Protein AF-0000000067869734 (afdb_homodimer)

Organism: Synechococcus elongatus (strain ATCC 33912 / PCC 7942 / FACHB-805) (NCBI:txid1140)

pLDDT: mean 95.02, std 7.58, range [37.53, 98.94]

Nearest PDB structures (foldseek):
  4u83-assembly2_D  TM=8.522E-01  e=2.874E-14  Brucella abortus A13334
  4u83-assembly2_C  TM=8.469E-01  e=5.311E-14  Brucella abortus A13334
  3d6b-assembly1_A  TM=8.440E-01  e=1.287E-10  Burkholderia pseudomallei 1710b
  3d6b-assembly1_B  TM=7.672E-01  e=5.247E-11  Burkholderia pseudomallei 1710b
  3gnc-assembly1_B  TM=7.735E-01  e=2.164E-10  Burkholderia pseudomallei 1710b

Sequence (670 aa):
MAPRFDLQDLQAWLTAEVQPQAERIDQDPVVLAQVLQAMGDRGWLGFSVPACEEGLALSPVEVWQAQAAIASASGALAFLQTQHQSAASFLSKHQPSDRRLSGLSYGRPTVGIGFSHLRRSPSPLQASWHKDHIVLSGELPWLTGWGFFEEFLIAAPLPEGQTLFALIPAQAPEWKVSPLALAAMGTTGTVAAQLIITLPRDRLVTILPATWIRDRDRQGTLSPSAFACGLARACLGLLTARDADCREVLTAQLGQLEQAIAQALGQADFREALSLRIQALTLMHRCTQAAVFSAAGAANSLQNPAQRLYREALAFSVLGLTTELRQEYLSAIAGMAPRFDLQDLQAWLTAEVQPQAERIDQDPVVLAQVLQAMGDRGWLGFSVPACEEGLALSPVEVWQAQAAIASASGALAFLQTQHQSAASFLSKHQPSDRRLSGLSYGRPTVGIGFSHLRRSPSPLQASWHKDHIVLSGELPWLTGWGFFEEFLIAAPLPEGQTLFALIPAQAPEWKVSPLALAAMGTTGTVAAQLIITLPRDRLVTILPATWIRDRDRQGTLSPSAFACGLARACLGLLTARDADCREVLTAQLGQLEQAIAQALGQADFREALSLRIQALTLMHRCTQAAVFSAAGAANSLQNPAQRLYREALAFSVLGLTTELRQEYLSAIAG

InterPro domains:
  IPR009100 Acyl-CoA dehydrogenase/oxidase, N-terminal and middle domain superfamily [SSF56645] (11-194)
  IPR013786 Acyl-CoA dehydrogenase/oxidase, N-terminal [PF02771] (10-88)
  IPR037069 Acyl-CoA dehydrogenase/oxidase, N-terminal domain superfamily [G3DSA:1.10.540.10] (5-104)

Structure (mmCIF, N/CA/C/O backbone):
data_AF-0000000067869734-model_v1
#
loop_
_entity.id
_entity.type
_entity.pdbx_description
1 polymer 'Acyl-CoA dehydrogenase family protein-like'
#
loop_
_atom_site.group_PDB
_atom_site.id
_atom_site.type_symbol
_atom_site.label_atom_id
_atom_site.label_alt_id
_atom_site.label_comp_id
_atom_site.label_asym_id
_atom_site.label_entity_id
_atom_site.label_seq_id
_atom_site.pdbx_PDB_ins_code
_atom_site.Cartn_x
_atom_site.Cartn_y
_atom_site.Cartn_z
_atom_site.occupancy
_atom_site.B_iso_or_equiv
_atom_site.auth_seq_id
_atom_site.auth_comp_id
_atom_site.auth_asym_id
_atom_site.auth_atom_id
_atom_site.pdbx_PDB_model_num
ATOM 1 N N . MET A 1 1 ? 22.594 36.938 14.586 1 37.53 1 MET A N 1
ATOM 2 C CA . MET A 1 1 ? 21.453 36.812 13.672 1 37.53 1 MET A CA 1
ATOM 3 C C . MET A 1 1 ? 21.094 35.344 13.469 1 37.53 1 MET A C 1
ATOM 5 O O . MET A 1 1 ? 21.969 34.5 13.18 1 37.53 1 MET A O 1
ATOM 9 N N . ALA A 1 2 ? 20.094 34.938 14.039 1 50.28 2 ALA A N 1
ATOM 10 C CA . ALA A 1 2 ? 19.75 33.531 13.898 1 50.28 2 ALA A CA 1
ATOM 11 C C . ALA A 1 2 ? 19.844 33.062 12.438 1 50.28 2 ALA A C 1
ATOM 13 O O . ALA A 1 2 ? 19.453 33.812 11.531 1 50.28 2 ALA A O 1
ATOM 14 N N . PRO A 1 3 ? 20.797 32.156 12.094 1 57.16 3 PRO A N 1
ATOM 15 C CA . PRO A 1 3 ? 21 31.734 10.711 1 57.16 3 PRO A CA 1
ATOM 16 C C . PRO A 1 3 ? 19.688 31.547 9.945 1 57.16 3 PRO A C 1
ATOM 18 O O . PRO A 1 3 ? 18.688 31.141 10.539 1 57.16 3 PRO A O 1
ATOM 21 N N . ARG A 1 4 ? 19.453 32.375 8.789 1 71.19 4 ARG A N 1
ATOM 22 C CA . ARG A 1 4 ? 18.344 32.344 7.859 1 71.19 4 ARG A CA 1
ATOM 23 C C . ARG A 1 4 ? 18.109 30.906 7.359 1 71.19 4 ARG A C 1
ATOM 25 O O . ARG A 1 4 ? 19.062 30.172 7.098 1 71.19 4 ARG A O 1
ATOM 32 N N . PHE A 1 5 ? 16.969 30.453 7.422 1 85.25 5 PHE A N 1
ATOM 33 C CA . PHE A 1 5 ? 16.594 29.156 6.871 1 85.25 5 PHE A CA 1
ATOM 34 C C . PHE A 1 5 ? 17.156 28.984 5.461 1 85.25 5 PHE A C 1
ATOM 36 O O . PHE A 1 5 ? 17.125 29.922 4.66 1 85.25 5 PHE A O 1
ATOM 43 N N . ASP A 1 6 ? 17.828 27.984 5.207 1 90 6 ASP A N 1
ATOM 44 C CA . ASP A 1 6 ? 18.359 27.594 3.904 1 90 6 ASP A CA 1
ATOM 45 C C . ASP A 1 6 ? 17.844 26.219 3.496 1 90 6 ASP A C 1
ATOM 47 O O . ASP A 1 6 ? 18.172 25.219 4.141 1 90 6 ASP A O 1
ATOM 51 N N . LEU A 1 7 ? 17.016 26.219 2.445 1 94.25 7 LEU A N 1
ATOM 52 C CA . LEU A 1 7 ? 16.438 24.969 1.955 1 94.25 7 LEU A CA 1
ATOM 53 C C . LEU A 1 7 ? 17.531 23.953 1.641 1 94.25 7 LEU A C 1
ATOM 55 O O . LEU A 1 7 ? 17.344 22.75 1.844 1 94.25 7 LEU A O 1
ATOM 59 N N . GLN A 1 8 ? 18.641 24.422 1.181 1 95.69 8 GLN A N 1
ATOM 60 C CA . GLN A 1 8 ? 19.75 23.531 0.852 1 95.69 8 GLN A CA 1
ATOM 61 C C . GLN A 1 8 ? 20.312 22.844 2.102 1 95.69 8 GLN A C 1
ATOM 63 O O . GLN A 1 8 ? 20.719 21.688 2.053 1 95.69 8 GLN A O 1
ATOM 68 N N . ASP A 1 9 ? 20.312 23.594 3.172 1 95.88 9 ASP A N 1
ATOM 69 C CA . ASP A 1 9 ? 20.766 23 4.434 1 95.88 9 ASP A CA 1
ATOM 70 C C . ASP A 1 9 ? 19.812 21.906 4.895 1 95.88 9 ASP A C 1
ATOM 72 O O . ASP A 1 9 ? 20.25 20.844 5.352 1 95.88 9 ASP A O 1
ATOM 76 N N . LEU A 1 10 ? 18.562 22.203 4.793 1 97.31 10 LEU A N 1
ATOM 77 C CA . LEU A 1 10 ? 17.578 21.188 5.141 1 97.31 10 LEU A CA 1
ATOM 78 C C . LEU A 1 10 ? 17.75 19.953 4.281 1 97.31 10 LEU A C 1
ATOM 80 O O . LEU A 1 10 ? 17.797 18.828 4.801 1 97.31 10 LEU A O 1
ATOM 84 N N . GLN A 1 11 ? 17.859 20.141 2.975 1 97.81 11 GLN A N 1
ATOM 85 C CA . GLN A 1 11 ? 18 19.016 2.047 1 97.81 11 GLN A CA 1
ATOM 86 C C . GLN A 1 11 ? 19.25 18.203 2.354 1 97.81 11 GLN A C 1
ATOM 88 O O . GLN A 1 11 ? 19.234 16.969 2.289 1 97.81 11 GLN A O 1
ATOM 93 N N . ALA A 1 12 ? 20.312 18.906 2.668 1 97.94 12 ALA A N 1
ATOM 94 C CA . ALA A 1 12 ? 21.562 18.234 3.004 1 97.94 12 ALA A CA 1
ATOM 95 C C . ALA A 1 12 ? 21.406 17.375 4.254 1 97.94 12 ALA A C 1
ATOM 97 O O . ALA A 1 12 ? 21.859 16.219 4.289 1 97.94 12 ALA A O 1
ATOM 98 N N . TRP A 1 13 ? 20.797 17.891 5.25 1 98.25 13 TRP A N 1
ATOM 99 C CA . TRP A 1 13 ? 20.578 17.156 6.488 1 98.25 13 TRP A CA 1
ATOM 100 C C . TRP A 1 13 ? 19.672 15.945 6.25 1 98.25 13 TRP A C 1
ATOM 102 O O . TRP A 1 13 ? 19.938 14.852 6.758 1 98.25 13 TRP A O 1
ATOM 112 N N . LEU A 1 14 ? 18.609 16.156 5.496 1 98.69 14 LEU A N 1
ATOM 113 C CA . LEU A 1 14 ? 17.688 15.07 5.176 1 98.69 14 LEU A CA 1
ATOM 114 C C . LEU A 1 14 ? 18.406 13.938 4.457 1 98.69 14 LEU A C 1
ATOM 116 O O . LEU A 1 14 ? 18.203 12.766 4.781 1 98.69 14 LEU A O 1
ATOM 120 N N . THR A 1 15 ? 19.219 14.273 3.486 1 98 15 THR A N 1
ATOM 121 C CA . THR A 1 15 ? 19.953 13.289 2.693 1 98 15 THR A CA 1
ATOM 122 C C . THR A 1 15 ? 20.969 12.547 3.557 1 98 15 THR A C 1
ATOM 124 O O . THR A 1 15 ? 21.109 11.328 3.436 1 98 15 THR A O 1
ATOM 127 N N . ALA A 1 16 ? 21.594 13.227 4.461 1 98.06 16 ALA A N 1
ATOM 128 C CA . ALA A 1 16 ? 22.703 12.664 5.234 1 98.06 16 ALA A CA 1
ATOM 129 C C . ALA A 1 16 ? 22.188 11.891 6.445 1 98.06 16 ALA A C 1
ATOM 131 O O . ALA A 1 16 ? 22.75 10.859 6.82 1 98.06 16 ALA A O 1
ATOM 132 N N . GLU A 1 17 ? 21.109 12.406 7.012 1 97.94 17 GLU A N 1
ATOM 133 C CA . GLU A 1 17 ? 20.781 11.922 8.352 1 97.94 17 GLU A CA 1
ATOM 134 C C . GLU A 1 17 ? 19.422 11.234 8.375 1 97.94 17 GLU A C 1
ATOM 136 O O . GLU A 1 17 ? 19.203 10.328 9.18 1 97.94 17 GLU A O 1
ATOM 141 N N . VAL A 1 18 ? 18.516 11.602 7.582 1 98.69 18 VAL A N 1
ATOM 142 C CA . VAL A 1 18 ? 17.156 11.109 7.695 1 98.69 18 VAL A CA 1
ATOM 143 C C . VAL A 1 18 ? 16.922 9.984 6.691 1 98.69 18 VAL A C 1
ATOM 145 O O . VAL A 1 18 ? 16.547 8.875 7.07 1 98.69 18 VAL A O 1
ATOM 148 N N . GLN A 1 19 ? 17.25 10.211 5.41 1 97.88 19 GLN A N 1
ATOM 149 C CA . GLN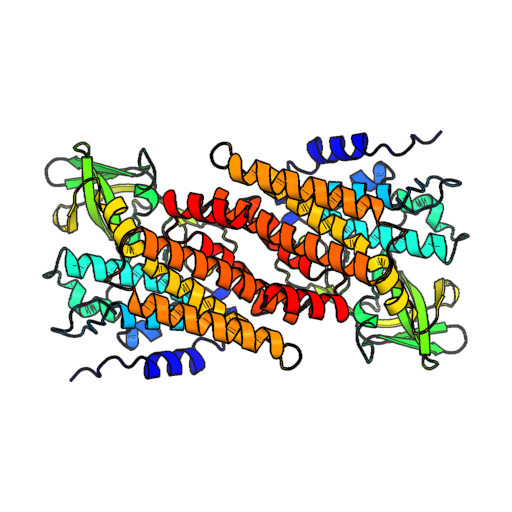 A 1 19 ? 16.969 9.281 4.32 1 97.88 19 GLN A CA 1
ATOM 150 C C . GLN A 1 19 ? 17.594 7.914 4.586 1 97.88 19 GLN A C 1
ATOM 152 O O . GLN A 1 19 ? 16.953 6.883 4.375 1 97.88 19 GLN A O 1
ATOM 157 N N . PRO A 1 20 ? 18.859 7.828 5.102 1 97.19 20 PRO A N 1
ATOM 158 C CA . PRO A 1 20 ? 19.484 6.516 5.301 1 97.19 20 PRO A CA 1
ATOM 159 C C . PRO A 1 20 ? 18.766 5.68 6.359 1 97.19 20 PRO A C 1
ATOM 161 O O . PRO A 1 20 ? 18.953 4.461 6.422 1 97.19 20 PRO A O 1
ATOM 164 N N . GLN A 1 21 ? 17.938 6.32 7.219 1 97.12 21 GLN A N 1
ATOM 165 C CA . GLN A 1 21 ? 17.25 5.566 8.266 1 97.12 21 GLN A CA 1
ATOM 166 C C . GLN A 1 21 ? 15.734 5.637 8.086 1 97.12 21 GLN A C 1
ATOM 168 O O . GLN A 1 21 ? 14.977 5.457 9.047 1 97.12 21 GLN A O 1
ATOM 173 N N . ALA A 1 22 ? 15.297 5.945 6.895 1 98.06 22 ALA A N 1
ATOM 174 C CA . ALA A 1 22 ? 13.875 6.121 6.609 1 98.06 22 ALA A CA 1
ATOM 175 C C . ALA A 1 22 ? 13.086 4.871 6.98 1 98.06 22 ALA A C 1
ATOM 177 O O . ALA A 1 22 ? 11.992 4.965 7.543 1 98.06 22 ALA A O 1
ATOM 178 N N . GLU A 1 23 ? 13.586 3.656 6.648 1 96.81 23 GLU A N 1
ATOM 179 C CA . GLU A 1 23 ? 12.906 2.41 6.98 1 96.81 23 GLU A CA 1
ATOM 180 C C . GLU A 1 23 ? 12.828 2.211 8.492 1 96.81 23 GLU A C 1
ATOM 182 O O . GLU A 1 23 ? 11.82 1.719 9.008 1 96.81 23 GLU A O 1
ATOM 187 N N . ARG A 1 24 ? 13.898 2.557 9.18 1 97.12 24 ARG A N 1
ATOM 188 C CA . ARG A 1 24 ? 13.867 2.473 10.633 1 97.12 24 ARG A CA 1
ATOM 189 C C . ARG A 1 24 ? 12.867 3.459 11.227 1 97.12 24 ARG A C 1
ATOM 191 O O . ARG A 1 24 ? 12.148 3.135 12.172 1 97.12 24 ARG A O 1
ATOM 198 N N . ILE A 1 25 ? 12.82 4.688 10.727 1 98.56 25 ILE A N 1
ATOM 199 C CA . ILE A 1 25 ? 11.859 5.703 11.148 1 98.56 25 ILE A CA 1
ATOM 200 C C . ILE A 1 25 ? 10.438 5.176 10.977 1 98.56 25 ILE A C 1
ATOM 202 O O . ILE A 1 25 ? 9.578 5.406 11.828 1 98.56 25 ILE A O 1
ATOM 206 N N . ASP A 1 26 ? 10.195 4.426 9.93 1 97.5 26 ASP A N 1
ATOM 207 C CA . ASP A 1 26 ? 8.891 3.871 9.57 1 97.5 26 ASP A CA 1
ATOM 208 C C . ASP A 1 26 ? 8.492 2.752 10.531 1 97.5 26 ASP A C 1
ATOM 210 O O . ASP A 1 26 ? 7.312 2.414 10.641 1 97.5 26 ASP A O 1
ATOM 214 N N . GLN A 1 27 ? 9.445 2.211 11.281 1 96.38 27 GLN A N 1
ATOM 215 C CA . GLN A 1 27 ? 9.148 1 12.039 1 96.38 27 GLN A CA 1
ATOM 216 C C . GLN A 1 27 ? 9.391 1.21 13.531 1 96.38 27 GLN A C 1
ATOM 218 O O . GLN A 1 27 ? 8.969 0.396 14.352 1 96.38 27 GLN A O 1
ATOM 223 N N . ASP A 1 28 ? 10.008 2.305 13.945 1 97.81 28 ASP A N 1
ATOM 224 C CA . ASP A 1 28 ? 10.414 2.52 15.328 1 97.81 28 ASP A CA 1
ATOM 225 C C . ASP A 1 28 ? 10.102 3.945 15.781 1 97.81 28 ASP A C 1
ATOM 227 O O . ASP A 1 28 ? 10.797 4.891 15.398 1 97.81 28 ASP A O 1
ATOM 231 N N . PRO A 1 29 ? 9.133 4.105 16.641 1 98.19 29 PRO A N 1
ATOM 232 C CA . PRO A 1 29 ? 8.758 5.453 17.062 1 98.19 29 PRO A CA 1
ATOM 233 C C . PRO A 1 29 ? 9.875 6.16 17.828 1 98.19 29 PRO A C 1
ATOM 235 O O . PRO A 1 29 ? 9.922 7.395 17.859 1 98.19 29 PRO A O 1
ATOM 238 N N . VAL A 1 30 ? 10.797 5.418 18.438 1 98.5 30 VAL A N 1
ATOM 239 C CA . VAL A 1 30 ? 11.922 6.012 19.172 1 98.5 30 VAL A CA 1
ATOM 240 C C . VAL A 1 30 ? 12.844 6.73 18.188 1 98.5 30 VAL A C 1
ATOM 242 O O . VAL A 1 30 ? 13.297 7.848 18.453 1 98.5 30 VAL A O 1
ATOM 245 N N . VAL A 1 31 ? 13.109 6.062 17.047 1 98.62 31 VAL A N 1
ATOM 246 C CA . VAL A 1 31 ? 13.953 6.664 16.016 1 98.62 31 VAL A CA 1
ATOM 247 C C . VAL A 1 31 ? 13.266 7.906 15.453 1 98.62 31 VAL A C 1
ATOM 249 O O . VAL A 1 31 ? 13.906 8.938 15.258 1 98.62 31 VAL A O 1
ATOM 252 N N . LEU A 1 32 ? 11.984 7.844 15.195 1 98.75 32 LEU A N 1
ATOM 253 C CA . LEU A 1 32 ? 11.219 8.992 14.719 1 98.75 32 LEU A CA 1
ATOM 254 C C . LEU A 1 32 ? 11.305 10.148 15.703 1 98.75 32 LEU A C 1
ATOM 256 O O . LEU A 1 32 ? 11.492 11.297 15.297 1 98.75 32 LEU A O 1
ATOM 260 N N . ALA A 1 33 ? 11.203 9.867 16.984 1 98.62 33 ALA A N 1
ATOM 261 C CA . ALA A 1 33 ? 11.281 10.898 18.031 1 98.62 33 ALA A CA 1
ATOM 262 C C . ALA A 1 33 ? 12.641 11.594 18.016 1 98.62 33 ALA A C 1
ATOM 264 O O . ALA A 1 33 ? 12.719 12.812 18.156 1 98.62 33 ALA A O 1
ATOM 265 N N . GLN A 1 34 ? 13.656 10.812 17.812 1 98.56 34 GLN A N 1
ATOM 266 C CA . GLN A 1 34 ? 15.008 11.352 17.781 1 98.56 34 GLN A CA 1
ATOM 267 C C . GLN A 1 34 ? 15.18 12.312 16.594 1 98.56 34 GLN A C 1
ATOM 269 O O . GLN A 1 34 ? 15.789 13.375 16.734 1 98.56 34 GLN A O 1
ATOM 274 N N . VAL A 1 35 ? 14.641 11.93 15.484 1 98.69 35 VAL A N 1
ATOM 275 C CA . VAL A 1 35 ? 14.773 12.758 14.289 1 98.69 35 VAL A CA 1
ATOM 276 C C . VAL A 1 35 ? 13.938 14.023 14.438 1 98.69 35 VAL A C 1
ATOM 278 O O . VAL A 1 35 ? 14.359 15.109 14.031 1 98.69 35 VAL A O 1
ATOM 281 N N . LEU A 1 36 ? 12.75 13.914 14.992 1 98.62 36 LEU A N 1
ATOM 282 C CA . LEU A 1 36 ? 11.922 15.086 15.266 1 98.62 36 LEU A CA 1
ATOM 283 C C . LEU A 1 36 ? 12.648 16.062 16.188 1 98.62 36 LEU A C 1
ATOM 285 O O . LEU A 1 36 ? 12.641 17.266 15.945 1 98.62 36 LEU A O 1
ATOM 289 N N . GLN A 1 37 ? 13.258 15.547 17.203 1 98.06 37 GLN A N 1
ATOM 290 C CA . GLN A 1 37 ? 14.023 16.375 18.141 1 98.06 37 GLN A CA 1
ATOM 291 C C . GLN A 1 37 ? 15.188 17.062 17.438 1 98.06 37 GLN A C 1
ATOM 293 O O . GLN A 1 37 ? 15.445 18.25 17.672 1 98.06 37 GLN A O 1
ATOM 298 N N . ALA A 1 38 ? 15.836 16.344 16.609 1 98.19 38 ALA A N 1
ATOM 299 C CA . ALA A 1 38 ? 16.953 16.922 15.859 1 98.19 38 ALA A CA 1
ATOM 300 C C . ALA A 1 38 ? 16.469 18.062 14.977 1 98.19 38 ALA A C 1
ATOM 302 O O . ALA A 1 38 ? 17.172 19.062 14.812 1 98.19 38 ALA A O 1
ATOM 303 N N . MET A 1 39 ? 15.328 17.922 14.359 1 97.06 39 MET A N 1
ATOM 304 C CA . MET A 1 39 ? 14.719 19 13.586 1 97.06 39 MET A CA 1
ATOM 305 C C . MET A 1 39 ? 14.438 20.219 14.477 1 97.06 39 MET A C 1
ATOM 307 O O . MET A 1 39 ? 14.719 21.344 14.086 1 97.06 39 MET A O 1
ATOM 311 N N . GLY A 1 40 ? 13.891 19.922 15.664 1 95.94 40 GLY A N 1
ATOM 312 C CA . GLY A 1 40 ? 13.641 20.984 16.625 1 95.94 40 GLY A CA 1
ATOM 313 C C . GLY A 1 40 ? 14.898 21.703 17.078 1 95.94 40 GLY A C 1
ATOM 314 O O . GLY A 1 40 ? 14.922 22.922 17.156 1 95.94 40 GLY A O 1
ATOM 315 N N . ASP A 1 41 ? 15.953 20.938 17.281 1 95.56 41 ASP A N 1
ATOM 316 C CA . ASP A 1 41 ? 17.219 21.5 17.719 1 95.56 41 ASP A CA 1
ATOM 317 C C . ASP A 1 41 ? 17.766 22.484 16.688 1 95.56 41 ASP A C 1
ATOM 319 O O . ASP A 1 41 ? 18.547 23.391 17.031 1 95.56 41 ASP A O 1
ATOM 323 N N . ARG A 1 42 ? 17.312 22.406 15.484 1 93.81 42 ARG A N 1
ATOM 324 C CA . ARG A 1 42 ? 17.797 23.25 14.391 1 93.81 42 ARG A CA 1
ATOM 325 C C . ARG A 1 42 ? 16.828 24.391 14.117 1 93.81 42 ARG A C 1
ATOM 327 O O . ARG A 1 42 ? 17.047 25.203 13.211 1 93.81 42 ARG A O 1
ATOM 334 N N . GLY A 1 43 ? 15.703 24.391 14.82 1 92.62 43 GLY A N 1
ATOM 335 C CA . GLY A 1 43 ? 14.703 25.438 14.656 1 92.62 43 GLY A CA 1
ATOM 336 C C . GLY A 1 43 ? 13.812 25.234 13.445 1 92.62 43 GLY A C 1
ATOM 337 O O . GLY A 1 43 ? 13.258 26.188 12.906 1 92.62 43 GLY A O 1
ATOM 338 N N . TRP A 1 44 ? 13.734 24 12.977 1 95.12 44 TRP A N 1
ATOM 339 C CA . TRP A 1 44 ? 13.039 23.719 11.719 1 95.12 44 TRP A CA 1
ATOM 340 C C . TRP A 1 44 ? 11.633 23.203 11.984 1 95.12 44 TRP A C 1
ATOM 342 O O . TRP A 1 44 ? 11.023 22.578 11.109 1 95.12 44 TRP A O 1
ATOM 352 N N . LEU A 1 45 ? 10.977 23.453 13.172 1 94.94 45 LEU A N 1
ATOM 353 C CA . LEU A 1 45 ? 9.641 22.953 13.484 1 94.94 45 LEU A CA 1
ATOM 354 C C . LEU A 1 45 ? 8.625 24.094 13.438 1 94.94 45 LEU A C 1
ATOM 356 O O . LEU A 1 45 ? 7.477 23.922 13.859 1 94.94 45 LEU A O 1
ATOM 360 N N . GLY A 1 46 ? 8.938 25.281 12.961 1 91.88 46 GLY A N 1
ATOM 361 C CA . GLY A 1 46 ? 8.039 26.422 12.852 1 91.88 46 GLY A CA 1
ATOM 362 C C . GLY A 1 46 ? 8.289 27.266 11.625 1 91.88 46 GLY A C 1
ATOM 363 O O . GLY A 1 46 ? 8.641 28.453 11.734 1 91.88 46 GLY A O 1
ATOM 364 N N . PHE A 1 47 ? 8.023 26.766 10.461 1 88.88 47 PHE A N 1
ATOM 365 C CA . PHE A 1 47 ? 8.352 27.406 9.195 1 88.88 47 PHE A CA 1
ATOM 366 C C . PHE A 1 47 ? 7.559 28.688 9.008 1 88.88 47 PHE A C 1
ATOM 368 O O . PHE A 1 47 ? 8.039 29.641 8.398 1 88.88 47 PHE A O 1
ATOM 375 N N . SER A 1 48 ? 6.359 28.719 9.578 1 82.75 48 SER A N 1
ATOM 376 C CA . SER A 1 48 ? 5.477 29.859 9.328 1 82.75 48 SER A CA 1
ATOM 377 C C . SER A 1 48 ? 5.48 30.828 10.5 1 82.75 48 SER A C 1
ATOM 379 O O . SER A 1 48 ? 4.762 31.828 10.484 1 82.75 48 SER A O 1
ATOM 381 N N . VAL A 1 49 ? 6.184 30.594 11.539 1 85.69 49 VAL A N 1
ATOM 382 C CA . VAL A 1 49 ? 6.242 31.453 12.719 1 85.69 49 VAL A CA 1
ATOM 383 C C . VAL A 1 49 ? 7.07 32.688 12.406 1 85.69 49 VAL A C 1
ATOM 385 O O . VAL A 1 49 ? 8.188 32.594 11.891 1 85.69 49 VAL A O 1
ATOM 388 N N . PRO A 1 50 ? 6.438 34 12.539 1 77.5 50 PRO A N 1
ATOM 389 C CA . PRO A 1 50 ? 7.121 35.281 12.203 1 77.5 50 PRO A CA 1
ATOM 390 C C . PRO A 1 50 ? 8.508 35.375 12.836 1 77.5 50 PRO A C 1
ATOM 392 O O . PRO A 1 50 ? 8.734 34.844 13.922 1 77.5 50 PRO A O 1
ATOM 395 N N . ALA A 1 51 ? 9.383 35.969 11.945 1 64.44 51 ALA A N 1
ATOM 396 C CA . ALA A 1 51 ? 10.797 36.188 12.258 1 64.44 51 ALA A CA 1
ATOM 397 C C . ALA A 1 51 ? 10.977 37.094 13.461 1 64.44 51 ALA A C 1
ATOM 399 O O . ALA A 1 51 ? 12.055 37.125 14.062 1 64.44 51 ALA A O 1
ATOM 400 N N . CYS A 1 52 ? 10.055 38.125 13.539 1 53.31 52 CYS A N 1
ATOM 401 C CA . CYS A 1 52 ? 10.484 39 14.625 1 53.31 52 CYS A CA 1
ATOM 402 C C . CYS A 1 52 ? 11.133 38.219 15.75 1 53.31 52 CYS A C 1
ATOM 404 O O . CYS A 1 52 ? 12.055 38.688 16.406 1 53.31 52 CYS A O 1
ATOM 406 N N . GLU A 1 53 ? 10.375 37.156 15.891 1 54.84 53 GLU A N 1
ATOM 407 C CA . GLU A 1 53 ? 10.953 36.281 16.906 1 54.84 53 GLU A CA 1
ATOM 408 C C . GLU A 1 53 ? 11.766 35.156 16.266 1 54.84 53 GLU A C 1
ATOM 410 O O . GLU A 1 53 ? 11.883 35.094 15.039 1 54.84 53 GLU A O 1
ATOM 415 N N . GLU A 1 54 ? 12.445 34.188 17 1 56.22 54 GLU A N 1
ATOM 416 C CA . GLU A 1 54 ? 13.32 33.062 16.688 1 56.22 54 GLU A CA 1
ATOM 417 C C . GLU A 1 54 ? 12.688 32.125 15.648 1 56.22 54 GLU A C 1
ATOM 419 O O . GLU A 1 54 ? 13.133 31 15.461 1 56.22 54 GLU A O 1
ATOM 424 N N . GLY A 1 55 ? 11.633 32.906 14.828 1 60.53 55 GLY A N 1
ATOM 425 C CA . GLY A 1 55 ? 11.008 32.062 13.812 1 60.53 55 GLY A CA 1
ATOM 426 C C . GLY A 1 55 ? 11.555 32.312 12.422 1 60.53 55 GLY A C 1
ATOM 427 O O . GLY A 1 55 ? 12.414 33.156 12.227 1 60.53 55 GLY A O 1
ATOM 428 N N . LEU A 1 56 ? 11.164 31.422 11.336 1 66.56 56 LEU A N 1
ATOM 429 C CA . LEU A 1 56 ? 11.758 31.406 10.008 1 66.56 56 LEU A CA 1
ATOM 430 C C . LEU A 1 56 ? 10.977 32.312 9.047 1 66.56 56 LEU A C 1
ATOM 432 O O . LEU A 1 56 ? 11.555 32.969 8.18 1 66.56 56 LEU A O 1
ATOM 436 N N . ALA A 1 57 ? 9.688 32.5 9.195 1 79.81 57 ALA A N 1
ATOM 437 C CA . ALA A 1 57 ? 8.703 33.219 8.383 1 79.81 57 ALA A CA 1
ATOM 438 C C . ALA A 1 57 ? 8.922 32.969 6.898 1 79.81 57 ALA A C 1
ATOM 440 O O . ALA A 1 57 ? 9.141 33.906 6.121 1 79.81 57 ALA A O 1
ATOM 441 N N . LEU A 1 58 ? 8.836 31.719 6.516 1 88.44 58 LEU A N 1
ATOM 442 C CA . LEU A 1 58 ? 9.031 31.297 5.133 1 88.44 58 LEU A CA 1
ATOM 443 C C . LEU A 1 58 ? 7.832 31.672 4.27 1 88.44 58 LEU A C 1
ATOM 445 O O . LEU A 1 58 ? 6.707 31.75 4.77 1 88.44 58 LEU A O 1
ATOM 449 N N . SER A 1 59 ? 8.133 31.938 2.998 1 89 59 SER A N 1
ATOM 450 C CA . SER A 1 59 ? 7.047 32.125 2.039 1 89 59 SER A CA 1
ATOM 451 C C . SER A 1 59 ? 6.27 30.844 1.815 1 89 59 SER A C 1
ATOM 453 O O . SER A 1 59 ? 6.762 29.75 2.129 1 89 59 SER A O 1
ATOM 455 N N . PRO A 1 60 ? 5.074 30.953 1.273 1 89.75 60 PRO A N 1
ATOM 456 C CA . PRO A 1 60 ? 4.293 29.75 0.995 1 89.75 60 PRO A CA 1
ATOM 457 C C . PRO A 1 60 ? 5.043 28.75 0.114 1 89.75 60 PRO A C 1
ATOM 459 O O . PRO A 1 60 ? 4.977 27.531 0.349 1 89.75 60 PRO A O 1
ATOM 462 N N . VAL A 1 61 ? 5.723 29.266 -0.868 1 94.25 61 VAL A N 1
ATOM 463 C CA . VAL A 1 61 ? 6.465 28.406 -1.772 1 94.25 61 VAL A CA 1
ATOM 464 C C . VAL A 1 61 ? 7.605 27.719 -1.018 1 94.25 61 VAL A C 1
ATOM 466 O O . VAL A 1 61 ? 7.852 26.531 -1.195 1 94.25 61 VAL A O 1
ATOM 469 N N . GLU A 1 62 ? 8.312 28.453 -0.167 1 94.12 62 GLU A N 1
ATOM 470 C CA . GLU A 1 62 ? 9.414 27.891 0.606 1 94.12 62 GLU A CA 1
ATOM 471 C C . GLU A 1 62 ? 8.914 26.828 1.585 1 94.12 62 GLU A C 1
ATOM 473 O O . GLU A 1 62 ? 9.555 25.797 1.776 1 94.12 62 GLU A O 1
ATOM 478 N N . VAL A 1 63 ? 7.812 27.094 2.229 1 94.56 63 VAL A N 1
ATOM 479 C CA . VAL A 1 63 ? 7.211 26.125 3.127 1 94.56 63 VAL A CA 1
ATOM 480 C C . VAL A 1 63 ? 6.871 24.844 2.355 1 94.56 63 VAL A C 1
ATOM 482 O O . VAL A 1 63 ? 7.176 23.734 2.811 1 94.56 63 VAL A O 1
ATOM 485 N N . TRP A 1 64 ? 6.27 25.047 1.193 1 96.69 64 TRP A N 1
ATOM 486 C CA . TRP A 1 64 ? 5.891 23.922 0.343 1 96.69 64 TRP A CA 1
ATOM 487 C C . TRP A 1 64 ? 7.113 23.094 -0.044 1 96.69 64 TRP A C 1
ATOM 489 O O . TRP A 1 64 ? 7.094 21.875 0.052 1 96.69 64 TRP A O 1
ATOM 499 N N . GLN A 1 65 ? 8.195 23.766 -0.424 1 97.69 65 GLN A N 1
ATOM 500 C CA . GLN A 1 65 ? 9.43 23.094 -0.836 1 97.69 65 GLN A CA 1
ATOM 501 C C . GLN A 1 65 ? 10.055 22.344 0.328 1 97.69 65 GLN A C 1
ATOM 503 O O . GLN A 1 65 ? 10.555 21.219 0.15 1 97.69 65 GLN A O 1
ATOM 508 N N . ALA A 1 66 ? 10.016 22.938 1.461 1 97.69 66 ALA A N 1
ATOM 509 C CA . ALA A 1 66 ? 10.539 22.266 2.648 1 97.69 66 ALA A CA 1
ATOM 510 C C . ALA A 1 66 ? 9.742 21 2.959 1 97.69 66 ALA A C 1
ATOM 512 O O . ALA A 1 66 ? 10.32 19.938 3.223 1 97.69 66 ALA A O 1
ATOM 513 N N . GLN A 1 67 ? 8.461 21.125 2.879 1 98 67 GLN A N 1
ATOM 514 C CA . GLN A 1 67 ? 7.594 20 3.152 1 98 67 GLN A CA 1
ATOM 515 C C . GLN A 1 67 ? 7.824 18.875 2.145 1 98 67 GLN A C 1
ATOM 517 O O . GLN A 1 67 ? 7.863 17.703 2.516 1 98 67 GLN A O 1
ATOM 522 N N . ALA A 1 68 ? 7.945 19.234 0.867 1 98.69 68 ALA A N 1
ATOM 523 C CA . ALA A 1 68 ? 8.211 18.234 -0.173 1 98.69 68 ALA A CA 1
ATOM 524 C C . ALA A 1 68 ? 9.547 17.531 0.072 1 98.69 68 ALA A C 1
ATOM 526 O O . ALA A 1 68 ? 9.648 16.312 -0.101 1 98.69 68 ALA A O 1
ATOM 527 N N . ALA A 1 69 ? 10.531 18.328 0.489 1 98.69 69 ALA A N 1
ATOM 528 C CA . ALA A 1 69 ? 11.836 17.75 0.775 1 98.69 69 ALA A CA 1
ATOM 529 C C . ALA A 1 69 ? 11.758 16.75 1.93 1 98.69 69 ALA A C 1
ATOM 531 O O . ALA A 1 69 ? 12.328 15.656 1.856 1 98.69 69 ALA A O 1
ATOM 532 N N . ILE A 1 70 ? 11.078 17.078 2.977 1 98.81 70 ILE A N 1
ATOM 533 C CA . ILE A 1 70 ? 10.938 16.203 4.137 1 98.81 70 ILE A CA 1
ATOM 534 C C . ILE A 1 70 ? 10.18 14.938 3.734 1 98.81 70 ILE A C 1
ATOM 536 O O . ILE A 1 70 ? 10.586 13.828 4.094 1 98.81 70 ILE A O 1
ATOM 540 N N . ALA A 1 71 ? 9.117 15.109 2.924 1 98.81 71 ALA A N 1
ATOM 541 C CA . ALA A 1 71 ? 8.312 13.977 2.482 1 98.81 71 ALA A CA 1
ATOM 542 C C . ALA A 1 71 ? 9.125 13.031 1.607 1 98.81 71 ALA A C 1
ATOM 544 O O . ALA A 1 71 ? 8.922 11.812 1.638 1 98.81 71 ALA A O 1
ATOM 545 N N . SER A 1 72 ? 10.039 13.586 0.839 1 98.75 72 SER A N 1
ATOM 546 C CA . SER A 1 72 ? 10.906 12.758 0.006 1 98.75 72 SER A CA 1
ATOM 547 C C . SER A 1 72 ? 11.812 11.883 0.856 1 98.75 72 SER A C 1
ATOM 549 O O . SER A 1 72 ? 12.156 10.766 0.456 1 98.75 72 SER A O 1
ATOM 551 N N . ALA A 1 73 ? 12.156 12.344 2.023 1 98.75 73 ALA A N 1
ATOM 552 C CA . ALA A 1 73 ? 13.086 11.625 2.889 1 98.75 73 ALA A CA 1
ATOM 553 C C . ALA A 1 73 ? 12.344 10.609 3.762 1 98.75 73 ALA A C 1
ATOM 555 O O . ALA A 1 73 ? 12.797 9.477 3.92 1 98.75 73 ALA A O 1
ATOM 556 N N . SER A 1 74 ? 11.273 11.016 4.344 1 98.75 74 SER A N 1
ATOM 557 C CA . SER A 1 74 ? 10.492 10.18 5.25 1 98.75 74 SER A CA 1
ATOM 558 C C . SER A 1 74 ? 9.055 10.672 5.363 1 98.75 74 SER A C 1
ATOM 560 O O . SER A 1 74 ? 8.812 11.781 5.84 1 98.75 74 SER A O 1
ATOM 562 N N . GLY A 1 75 ? 8.148 9.82 4.977 1 98.69 75 GLY A N 1
ATOM 563 C CA . GLY A 1 75 ? 6.746 10.172 5.094 1 98.69 75 GLY A CA 1
ATOM 564 C C . GLY A 1 75 ? 6.281 10.305 6.531 1 98.69 75 GLY A C 1
ATOM 565 O O . GLY A 1 75 ? 5.504 11.203 6.859 1 98.69 75 GLY A O 1
ATOM 566 N N . ALA A 1 76 ? 6.77 9.461 7.422 1 98.69 76 ALA A N 1
ATOM 567 C CA . ALA A 1 76 ? 6.395 9.508 8.828 1 98.69 76 ALA A CA 1
ATOM 568 C C . ALA A 1 76 ? 6.844 10.812 9.469 1 98.69 76 ALA A C 1
ATOM 570 O O . ALA A 1 76 ? 6.082 11.453 10.203 1 98.69 76 ALA A O 1
ATOM 571 N N . LEU A 1 77 ? 8.078 11.219 9.18 1 98.88 77 LEU A N 1
ATOM 572 C CA . LEU A 1 77 ? 8.57 12.492 9.703 1 98.88 77 LEU A CA 1
ATOM 573 C C . LEU A 1 77 ? 7.758 13.656 9.148 1 98.88 77 LEU A C 1
ATOM 575 O O . LEU A 1 77 ? 7.379 14.562 9.898 1 98.88 77 LEU A O 1
ATOM 579 N N . ALA A 1 78 ? 7.543 13.602 7.824 1 98.81 78 ALA A N 1
ATOM 580 C CA . ALA A 1 78 ? 6.777 14.664 7.184 1 98.81 78 ALA A CA 1
ATOM 581 C C . ALA A 1 78 ? 5.402 14.812 7.82 1 98.81 78 ALA A C 1
ATOM 583 O O . ALA A 1 78 ? 4.973 15.922 8.133 1 98.81 78 ALA A O 1
ATOM 584 N N . PHE A 1 79 ? 4.789 13.703 8.055 1 98.56 79 PHE A N 1
ATOM 585 C CA . PHE A 1 79 ? 3.439 13.711 8.609 1 98.56 79 PHE A CA 1
ATOM 586 C C . PHE A 1 79 ? 3.453 14.211 10.055 1 98.56 79 PHE A C 1
ATOM 588 O O . PHE A 1 79 ? 2.67 15.086 10.422 1 98.56 79 PHE A O 1
ATOM 595 N N . LEU A 1 80 ? 4.328 13.711 10.867 1 98.75 80 LEU A N 1
ATOM 596 C CA . LEU A 1 80 ? 4.371 14.031 12.289 1 98.75 80 LEU A CA 1
ATOM 597 C C . LEU A 1 80 ? 4.715 15.5 12.5 1 98.75 80 LEU A C 1
ATOM 599 O O . LEU A 1 80 ? 3.996 16.219 13.211 1 98.75 80 LEU A O 1
ATOM 603 N N . GLN A 1 81 ? 5.781 15.945 11.875 1 98.44 81 GLN A N 1
ATOM 604 C CA . GLN A 1 81 ? 6.199 17.312 12.109 1 98.44 81 GLN A CA 1
ATOM 605 C C . GLN A 1 81 ? 5.164 18.312 11.57 1 98.44 81 GLN A C 1
ATOM 607 O O . GLN A 1 81 ? 5.027 19.422 12.094 1 98.44 81 GLN A O 1
ATOM 612 N N . THR A 1 82 ? 4.414 17.922 10.547 1 97.56 82 THR A N 1
ATOM 613 C CA . THR A 1 82 ? 3.367 18.781 10.008 1 97.56 82 THR A CA 1
ATOM 614 C C . THR A 1 82 ? 2.293 19.047 11.055 1 97.56 82 THR A C 1
ATOM 616 O O . THR A 1 82 ? 1.723 20.141 11.102 1 97.56 82 THR A O 1
ATOM 619 N N . GLN A 1 83 ? 1.983 18.016 11.922 1 97.94 83 GLN A N 1
ATOM 620 C CA . GLN A 1 83 ? 1.026 18.266 13 1 97.94 83 GLN A CA 1
ATOM 621 C C . GLN A 1 83 ? 1.463 19.438 13.867 1 97.94 83 GLN A C 1
ATOM 623 O O . GLN A 1 83 ? 0.653 20.312 14.195 1 97.94 83 GLN A O 1
ATOM 628 N N . HIS A 1 84 ? 2.715 19.516 14.18 1 98.12 84 HIS A N 1
ATOM 629 C CA . HIS A 1 84 ? 3.273 20.578 15.016 1 98.12 84 HIS A CA 1
ATOM 630 C C . HIS A 1 84 ? 3.326 21.906 14.258 1 98.12 84 HIS A C 1
ATOM 632 O O . HIS A 1 84 ? 2.982 22.953 14.805 1 98.12 84 HIS A O 1
ATOM 638 N N . GLN A 1 85 ? 3.756 21.875 13.016 1 95.62 85 GLN A N 1
ATOM 639 C CA . GLN A 1 85 ? 3.834 23.078 12.195 1 95.62 85 GLN A CA 1
ATOM 640 C C . GLN A 1 85 ? 2.459 23.703 12.023 1 95.62 85 GLN A C 1
ATOM 642 O O . GLN A 1 85 ? 2.34 24.938 11.961 1 95.62 85 GLN A O 1
ATOM 647 N N . SER A 1 86 ? 1.467 22.859 11.875 1 95.69 86 SER A N 1
ATOM 648 C CA . SER A 1 86 ? 0.102 23.359 11.75 1 95.69 86 SER A CA 1
ATOM 649 C C . SER A 1 86 ? -0.336 24.078 13.016 1 95.69 86 SER A C 1
ATOM 651 O O . SER A 1 86 ? -0.967 25.141 12.945 1 95.69 86 SER A O 1
ATOM 653 N N . ALA A 1 87 ? 0.002 23.562 14.148 1 96.75 87 ALA A N 1
ATOM 654 C CA . ALA A 1 87 ? -0.304 24.219 15.414 1 96.75 87 ALA A CA 1
ATOM 655 C C . ALA A 1 87 ? 0.426 25.547 15.539 1 96.75 87 ALA A C 1
ATOM 657 O O . ALA A 1 87 ? -0.171 26.562 15.922 1 96.75 87 ALA A O 1
ATOM 658 N N . ALA A 1 88 ? 1.677 25.5 15.188 1 94.62 88 ALA A N 1
ATOM 659 C CA . ALA A 1 88 ? 2.488 26.719 15.25 1 94.62 88 ALA A CA 1
ATOM 660 C C . ALA A 1 88 ? 1.927 27.797 14.336 1 94.62 88 ALA A C 1
ATOM 662 O O . ALA A 1 88 ? 1.819 28.969 14.734 1 94.62 88 ALA A O 1
ATOM 663 N N . SER A 1 89 ? 1.603 27.391 13.141 1 93.31 89 SER A N 1
ATOM 664 C CA . SER A 1 89 ? 1.018 28.328 12.188 1 93.31 89 SER A CA 1
ATOM 665 C C . SER A 1 89 ? -0.3 28.891 12.711 1 93.31 89 SER A C 1
ATOM 667 O O . SER A 1 89 ? -0.55 30.094 12.602 1 93.31 89 SER A O 1
ATOM 669 N N . PHE A 1 90 ? -1.138 28.078 13.258 1 95.62 90 PHE A N 1
ATOM 670 C CA . PHE A 1 90 ? -2.436 28.484 13.789 1 95.62 90 PHE A CA 1
ATOM 671 C C . PHE A 1 90 ? -2.27 29.484 14.93 1 95.62 90 PHE A C 1
ATOM 673 O O . PHE A 1 90 ? -2.904 30.547 14.938 1 95.62 90 PHE A O 1
ATOM 680 N N . LEU A 1 91 ? -1.423 29.188 15.859 1 95.12 91 LEU A N 1
ATOM 681 C CA . LEU A 1 91 ? -1.195 30.047 17.016 1 95.12 91 LEU A CA 1
ATOM 682 C C . LEU A 1 91 ? -0.607 31.391 16.578 1 95.12 91 LEU A C 1
ATOM 684 O O . LEU A 1 91 ? -0.995 32.438 17.094 1 95.12 91 LEU A O 1
ATOM 688 N N . SER A 1 92 ? 0.297 31.312 15.703 1 92.5 92 SER A N 1
ATOM 689 C CA . SER A 1 92 ? 0.907 32.531 15.211 1 92.5 92 SER A CA 1
ATOM 690 C C . SER A 1 92 ? -0.137 33.469 14.594 1 92.5 92 SER A C 1
ATOM 692 O O . SER A 1 92 ? -0.039 34.688 14.719 1 92.5 92 SER A O 1
ATOM 694 N N . LYS A 1 93 ? -1.097 32.938 13.977 1 91.81 93 LYS A N 1
ATOM 695 C CA . LYS A 1 93 ? -2.123 33.688 13.281 1 91.81 93 LYS A CA 1
ATOM 696 C C . LYS A 1 93 ? -3.195 34.188 14.25 1 91.81 93 LYS A C 1
ATOM 698 O O . LYS A 1 93 ? -3.641 35.344 14.172 1 91.81 93 LYS A O 1
ATOM 703 N N . HIS A 1 94 ? -3.592 33.375 15.18 1 94.75 94 HIS A N 1
ATOM 704 C CA . HIS A 1 94 ? -4.801 33.656 15.945 1 94.75 94 HIS A CA 1
ATOM 705 C C . HIS A 1 94 ? -4.461 34.094 17.359 1 94.75 94 HIS A C 1
ATOM 707 O O . HIS A 1 94 ? -5.309 34.656 18.062 1 94.75 94 HIS A O 1
ATOM 713 N N . GLN A 1 95 ? -3.25 33.906 17.766 1 93.12 95 GLN A N 1
ATOM 714 C CA . GLN A 1 95 ? -2.752 34.375 19.047 1 93.12 95 GLN A CA 1
ATOM 715 C C . GLN A 1 95 ? -1.309 34.844 18.938 1 93.12 95 GLN A C 1
ATOM 717 O O . GLN A 1 95 ? -0.411 34.281 19.578 1 93.12 95 GLN A O 1
ATOM 722 N N . PRO A 1 96 ? -1.082 35.906 18.328 1 89.69 96 PRO A N 1
ATOM 723 C CA . PRO A 1 96 ? 0.28 36.344 18.047 1 89.69 96 PRO A CA 1
ATOM 724 C C . PRO A 1 96 ? 1.053 36.719 19.297 1 89.69 96 PRO A C 1
ATOM 726 O O . PRO A 1 96 ? 2.285 36.781 19.281 1 89.69 96 PRO A O 1
ATOM 729 N N . SER A 1 97 ? 0.336 36.938 20.422 1 88.75 97 SER A N 1
ATOM 730 C CA . SER A 1 97 ? 1.008 37.312 21.656 1 88.75 97 SER A CA 1
ATOM 731 C C . SER A 1 97 ? 1.271 36.094 22.531 1 88.75 97 SER A C 1
ATOM 733 O O . SER A 1 97 ? 1.754 36.25 23.656 1 88.75 97 SER A O 1
ATOM 735 N N . ASP A 1 98 ? 0.955 34.969 21.984 1 89.56 98 ASP A N 1
ATOM 736 C CA . ASP A 1 98 ? 1.146 33.75 22.75 1 89.56 98 ASP A CA 1
ATOM 737 C C . ASP A 1 98 ? 2.619 33.531 23.094 1 89.56 98 ASP A C 1
ATOM 739 O O . ASP A 1 98 ? 3.475 33.531 22.203 1 89.56 98 ASP A O 1
ATOM 743 N N . ARG A 1 99 ? 2.934 33.25 24.344 1 87.25 99 ARG A N 1
ATOM 744 C CA . ARG A 1 99 ? 4.301 33.125 24.828 1 87.25 99 ARG A CA 1
ATOM 745 C C . ARG A 1 99 ? 4.965 31.875 24.25 1 87.25 99 ARG A C 1
ATOM 747 O O . ARG A 1 99 ? 6.191 31.797 24.188 1 87.25 99 ARG A O 1
ATOM 754 N N . ARG A 1 100 ? 4.25 30.875 23.828 1 89.19 100 ARG A N 1
ATOM 755 C CA . ARG A 1 100 ? 4.785 29.641 23.266 1 89.19 100 ARG A CA 1
ATOM 756 C C . ARG A 1 100 ? 5.484 29.891 21.938 1 89.19 100 ARG A C 1
ATOM 758 O O . ARG A 1 100 ? 6.301 29.078 21.5 1 89.19 100 ARG A O 1
ATOM 765 N N . LEU A 1 101 ? 5.094 30.938 21.266 1 90.25 101 LEU A N 1
ATOM 766 C CA . LEU A 1 101 ? 5.512 31.156 19.875 1 90.25 101 LEU A CA 1
ATOM 767 C C . LEU A 1 101 ? 7.031 31.219 19.781 1 90.25 101 LEU A C 1
ATOM 769 O O . LEU A 1 101 ? 7.609 30.75 18.781 1 90.25 101 LEU A O 1
ATOM 773 N N . SER A 1 102 ? 7.68 31.719 20.812 1 87.56 102 SER A N 1
ATOM 774 C CA . SER A 1 102 ? 9.125 31.891 20.781 1 87.56 102 SER A CA 1
ATOM 775 C C . SER A 1 102 ? 9.836 30.531 20.797 1 87.56 102 SER A C 1
ATOM 777 O O . SER A 1 102 ? 10.969 30.422 20.312 1 87.56 102 SER A O 1
ATOM 779 N N . GLY A 1 103 ? 9.164 29.484 21.266 1 93.06 103 GLY A N 1
ATOM 780 C CA . GLY A 1 103 ? 9.805 28.188 21.422 1 93.06 103 GLY A CA 1
ATOM 781 C C . GLY A 1 103 ? 9.297 27.156 20.422 1 93.06 103 GLY A C 1
ATOM 782 O O . GLY A 1 103 ? 9.914 26.109 20.25 1 93.06 103 GLY A O 1
ATOM 783 N N . LEU A 1 104 ? 8.281 27.5 19.672 1 93.25 104 LEU A N 1
ATOM 784 C CA . LEU A 1 104 ? 7.598 26.5 18.859 1 93.25 104 LEU A CA 1
ATOM 785 C C . LEU A 1 104 ? 8.508 26 17.734 1 93.25 104 LEU A C 1
ATOM 787 O O . LEU A 1 104 ? 8.477 24.812 17.391 1 93.25 104 LEU A O 1
ATOM 791 N N . SER A 1 105 ? 9.359 26.875 17.219 1 92.88 105 SER A N 1
ATOM 792 C CA . SER A 1 105 ? 10.25 26.469 16.141 1 92.88 105 SER A CA 1
ATOM 793 C C . SER A 1 105 ? 11.25 25.422 16.625 1 92.88 105 SER A C 1
ATOM 795 O O . SER A 1 105 ? 11.789 24.672 15.812 1 92.88 105 SER A O 1
ATOM 797 N N . TYR A 1 106 ? 11.398 25.375 17.938 1 94.12 106 TYR A N 1
ATOM 798 C CA . TYR A 1 106 ? 12.352 24.453 18.547 1 94.12 106 TYR A CA 1
ATOM 799 C C . TYR A 1 106 ? 11.633 23.297 19.219 1 94.12 106 TYR A C 1
ATOM 801 O O . TYR A 1 106 ? 12.266 22.438 19.844 1 94.12 106 TYR A O 1
ATOM 809 N N . GLY A 1 107 ? 10.352 23.25 19.109 1 94.56 107 GLY A N 1
ATOM 810 C CA . GLY A 1 107 ? 9.562 22.188 19.719 1 94.56 107 GLY A CA 1
ATOM 811 C C . GLY A 1 107 ? 9.438 22.344 21.219 1 94.56 107 GLY A C 1
ATOM 812 O O . GLY A 1 107 ? 9.438 21.344 21.953 1 94.56 107 GLY A O 1
ATOM 813 N N . ARG A 1 108 ? 9.445 23.656 21.609 1 94.06 108 ARG A N 1
ATOM 814 C CA . ARG A 1 108 ? 9.305 23.969 23.031 1 94.06 108 ARG A CA 1
ATOM 815 C C . ARG A 1 108 ? 8.188 24.984 23.266 1 94.06 108 ARG A C 1
ATOM 817 O O . ARG A 1 108 ? 8.438 26.188 23.344 1 94.06 108 ARG A O 1
ATOM 824 N N . PRO A 1 109 ? 7.039 24.469 23.484 1 95.62 109 PRO A N 1
ATOM 825 C CA . PRO A 1 109 ? 6.641 23.078 23.609 1 95.62 109 PRO A CA 1
ATOM 826 C C . PRO A 1 109 ? 6.352 22.406 22.266 1 95.62 109 PRO A C 1
ATOM 828 O O . PRO A 1 109 ? 6.348 23.094 21.234 1 95.62 109 PRO A O 1
ATOM 831 N N . THR A 1 110 ? 6.219 21.141 22.297 1 97.94 110 THR A N 1
ATOM 832 C CA . THR A 1 110 ? 5.672 20.422 21.141 1 97.94 110 THR A CA 1
ATOM 833 C C . THR A 1 110 ? 4.145 20.422 21.188 1 97.94 110 THR A C 1
ATOM 835 O O . THR A 1 110 ? 3.555 20.125 22.234 1 97.94 110 THR A O 1
ATOM 838 N N . VAL A 1 111 ? 3.531 20.828 20.078 1 98.19 111 VAL A N 1
ATOM 839 C CA . VAL A 1 111 ? 2.08 20.984 20.062 1 98.19 111 VAL A CA 1
ATOM 840 C C . VAL A 1 111 ? 1.514 20.281 18.812 1 98.19 111 VAL A C 1
ATOM 842 O O . VAL A 1 111 ? 1.979 20.516 17.703 1 98.19 111 VAL A O 1
ATOM 845 N N . GLY A 1 112 ? 0.603 19.344 19.031 1 98.31 112 GLY A N 1
ATOM 846 C CA . GLY A 1 112 ? -0.125 18.719 17.938 1 98.31 112 GLY A CA 1
ATOM 847 C C . GLY A 1 112 ? -1.479 19.359 17.688 1 98.31 112 GLY A C 1
ATOM 848 O O . GLY A 1 112 ? -1.883 20.281 18.406 1 98.31 112 GLY A O 1
ATOM 849 N N . ILE A 1 113 ? -2.143 18.891 16.641 1 98.19 113 ILE A N 1
ATOM 850 C CA . ILE A 1 113 ? -3.475 19.406 16.344 1 98.19 113 ILE A CA 1
ATOM 851 C C . ILE A 1 113 ? -4.473 18.25 16.297 1 98.19 113 ILE A C 1
ATOM 853 O O . ILE A 1 113 ? -4.094 17.109 16.078 1 98.19 113 ILE A O 1
ATOM 857 N N . GLY A 1 114 ? -5.734 18.531 16.531 1 97.44 114 GLY A N 1
ATOM 858 C CA . GLY A 1 114 ? -6.863 17.625 16.422 1 97.44 114 GLY A CA 1
ATOM 859 C C . GLY A 1 114 ? -8.156 18.328 16.031 1 97.44 114 GLY A C 1
ATOM 860 O O . GLY A 1 114 ? -8.953 18.688 16.906 1 97.44 114 GLY A O 1
ATOM 861 N N . PHE A 1 115 ? -8.328 18.516 14.742 1 94.69 115 PHE A N 1
ATOM 862 C CA . PHE A 1 115 ? -9.578 19.156 14.359 1 94.69 115 PHE A CA 1
ATOM 863 C C . PHE A 1 115 ? -10.078 18.625 13.023 1 94.69 115 PHE A C 1
ATOM 865 O O . PHE A 1 115 ? -10.953 19.219 12.398 1 94.69 115 PHE A O 1
ATOM 872 N N . SER A 1 116 ? -9.547 17.469 12.555 1 92.44 116 SER A N 1
ATOM 873 C CA . SER A 1 116 ? -10.008 16.859 11.312 1 92.44 116 SER A CA 1
ATOM 874 C C . SER A 1 116 ? -11.469 16.422 11.414 1 92.44 116 SER A C 1
ATOM 876 O O . SER A 1 116 ? -12.195 16.406 10.414 1 92.44 116 SER A O 1
ATOM 878 N N . HIS A 1 117 ? -11.961 16.109 12.602 1 93.5 117 HIS A N 1
ATOM 879 C CA . HIS A 1 117 ? -13.32 15.641 12.828 1 93.5 117 HIS A CA 1
ATOM 880 C C . HIS A 1 117 ? -14.344 16.734 12.508 1 93.5 117 HIS A C 1
ATOM 882 O O . HIS A 1 117 ? -15.531 16.453 12.375 1 93.5 117 HIS A O 1
ATOM 888 N N . LEU A 1 118 ? -13.867 17.969 12.398 1 94.06 118 LEU A N 1
ATOM 889 C CA . LEU A 1 118 ? -14.758 19.078 12.07 1 94.06 118 LEU A CA 1
ATOM 890 C C . LEU A 1 118 ? -15.375 18.891 10.688 1 94.06 118 LEU A C 1
ATOM 892 O O . LEU A 1 118 ? -16.375 19.516 10.359 1 94.06 118 LEU A O 1
ATOM 896 N N . ARG A 1 119 ? -14.781 18.031 9.828 1 90.06 119 ARG A N 1
ATOM 897 C CA . ARG A 1 119 ? -15.273 17.766 8.484 1 90.06 119 ARG A CA 1
ATOM 898 C C . ARG A 1 119 ? -16.469 16.828 8.508 1 90.06 119 ARG A C 1
ATOM 900 O O . ARG A 1 119 ? -17.156 16.656 7.496 1 90.06 119 ARG A O 1
ATOM 907 N N . ARG A 1 120 ? -16.688 16.312 9.672 1 86.06 120 ARG A N 1
ATOM 908 C CA . ARG A 1 120 ? -17.828 15.422 9.852 1 86.06 120 ARG A CA 1
ATOM 909 C C . ARG A 1 120 ? -19.031 16.172 10.414 1 86.06 120 ARG A C 1
ATOM 911 O O . ARG A 1 120 ? -18.875 17.047 11.273 1 86.06 120 ARG A O 1
ATOM 918 N N . SER A 1 121 ? -20.234 15.82 9.906 1 86.06 121 SER A N 1
ATOM 919 C CA . SER A 1 121 ? -21.469 16.406 10.414 1 86.06 121 SER A CA 1
ATOM 920 C C . SER A 1 121 ? -22.469 15.336 10.852 1 86.06 121 SER A C 1
ATOM 922 O O . SER A 1 121 ? -22.875 14.5 10.039 1 86.06 121 SER A O 1
ATOM 924 N N . PRO A 1 122 ? -22.891 15.32 12.172 1 90.88 122 PRO A N 1
ATOM 925 C CA . PRO A 1 122 ? -22.406 16.203 13.227 1 90.88 122 PRO A CA 1
ATOM 926 C C . PRO A 1 122 ? -20.984 15.852 13.688 1 90.88 122 PRO A C 1
ATOM 928 O O . PRO A 1 122 ? -20.562 14.703 13.555 1 90.88 122 PRO A O 1
ATOM 931 N N . SER A 1 123 ? -20.297 16.828 14.188 1 94.5 123 SER A N 1
ATOM 932 C CA . SER A 1 123 ? -18.969 16.594 14.75 1 94.5 123 SER A CA 1
ATOM 933 C C . SER A 1 123 ? -19.031 15.68 15.969 1 94.5 123 SER A C 1
ATOM 935 O O . SER A 1 123 ? -19.875 15.875 16.844 1 94.5 123 SER A O 1
ATOM 937 N N . PRO A 1 124 ? -18.125 14.766 16.062 1 97 124 PRO A N 1
ATOM 938 C CA . PRO A 1 124 ? -18.172 13.828 17.188 1 97 124 PRO A CA 1
ATOM 939 C C . PRO A 1 124 ? -17.672 14.445 18.5 1 97 124 PRO A C 1
ATOM 941 O O . PRO A 1 124 ? -17.844 13.859 19.562 1 97 124 PRO A O 1
ATOM 944 N N . LEU A 1 125 ? -17.016 15.562 18.516 1 97.69 125 LEU A N 1
ATOM 945 C CA . LEU A 1 125 ? -16.594 16.328 19.688 1 97.69 125 LEU A CA 1
ATOM 946 C C . LEU A 1 125 ? -17.359 17.641 19.781 1 97.69 125 LEU A C 1
ATOM 948 O O . LEU A 1 125 ? -17.5 18.359 18.797 1 97.69 125 LEU A O 1
ATOM 952 N N . GLN A 1 126 ? -17.828 17.969 20.969 1 97.88 126 GLN A N 1
ATOM 953 C CA . GLN A 1 126 ? -18.609 19.188 21.188 1 97.88 126 GLN A CA 1
ATOM 954 C C . GLN A 1 126 ? -18.016 20.031 22.312 1 97.88 126 GLN A C 1
ATOM 956 O O . GLN A 1 126 ? -17.391 19.5 23.234 1 97.88 126 GLN A O 1
ATOM 961 N N . ALA A 1 127 ? -18.234 21.297 22.156 1 98.19 127 ALA A N 1
ATOM 962 C CA . ALA A 1 127 ? -17.812 22.234 23.188 1 98.19 127 ALA A CA 1
ATOM 963 C C . ALA A 1 127 ? -19.031 22.938 23.797 1 98.19 127 ALA A C 1
ATOM 965 O O . ALA A 1 127 ? -20.047 23.109 23.141 1 98.19 127 ALA A O 1
ATOM 966 N N . SER A 1 128 ? -18.938 23.312 25.031 1 97.62 128 SER A N 1
ATOM 967 C CA . SER A 1 128 ? -19.906 24.156 25.719 1 97.62 128 SER A CA 1
ATOM 968 C C . SER A 1 128 ? -19.25 24.969 26.828 1 97.62 128 SER A C 1
ATOM 970 O O . SER A 1 128 ? -18.109 24.703 27.203 1 97.62 128 SER A O 1
ATOM 972 N N . TRP A 1 129 ? -20.031 26.031 27.203 1 96.44 129 TRP A N 1
ATOM 973 C CA . TRP A 1 129 ? -19.594 26.812 28.344 1 96.44 129 TRP A CA 1
ATOM 974 C C . TRP A 1 129 ? -20.297 26.359 29.625 1 96.44 129 TRP A C 1
ATOM 976 O O . TRP A 1 129 ? -21.5 26.094 29.625 1 96.44 129 TRP A O 1
ATOM 986 N N . HIS A 1 130 ? -19.516 26.141 30.625 1 95.5 130 HIS A N 1
ATOM 987 C CA . HIS A 1 130 ? -20.047 26.078 31.984 1 95.5 130 HIS A CA 1
ATOM 988 C C . HIS A 1 130 ? -19.5 27.203 32.875 1 95.5 130 HIS A C 1
ATOM 990 O O . HIS A 1 130 ? -18.406 27.078 33.438 1 95.5 130 HIS A O 1
ATOM 996 N N . LYS A 1 131 ? -20.297 28.25 32.969 1 93.38 131 LYS A N 1
ATOM 997 C CA . LYS A 1 131 ? -19.812 29.484 33.594 1 93.38 131 LYS A CA 1
ATOM 998 C C . LYS A 1 131 ? -18.609 30.047 32.844 1 93.38 131 LYS A C 1
ATOM 1000 O O . LYS A 1 131 ? -18.688 30.312 31.641 1 93.38 131 LYS A O 1
ATOM 1005 N N . ASP A 1 132 ? -17.406 30.031 33.469 1 93.12 132 ASP A N 1
ATOM 1006 C CA . ASP A 1 132 ? -16.219 30.594 32.812 1 93.12 132 ASP A CA 1
ATOM 1007 C C . ASP A 1 132 ? -15.273 29.484 32.375 1 93.12 132 ASP A C 1
ATOM 1009 O O . ASP A 1 132 ? -14.109 29.734 32.062 1 93.12 132 ASP A O 1
ATOM 1013 N N . HIS A 1 133 ? -15.852 28.25 32.312 1 97.44 133 HIS A N 1
ATOM 1014 C CA . HIS A 1 133 ? -15.023 27.125 31.938 1 97.44 133 HIS A CA 1
ATOM 1015 C C . HIS A 1 133 ? -15.477 26.547 30.594 1 97.44 133 HIS A C 1
ATOM 1017 O O . HIS A 1 133 ? -16.656 26.641 30.234 1 97.44 133 HIS A O 1
ATOM 1023 N N . ILE A 1 134 ? -14.469 26.031 29.891 1 97.88 134 ILE A N 1
ATOM 1024 C CA . ILE A 1 134 ? -14.719 25.312 28.641 1 97.88 134 ILE A CA 1
ATOM 1025 C C . ILE A 1 134 ? -14.977 23.844 28.922 1 97.88 134 ILE A C 1
ATOM 1027 O O . ILE A 1 134 ? -14.195 23.188 29.609 1 97.88 134 ILE A O 1
ATOM 1031 N N . VAL A 1 135 ? -16.062 23.359 28.375 1 98.5 135 VAL A N 1
ATOM 1032 C CA . VAL A 1 135 ? -16.328 21.922 28.484 1 98.5 135 VAL A CA 1
ATOM 1033 C C . VAL A 1 135 ? -16.281 21.281 27.094 1 98.5 135 VAL A C 1
ATOM 1035 O O . VAL A 1 135 ? -16.953 21.719 26.172 1 98.5 135 VAL A O 1
ATOM 1038 N N . LEU A 1 136 ? -15.367 20.297 26.953 1 98.44 136 LEU A N 1
ATOM 1039 C CA . LEU A 1 136 ? -15.305 19.484 25.75 1 98.44 136 LEU A CA 1
ATOM 1040 C C . LEU A 1 136 ? -15.742 18.062 26.016 1 98.44 136 LEU A C 1
ATOM 1042 O O . LEU A 1 136 ? -15.352 17.469 27.031 1 98.44 136 LEU A O 1
ATOM 1046 N N . SER A 1 137 ? -16.625 17.547 25.141 1 98.38 137 SER A N 1
ATOM 1047 C CA . SER A 1 137 ? -17.109 16.188 25.344 1 98.38 137 SER A CA 1
ATOM 1048 C C . SER A 1 137 ? -17.328 15.477 24 1 98.38 137 SER A C 1
ATOM 1050 O O . SER A 1 137 ? -17.984 16.016 23.109 1 98.38 137 SER A O 1
ATOM 1052 N N . GLY A 1 138 ? -16.766 14.297 23.891 1 98.31 138 GLY A N 1
ATOM 1053 C CA . GLY A 1 138 ? -16.969 13.5 22.688 1 98.31 138 GLY A CA 1
ATOM 1054 C C . GLY A 1 138 ? -15.742 12.727 22.25 1 98.31 138 GLY A C 1
ATOM 1055 O O . GLY A 1 138 ? -15.023 12.18 23.094 1 98.31 138 GLY A O 1
ATOM 1056 N N . GLU A 1 139 ? -15.594 12.633 20.984 1 97.94 139 GLU A N 1
ATOM 1057 C CA . GLU A 1 139 ? -14.555 11.758 20.453 1 97.94 139 GLU A CA 1
ATOM 1058 C C . GLU A 1 139 ? -13.695 12.492 19.422 1 97.94 139 GLU A C 1
ATOM 1060 O O . GLU A 1 139 ? -14.18 13.398 18.734 1 97.94 139 GLU A O 1
ATOM 1065 N N . LEU A 1 140 ? -12.469 12.156 19.406 1 97.31 140 LEU A N 1
ATOM 1066 C CA . LEU A 1 140 ? -11.523 12.445 18.344 1 97.31 140 LEU A CA 1
ATOM 1067 C C . LEU A 1 140 ? -11.102 11.172 17.625 1 97.31 140 LEU A C 1
ATOM 1069 O O . LEU A 1 140 ? -10.234 10.438 18.094 1 97.31 140 LEU A O 1
ATOM 1073 N N . PRO A 1 141 ? -11.648 11 16.469 1 95 141 PRO A N 1
ATOM 1074 C CA . PRO A 1 141 ? -11.359 9.734 15.781 1 95 141 PRO A CA 1
ATOM 1075 C C . PRO A 1 141 ? -9.898 9.602 15.367 1 95 141 PRO A C 1
ATOM 1077 O O . PRO A 1 141 ? -9.391 8.492 15.227 1 95 141 PRO A O 1
ATOM 1080 N N . TRP A 1 142 ? -9.273 10.766 15.109 1 95.25 142 TRP A N 1
ATOM 1081 C CA . TRP A 1 142 ? -7.883 10.797 14.672 1 95.25 142 TRP A CA 1
ATOM 1082 C C . TRP A 1 142 ? -7.109 11.883 15.414 1 95.25 142 TRP A C 1
ATOM 1084 O O . TRP A 1 142 ? -7.422 13.07 15.289 1 95.25 142 TRP A O 1
ATOM 1094 N N . LEU A 1 143 ? -6.215 11.477 16.172 1 97.81 143 LEU A N 1
ATOM 1095 C CA . LEU A 1 143 ? -5.281 12.352 16.875 1 97.81 143 LEU A CA 1
ATOM 1096 C C . LEU A 1 143 ? -3.854 11.828 16.75 1 97.81 143 LEU A C 1
ATOM 1098 O O . LEU A 1 143 ? -3.514 10.797 17.328 1 97.81 143 LEU A O 1
ATOM 1102 N N . THR A 1 144 ? -3.016 12.523 16 1 98.12 144 THR A N 1
ATOM 1103 C CA . THR A 1 144 ? -1.651 12.086 15.727 1 98.12 144 THR A CA 1
ATOM 1104 C C . THR A 1 144 ? -0.666 12.766 16.672 1 98.12 144 THR A C 1
ATOM 1106 O O . THR A 1 144 ? -0.839 13.938 17.016 1 98.12 144 THR A O 1
ATOM 1109 N N . GLY A 1 145 ? 0.35 12.023 17 1 98.62 145 GLY A N 1
ATOM 1110 C CA . GLY A 1 145 ? 1.436 12.602 17.781 1 98.62 145 GLY A CA 1
ATOM 1111 C C . GLY A 1 145 ? 1.373 12.227 19.25 1 98.62 145 GLY A C 1
ATOM 1112 O O . GLY A 1 145 ? 2.049 12.844 20.078 1 98.62 145 GLY A O 1
ATOM 1113 N N . TRP A 1 146 ? 0.45 11.281 19.578 1 98.56 146 TRP A N 1
ATOM 1114 C CA . TRP A 1 146 ? 0.401 10.805 20.953 1 98.56 146 TRP A CA 1
ATOM 1115 C C . TRP A 1 146 ? 1.758 10.258 21.391 1 98.56 146 TRP A C 1
ATOM 1117 O O . TRP A 1 146 ? 2.369 9.461 20.672 1 98.56 146 TRP A O 1
ATOM 1127 N N . GLY A 1 147 ? 2.244 10.719 22.484 1 97.81 147 GLY A N 1
ATOM 1128 C CA . GLY A 1 147 ? 3.561 10.312 22.953 1 97.81 147 GLY A CA 1
ATOM 1129 C C . GLY A 1 147 ? 4.672 11.219 22.453 1 97.81 147 GLY A C 1
ATOM 1130 O O . GLY A 1 147 ? 5.809 11.133 22.922 1 97.81 147 GLY A O 1
ATOM 1131 N N . PHE A 1 148 ? 4.387 12.07 21.5 1 98.69 148 PHE A N 1
ATOM 1132 C CA . PHE A 1 148 ? 5.379 12.977 20.938 1 98.69 148 PHE A CA 1
ATOM 1133 C C . PHE A 1 148 ? 5.145 14.406 21.406 1 98.69 148 PHE A C 1
ATOM 1135 O O . PHE A 1 148 ? 6.098 15.141 21.688 1 98.69 148 PHE A O 1
ATOM 1142 N N . PHE A 1 149 ? 3.898 14.805 21.484 1 98.69 149 PHE A N 1
ATOM 1143 C CA . PHE A 1 149 ? 3.574 16.203 21.719 1 98.69 149 PHE A CA 1
ATOM 1144 C C . PHE A 1 149 ? 3.152 16.422 23.172 1 98.69 149 PHE A C 1
ATOM 1146 O O . PHE A 1 149 ? 2.531 15.555 23.781 1 98.69 149 PHE A O 1
ATOM 1153 N N . GLU A 1 150 ? 3.404 17.594 23.656 1 98.44 150 GLU A N 1
ATOM 1154 C CA . GLU A 1 150 ? 3.105 17.953 25.047 1 98.44 150 GLU A CA 1
ATOM 1155 C C . GLU A 1 150 ? 1.685 18.5 25.172 1 98.44 150 GLU A C 1
ATOM 1157 O O . GLU A 1 150 ? 1.1 18.453 26.266 1 98.44 150 GLU A O 1
ATOM 1162 N N . GLU A 1 151 ? 1.217 19.094 24.109 1 98.12 151 GLU A N 1
ATOM 1163 C CA . GLU A 1 151 ? -0.132 19.656 24.078 1 98.12 151 GLU A CA 1
ATOM 1164 C C . GLU A 1 151 ? -0.795 19.406 22.719 1 98.12 151 GLU A C 1
ATOM 1166 O O . GLU A 1 151 ? -0.113 19.156 21.719 1 98.12 151 GLU A O 1
ATOM 1171 N N . PHE A 1 152 ? -2.086 19.484 22.75 1 98.75 152 PHE A N 1
ATOM 1172 C CA . PHE A 1 152 ? -2.857 19.391 21.516 1 98.75 152 PHE A CA 1
ATOM 1173 C C . PHE A 1 152 ? -3.811 20.562 21.375 1 98.75 152 PHE A C 1
ATOM 1175 O O . PHE A 1 152 ? -4.547 20.891 22.312 1 98.75 152 PHE A O 1
ATOM 1182 N N . LEU A 1 153 ? -3.703 21.25 20.281 1 98.69 153 LEU A N 1
ATOM 1183 C CA . LEU A 1 153 ? -4.699 22.25 19.906 1 98.69 153 LEU A CA 1
ATOM 1184 C C . LEU A 1 153 ? -5.949 21.578 19.344 1 98.69 153 LEU A C 1
ATOM 1186 O O . LEU A 1 153 ? -5.934 21.047 18.234 1 98.69 153 LEU A O 1
ATOM 1190 N N . ILE A 1 154 ? -7.055 21.609 20.078 1 98.62 154 ILE A N 1
ATOM 1191 C CA . ILE A 1 154 ? -8.273 20.875 19.766 1 98.62 154 ILE A CA 1
ATOM 1192 C C . ILE A 1 154 ? -9.391 21.844 19.406 1 98.62 154 ILE A C 1
ATOM 1194 O O . ILE A 1 154 ? -9.469 22.938 19.969 1 98.62 154 ILE A O 1
ATOM 1198 N N . ALA A 1 155 ? -10.195 21.453 18.484 1 98.38 155 ALA A N 1
ATOM 1199 C CA . ALA A 1 155 ? -11.328 22.281 18.078 1 98.38 155 ALA A CA 1
ATOM 1200 C C . ALA A 1 155 ? -12.648 21.531 18.25 1 98.38 155 ALA A C 1
ATOM 1202 O O . ALA A 1 155 ? -12.695 20.312 18.078 1 98.38 155 ALA A O 1
ATOM 1203 N N . ALA A 1 156 ? -13.68 22.219 18.547 1 98.19 156 ALA A N 1
ATOM 1204 C CA . ALA A 1 156 ? -15.016 21.641 18.672 1 98.19 156 ALA A CA 1
ATOM 1205 C C . ALA A 1 156 ? -16.094 22.719 18.469 1 98.19 156 ALA A C 1
ATOM 1207 O O . ALA A 1 156 ? -15.906 23.859 18.875 1 98.19 156 ALA A O 1
ATOM 1208 N N . PRO A 1 157 ? -17.172 22.359 17.859 1 97.88 157 PRO A N 1
ATOM 1209 C CA . PRO A 1 157 ? -18.266 23.328 17.703 1 97.88 157 PRO A CA 1
ATOM 1210 C C . PRO A 1 157 ? -18.953 23.656 19.031 1 97.88 157 PRO A C 1
ATOM 1212 O O . PRO A 1 157 ? -19.125 22.781 19.875 1 97.88 157 PRO A O 1
ATOM 1215 N N . LEU A 1 158 ? -19.328 24.938 19.141 1 97.5 158 LEU A N 1
ATOM 1216 C CA . LEU A 1 158 ? -20.219 25.422 20.188 1 97.5 158 LEU A CA 1
ATOM 1217 C C . LEU A 1 158 ? -21.672 25.266 19.781 1 97.5 158 LEU A C 1
ATOM 1219 O O . LEU A 1 158 ? -21.969 25.125 18.594 1 97.5 158 LEU A O 1
ATOM 1223 N N . PRO A 1 159 ? -22.594 25.281 20.719 1 93.19 159 PRO A N 1
ATOM 1224 C CA . PRO A 1 159 ? -24.016 25.188 20.375 1 93.19 159 PRO A CA 1
ATOM 1225 C C . PRO A 1 159 ? -24.453 26.281 19.406 1 93.19 159 PRO A C 1
ATOM 1227 O O . PRO A 1 159 ? -25.359 26.047 18.594 1 93.19 159 PRO A O 1
ATOM 1230 N N . GLU A 1 160 ? -23.891 27.422 19.406 1 90.38 160 GLU A N 1
ATOM 1231 C CA . GLU A 1 160 ? -24.266 28.562 18.578 1 90.38 160 GLU A CA 1
ATOM 1232 C C . GLU A 1 160 ? -23.688 28.422 17.172 1 90.38 160 GLU A C 1
ATOM 1234 O O . GLU A 1 160 ? -23.953 29.25 16.297 1 90.38 160 GLU A O 1
ATOM 1239 N N . GLY A 1 161 ? -22.875 27.469 16.969 1 90.12 161 GLY A N 1
ATOM 1240 C CA . GLY A 1 161 ? -22.406 27.172 15.633 1 90.12 161 GLY A CA 1
ATOM 1241 C C . GLY A 1 161 ? -20.938 27.516 15.43 1 90.12 161 GLY A C 1
ATOM 1242 O O . GLY A 1 161 ? -20.297 26.984 14.531 1 90.12 161 GLY A O 1
ATOM 1243 N N . GLN A 1 162 ? -20.391 28.391 16.266 1 97 162 GLN A N 1
ATOM 1244 C CA . GLN A 1 162 ? -18.984 28.734 16.156 1 97 162 GLN A CA 1
ATOM 1245 C C . GLN A 1 162 ? -18.094 27.594 16.609 1 97 162 GLN A C 1
ATOM 1247 O O . GLN A 1 162 ? -18.562 26.656 17.266 1 97 162 GLN A O 1
ATOM 1252 N N . THR A 1 163 ? -16.859 27.641 16.141 1 98.06 163 THR A N 1
ATOM 1253 C CA . THR A 1 163 ? -15.891 26.609 16.5 1 98.06 163 THR A CA 1
ATOM 1254 C C . THR A 1 163 ? -14.906 27.125 17.547 1 98.06 163 THR A C 1
ATOM 1256 O O . THR A 1 163 ? -14.258 28.141 17.344 1 98.06 163 THR A O 1
ATOM 1259 N N . LEU A 1 164 ? -14.852 26.453 18.641 1 98.44 164 LEU A N 1
ATOM 1260 C CA . LEU A 1 164 ? -13.938 26.797 19.719 1 98.44 164 LEU A CA 1
ATOM 1261 C C . LEU A 1 164 ? -12.625 26.031 19.594 1 98.44 164 LEU A C 1
ATOM 1263 O O . LEU A 1 164 ? -12.625 24.844 19.281 1 98.44 164 LEU A O 1
ATOM 1267 N N . PHE A 1 165 ? -11.492 26.719 19.766 1 98.62 165 PHE A N 1
ATOM 1268 C CA . PHE A 1 165 ? -10.156 26.125 19.781 1 98.62 165 PHE A CA 1
ATOM 1269 C C . PHE A 1 165 ? -9.5 26.281 21.141 1 98.62 165 PHE A C 1
ATOM 1271 O O . PHE A 1 165 ? -9.43 27.391 21.688 1 98.62 165 PHE A O 1
ATOM 1278 N N . ALA A 1 166 ? -9.039 25.25 21.672 1 98.5 166 ALA A N 1
ATOM 1279 C CA . ALA A 1 166 ? -8.398 25.266 22.984 1 98.5 166 ALA A CA 1
ATOM 1280 C C . ALA A 1 166 ? -7.215 24.312 23.047 1 98.5 166 ALA A C 1
ATOM 1282 O O . ALA A 1 166 ? -7.141 23.359 22.25 1 98.5 166 ALA A O 1
ATOM 1283 N N . LEU A 1 167 ? -6.285 24.578 23.906 1 98.38 167 LEU A N 1
ATOM 1284 C CA . LEU A 1 167 ? -5.137 23.703 24.141 1 98.38 167 LEU A CA 1
ATOM 1285 C C . LEU A 1 167 ? -5.402 22.75 25.297 1 98.38 167 LEU A C 1
ATOM 1287 O O . LEU A 1 167 ? -5.867 23.188 26.359 1 98.38 167 LEU A O 1
ATOM 1291 N N . ILE A 1 168 ? -5.16 21.5 25.078 1 98.69 168 ILE A N 1
ATOM 1292 C CA . ILE A 1 168 ? -5.305 20.484 26.109 1 98.69 168 ILE A CA 1
ATOM 1293 C C . ILE A 1 168 ? -3.959 19.812 26.359 1 98.69 168 ILE A C 1
ATOM 1295 O O . ILE A 1 168 ? -3.336 19.297 25.422 1 98.69 168 ILE A O 1
ATOM 1299 N N . PRO A 1 169 ? -3.475 19.781 27.594 1 98.38 169 PRO A N 1
ATOM 1300 C CA . PRO A 1 169 ? -2.234 19.047 27.875 1 98.38 169 PRO A CA 1
ATOM 1301 C C . PRO A 1 169 ? -2.348 17.562 27.562 1 98.38 169 PRO A C 1
ATOM 1303 O O . PRO A 1 169 ? -3.379 16.953 27.844 1 98.38 169 PRO A O 1
ATOM 1306 N N . ALA A 1 170 ? -1.304 17.031 27.016 1 98.25 170 ALA A N 1
ATOM 1307 C CA . ALA A 1 170 ? -1.294 15.602 26.688 1 98.25 170 ALA A CA 1
ATOM 1308 C C . ALA A 1 170 ? -1.402 14.75 27.953 1 98.25 170 ALA A C 1
ATOM 1310 O O . ALA A 1 170 ? -1.904 13.625 27.906 1 98.25 170 ALA A O 1
ATOM 1311 N N . GLN A 1 171 ? -1.045 15.305 29.062 1 97.69 171 GLN A N 1
ATOM 1312 C CA . GLN A 1 171 ? -1.009 14.539 30.297 1 97.69 171 GLN A CA 1
ATOM 1313 C C . GLN A 1 171 ? -2.332 14.656 31.047 1 97.69 171 GLN A C 1
ATOM 1315 O O . GLN A 1 171 ? -2.49 14.078 32.125 1 97.69 171 GLN A O 1
ATOM 1320 N N . ALA A 1 172 ? -3.248 15.398 30.516 1 98.06 172 ALA A N 1
ATOM 1321 C CA . ALA A 1 172 ? -4.551 15.484 31.172 1 98.06 172 ALA A CA 1
ATOM 1322 C C . ALA A 1 172 ? -5.141 14.094 31.391 1 98.06 172 ALA A C 1
ATOM 1324 O O . ALA A 1 172 ? -5.211 13.281 30.469 1 98.06 172 ALA A O 1
ATOM 1325 N N . PRO A 1 173 ? -5.602 13.805 32.562 1 97.75 173 PRO A N 1
ATOM 1326 C CA . PRO A 1 173 ? -6.09 12.461 32.875 1 97.75 173 PRO A CA 1
ATOM 1327 C C . PRO A 1 173 ? -7.414 12.133 32.219 1 97.75 173 PRO A C 1
ATOM 1329 O O . PRO A 1 173 ? -7.828 10.969 32.188 1 97.75 173 PRO A O 1
ATOM 1332 N N . GLU A 1 174 ? -8.07 13.109 31.656 1 98.38 174 GLU A N 1
ATOM 1333 C CA . GLU A 1 174 ? -9.383 12.93 31.031 1 98.38 174 GLU A CA 1
ATOM 1334 C C . GLU A 1 174 ? -9.266 12.227 29.688 1 98.38 174 GLU A C 1
ATOM 1336 O O . GLU A 1 174 ? -10.266 11.742 29.156 1 98.38 174 GLU A O 1
ATOM 1341 N N . TRP A 1 175 ? -8.039 12.148 29.172 1 98.44 175 TRP A N 1
ATOM 1342 C CA . TRP A 1 175 ? -7.855 11.469 27.891 1 98.44 175 TRP A CA 1
ATOM 1343 C C . TRP A 1 175 ? -8.102 9.969 28.031 1 98.44 175 TRP A C 1
ATOM 1345 O O . TRP A 1 175 ? -7.559 9.328 28.938 1 98.44 175 TRP A O 1
ATOM 1355 N N . LYS A 1 176 ? -8.938 9.414 27.25 1 98.31 176 LYS A N 1
ATOM 1356 C CA . LYS A 1 176 ? -9.039 7.98 27 1 98.31 176 LYS A CA 1
ATOM 1357 C C . LYS A 1 176 ? -8.648 7.645 25.562 1 98.31 176 LYS A C 1
ATOM 1359 O O . LYS A 1 176 ? -9.391 7.945 24.625 1 98.31 176 LYS A O 1
ATOM 1364 N N . VAL A 1 177 ? -7.48 7.02 25.391 1 98.38 177 VAL A N 1
ATOM 1365 C CA . VAL A 1 177 ? -6.945 6.902 24.047 1 98.38 177 VAL A CA 1
ATOM 1366 C C . VAL A 1 177 ? -6.801 5.426 23.672 1 98.38 177 VAL A C 1
ATOM 1368 O O . VAL A 1 177 ? -6.617 4.574 24.547 1 98.38 177 VAL A O 1
ATOM 1371 N N . SER A 1 178 ? -6.918 5.113 22.469 1 97.75 178 SER A N 1
ATOM 1372 C CA . SER A 1 178 ? -6.68 3.811 21.844 1 97.75 178 SER A CA 1
ATOM 1373 C C . SER A 1 178 ? -5.828 3.941 20.594 1 97.75 178 SER A C 1
ATOM 1375 O O . SER A 1 178 ? -6.238 4.582 19.625 1 97.75 178 SER A O 1
ATOM 1377 N N . PRO A 1 179 ? -4.656 3.342 20.641 1 97.25 179 PRO A N 1
ATOM 1378 C CA . PRO A 1 179 ? -3.816 3.406 19.438 1 97.25 179 PRO A CA 1
ATOM 1379 C C . PRO A 1 179 ? -4.5 2.811 18.203 1 97.25 179 PRO A C 1
ATOM 1381 O O . PRO A 1 179 ? -5.207 1.808 18.312 1 97.25 179 PRO A O 1
ATOM 1384 N N . LEU A 1 180 ? -4.336 3.43 17.109 1 96.75 180 LEU A N 1
ATOM 1385 C CA . LEU A 1 180 ? -4.844 2.91 15.836 1 96.75 180 LEU A CA 1
ATOM 1386 C C . LEU A 1 180 ? -3.791 2.066 15.133 1 96.75 180 LEU A C 1
ATOM 1388 O O . LEU A 1 180 ? -2.627 2.463 15.047 1 96.75 180 LEU A O 1
ATOM 1392 N N . ALA A 1 181 ? -4.164 0.892 14.695 1 95.12 181 ALA A N 1
ATOM 1393 C CA . ALA A 1 181 ? -3.301 0.067 13.859 1 95.12 181 ALA A CA 1
ATOM 1394 C C . ALA A 1 181 ? -3.359 0.516 12.398 1 95.12 181 ALA A C 1
ATOM 1396 O O . ALA A 1 181 ? -4.363 0.302 11.719 1 95.12 181 ALA A O 1
ATOM 1397 N N . LEU A 1 182 ? -2.268 1.114 11.93 1 96.5 182 LEU A N 1
ATOM 1398 C CA . LEU A 1 182 ? -2.268 1.743 10.609 1 96.5 182 LEU A CA 1
ATOM 1399 C C . LEU A 1 182 ? -1.255 1.072 9.688 1 96.5 182 LEU A C 1
ATOM 1401 O O . LEU A 1 182 ? -0.217 0.588 10.148 1 96.5 182 LEU A O 1
ATOM 1405 N N . ALA A 1 183 ? -1.57 1.086 8.422 1 93.56 183 ALA A N 1
ATOM 1406 C CA . ALA A 1 183 ? -0.676 0.502 7.426 1 93.56 183 ALA A CA 1
ATOM 1407 C C . ALA A 1 183 ? 0.537 1.397 7.188 1 93.56 183 ALA A C 1
ATOM 1409 O O . ALA A 1 183 ? 1.639 0.905 6.93 1 93.56 183 ALA A O 1
ATOM 1410 N N . ALA A 1 184 ? 0.34 2.646 7.18 1 96 184 ALA A N 1
ATOM 1411 C CA . ALA A 1 184 ? 1.404 3.617 6.938 1 96 184 ALA A CA 1
ATOM 1412 C C . ALA A 1 184 ? 1.524 4.598 8.102 1 96 184 ALA A C 1
ATOM 1414 O O . ALA A 1 184 ? 0.521 4.965 8.719 1 96 184 ALA A O 1
ATOM 1415 N N . MET A 1 185 ? 2.775 4.91 8.383 1 96.81 185 MET A N 1
ATOM 1416 C CA . MET A 1 185 ? 3.107 5.934 9.375 1 96.81 185 MET A CA 1
ATOM 1417 C C . MET A 1 185 ? 2.576 5.547 10.75 1 96.81 185 MET A C 1
ATOM 1419 O O . MET A 1 185 ? 2.123 6.41 11.508 1 96.81 185 MET A O 1
ATOM 1423 N N . GLY A 1 186 ? 2.623 4.301 11.039 1 96 186 GLY A N 1
ATOM 1424 C CA . GLY A 1 186 ? 2.146 3.797 12.32 1 96 186 GLY A CA 1
ATOM 1425 C C . GLY A 1 186 ? 2.951 4.309 13.5 1 96 186 GLY A C 1
ATOM 1426 O O . GLY A 1 186 ? 2.441 4.383 14.617 1 96 186 GLY A O 1
ATOM 1427 N N . THR A 1 187 ? 4.082 4.758 13.234 1 98 187 THR A N 1
ATOM 1428 C CA . THR A 1 187 ? 5.004 5.176 14.289 1 98 187 THR A CA 1
ATOM 1429 C C . THR A 1 187 ? 4.668 6.586 14.766 1 98 187 THR A C 1
ATOM 1431 O O . THR A 1 187 ? 5.223 7.055 15.766 1 98 187 THR A O 1
ATOM 1434 N N . THR A 1 188 ? 3.73 7.266 14.141 1 98.5 188 THR A N 1
ATOM 1435 C CA . THR A 1 188 ? 3.506 8.68 14.422 1 98.5 188 THR A CA 1
ATOM 1436 C C . THR A 1 188 ? 2.566 8.852 15.617 1 98.5 188 THR A C 1
ATOM 1438 O O . THR A 1 188 ? 2.162 9.969 15.938 1 98.5 188 THR A O 1
ATOM 1441 N N . GLY A 1 189 ? 2.16 7.754 16.203 1 98.19 189 GLY A N 1
ATOM 1442 C CA . GLY A 1 189 ? 1.365 7.824 17.422 1 98.19 189 GLY A CA 1
ATOM 1443 C C . GLY A 1 189 ? -0.05 8.312 17.188 1 98.19 189 GLY A C 1
ATOM 1444 O O . GLY A 1 189 ? -0.574 9.117 17.953 1 98.19 189 GLY A O 1
ATOM 1445 N N . THR A 1 190 ? -0.663 7.871 16.047 1 98.19 190 THR A N 1
ATOM 1446 C CA . THR A 1 190 ? -2.059 8.211 15.797 1 98.19 190 THR A CA 1
ATOM 1447 C C . THR A 1 190 ? -2.986 7.371 16.672 1 98.19 190 THR A C 1
ATOM 1449 O O . THR A 1 190 ? -2.857 6.148 16.719 1 98.19 190 THR A O 1
ATOM 1452 N N . VAL A 1 191 ? -3.932 8.008 17.375 1 98.06 191 VAL A N 1
ATOM 1453 C CA . VAL A 1 191 ? -4.848 7.332 18.281 1 98.06 191 VAL A CA 1
ATOM 1454 C C . VAL A 1 191 ? -6.273 7.824 18.047 1 98.06 191 VAL A C 1
ATOM 1456 O O . VAL A 1 191 ? -6.48 8.883 17.453 1 98.06 191 VAL A O 1
ATOM 1459 N N . ALA A 1 192 ? -7.219 7.02 18.344 1 97.75 192 ALA A N 1
ATOM 1460 C CA . ALA A 1 192 ? -8.57 7.48 18.656 1 97.75 192 ALA A CA 1
ATOM 1461 C C . ALA A 1 192 ? -8.695 7.891 20.109 1 97.75 192 ALA A C 1
ATOM 1463 O O . ALA A 1 192 ? -8.117 7.254 21 1 97.75 192 ALA A O 1
ATOM 1464 N N . ALA A 1 193 ? -9.438 8.992 20.344 1 98.25 193 ALA A N 1
ATOM 1465 C CA . ALA A 1 193 ? -9.531 9.477 21.703 1 98.25 193 ALA A CA 1
ATOM 1466 C C . ALA A 1 193 ? -10.969 9.812 22.078 1 98.25 193 ALA A C 1
ATOM 1468 O O . ALA A 1 193 ? -11.773 10.156 21.219 1 98.25 193 ALA A O 1
ATOM 1469 N N . GLN A 1 194 ? -11.273 9.586 23.281 1 98.38 194 GLN A N 1
ATOM 1470 C CA . GLN A 1 194 ? -12.469 10.094 23.938 1 98.38 194 GLN A CA 1
ATOM 1471 C C . GLN A 1 194 ? -12.109 11.07 25.062 1 98.38 194 GLN A C 1
ATOM 1473 O O . GLN A 1 194 ? -11.07 10.922 25.703 1 98.38 194 GLN A O 1
ATOM 1478 N N . LEU A 1 195 ? -12.992 12.016 25.188 1 97.69 195 LEU A N 1
ATOM 1479 C CA . LEU A 1 195 ? -12.609 13.031 26.156 1 97.69 195 LEU A CA 1
ATOM 1480 C C . LEU A 1 195 ? -13.852 13.711 26.734 1 97.69 195 LEU A C 1
ATOM 1482 O O . LEU A 1 195 ? -14.789 14.031 26.016 1 97.69 195 LEU A O 1
ATOM 1486 N N . ILE A 1 196 ? -13.969 13.836 28.031 1 98.25 196 ILE A N 1
ATOM 1487 C CA . ILE A 1 196 ? -14.797 14.773 28.781 1 98.25 196 ILE A CA 1
ATOM 1488 C C . ILE A 1 196 ? -13.914 15.602 29.719 1 98.25 196 ILE A C 1
ATOM 1490 O O . ILE A 1 196 ? -13.383 15.078 30.703 1 98.25 196 ILE A O 1
ATOM 1494 N N . ILE A 1 197 ? -13.773 16.875 29.375 1 98.62 197 ILE A N 1
ATOM 1495 C CA . ILE A 1 197 ? -12.797 17.656 30.125 1 98.62 197 ILE A CA 1
ATOM 1496 C C . ILE A 1 197 ? -13.336 19.062 30.359 1 98.62 197 ILE A C 1
ATOM 1498 O O . ILE A 1 197 ? -14.039 19.609 29.516 1 98.62 197 ILE A O 1
ATOM 1502 N N . THR A 1 198 ? -13.102 19.594 31.453 1 98.5 198 THR A N 1
ATOM 1503 C CA . THR A 1 198 ? -13.352 20.984 31.812 1 98.5 198 THR A CA 1
ATOM 1504 C C . THR A 1 198 ? -12.047 21.766 31.891 1 98.5 198 THR A C 1
ATOM 1506 O O . THR A 1 198 ? -11.141 21.391 32.625 1 98.5 198 THR A O 1
ATOM 1509 N N . LEU A 1 199 ? -11.961 22.781 31.094 1 98.19 199 LEU A N 1
ATOM 1510 C CA . LEU A 1 199 ? -10.742 23.578 31.016 1 98.19 199 LEU A CA 1
ATOM 1511 C C . LEU A 1 199 ? -11 25 31.5 1 98.19 199 LEU A C 1
ATOM 1513 O O . LEU A 1 199 ? -12.086 25.562 31.281 1 98.19 199 LEU A O 1
ATOM 1517 N N . PRO A 1 200 ? -10.039 25.531 32.188 1 97.38 200 PRO A N 1
ATOM 1518 C CA . PRO A 1 200 ? -10.164 26.969 32.469 1 97.38 200 PRO A CA 1
ATOM 1519 C C . PRO A 1 200 ? -10.156 27.812 31.203 1 97.38 200 PRO A C 1
ATOM 1521 O O . PRO A 1 200 ? -9.664 27.375 30.156 1 97.38 200 PRO A O 1
ATOM 1524 N N . ARG A 1 201 ? -10.617 29.031 31.219 1 95.81 201 ARG A N 1
ATOM 1525 C CA . ARG A 1 201 ? -10.781 29.922 30.078 1 95.81 201 ARG A CA 1
ATOM 1526 C C . ARG A 1 201 ? -9.43 30.281 29.469 1 95.81 201 ARG A C 1
ATOM 1528 O O . ARG A 1 201 ? -9.344 30.547 28.266 1 95.81 201 ARG A O 1
ATOM 1535 N N . ASP A 1 202 ? -8.406 30.25 30.219 1 94.88 202 ASP A N 1
ATOM 1536 C CA . ASP A 1 202 ? -7.102 30.656 29.719 1 94.88 202 ASP A CA 1
ATOM 1537 C C . ASP A 1 202 ? -6.527 29.625 28.75 1 94.88 202 ASP A C 1
ATOM 1539 O O . ASP A 1 202 ? -5.5 29.875 28.109 1 94.88 202 ASP A O 1
ATOM 1543 N N . ARG A 1 203 ? -7.191 28.484 28.641 1 96.88 203 ARG A N 1
ATOM 1544 C CA . ARG A 1 203 ? -6.785 27.5 27.656 1 96.88 203 ARG A CA 1
ATOM 1545 C C . ARG A 1 203 ? -7.43 27.766 26.312 1 96.88 203 ARG A C 1
ATOM 1547 O O . ARG A 1 203 ? -7.082 27.141 25.312 1 96.88 203 ARG A O 1
ATOM 1554 N N . LEU A 1 204 ? -8.344 28.719 26.281 1 97.56 204 LEU A N 1
ATOM 1555 C CA . LEU A 1 204 ? -8.969 29.141 25.047 1 97.56 204 LEU A CA 1
ATOM 1556 C C . LEU A 1 204 ? -7.957 29.828 24.125 1 97.56 204 LEU A C 1
ATOM 1558 O O . LEU A 1 204 ? -7.219 30.703 24.578 1 97.56 204 LEU A O 1
ATOM 1562 N N . VAL A 1 205 ? -7.887 29.391 22.922 1 97.75 205 VAL A N 1
ATOM 1563 C CA . VAL A 1 205 ? -7.051 30.078 21.938 1 97.75 205 VAL A CA 1
ATOM 1564 C C . VAL A 1 205 ? -7.883 31.109 21.172 1 97.75 205 VAL A C 1
ATOM 1566 O O . VAL A 1 205 ? -7.547 32.281 21.156 1 97.75 205 VAL A O 1
ATOM 1569 N N . THR A 1 206 ? -8.961 30.641 20.547 1 98.06 206 THR A N 1
ATOM 1570 C CA . THR A 1 206 ? -9.828 31.531 19.781 1 98.06 206 THR A CA 1
ATOM 1571 C C . THR A 1 206 ? -11.156 30.844 19.469 1 98.06 206 THR A C 1
ATOM 1573 O O . THR A 1 206 ? -11.352 29.672 19.781 1 98.06 206 THR A O 1
ATOM 1576 N N . ILE A 1 207 ? -12.109 31.578 19.031 1 98 207 ILE A N 1
ATOM 1577 C CA . ILE A 1 207 ? -13.383 31.109 18.484 1 98 207 ILE A CA 1
ATOM 1578 C C . ILE A 1 207 ? -13.562 31.625 17.062 1 98 207 ILE A C 1
ATOM 1580 O O . ILE A 1 207 ? -13.391 32.812 16.797 1 98 207 ILE A O 1
ATOM 1584 N N . LEU A 1 208 ? -13.797 30.734 16.188 1 98.19 208 LEU A N 1
ATOM 1585 C CA . LEU A 1 208 ? -13.891 31.078 14.773 1 98.19 208 LEU A CA 1
ATOM 1586 C C . LEU A 1 208 ? -15.25 30.703 14.195 1 98.19 208 LEU A C 1
ATOM 1588 O O . LEU A 1 208 ? -16 29.953 14.828 1 98.19 208 LEU A O 1
ATOM 1592 N N . PRO A 1 209 ? -15.57 31.203 12.992 1 97.19 209 PRO A N 1
ATOM 1593 C CA . PRO A 1 209 ? -16.844 30.875 12.375 1 97.19 209 PRO A CA 1
ATOM 1594 C C . PRO A 1 209 ? -17 29.375 12.102 1 97.19 209 PRO A C 1
ATOM 1596 O O . PRO A 1 209 ? -16.016 28.656 11.953 1 97.19 209 PRO A O 1
ATOM 1599 N N . ALA A 1 210 ? -18.234 28.953 12 1 94.56 210 ALA A N 1
ATOM 1600 C CA . ALA A 1 210 ? -18.562 27.562 11.727 1 94.56 210 ALA A CA 1
ATOM 1601 C C . ALA A 1 210 ? -17.953 27.094 10.414 1 94.56 210 ALA A C 1
ATOM 1603 O O . ALA A 1 210 ? -17.641 25.906 10.242 1 94.56 210 ALA A O 1
ATOM 1604 N N . THR A 1 211 ? -17.656 28.016 9.531 1 94.94 211 THR A N 1
ATOM 1605 C CA . THR A 1 211 ? -17.188 27.703 8.18 1 94.94 211 THR A CA 1
ATOM 1606 C C . THR A 1 211 ? -15.672 27.609 8.141 1 94.94 211 THR A C 1
ATOM 1608 O O . THR A 1 211 ? -15.086 27.359 7.086 1 94.94 211 THR A O 1
ATOM 1611 N N . TRP A 1 212 ? -15.07 27.797 9.227 1 96 212 TRP A N 1
ATOM 1612 C CA . TRP A 1 212 ? -13.625 27.984 9.266 1 96 212 TRP A CA 1
ATOM 1613 C C . TRP A 1 212 ? -12.906 26.828 8.57 1 96 212 TRP A C 1
ATOM 1615 O O . TRP A 1 212 ? -12.031 27.047 7.727 1 96 212 TRP A O 1
ATOM 1625 N N . ILE A 1 213 ? -13.234 25.594 8.93 1 94.38 213 ILE A N 1
ATOM 1626 C CA . ILE A 1 213 ? -12.492 24.453 8.398 1 94.38 213 ILE A CA 1
ATOM 1627 C C . ILE A 1 213 ? -12.711 24.359 6.895 1 94.38 213 ILE A C 1
ATOM 1629 O O . ILE A 1 213 ? -11.781 24.047 6.145 1 94.38 213 ILE A O 1
ATOM 1633 N N . ARG A 1 214 ? -13.891 24.578 6.434 1 93.25 214 ARG A N 1
ATOM 1634 C CA . ARG A 1 214 ? -14.18 24.562 5.004 1 93.25 214 ARG A CA 1
ATOM 1635 C C . ARG A 1 214 ? -13.383 25.641 4.27 1 93.25 214 ARG A C 1
ATOM 1637 O O . ARG A 1 214 ? -12.812 25.375 3.205 1 93.25 214 ARG A O 1
ATOM 1644 N N . ASP A 1 215 ? -13.375 26.812 4.898 1 94.94 215 ASP A N 1
ATOM 1645 C CA . ASP A 1 215 ? -12.641 27.922 4.301 1 94.94 215 ASP A CA 1
ATOM 1646 C C . ASP A 1 215 ? -11.141 27.641 4.27 1 94.94 215 ASP A C 1
ATOM 1648 O O . ASP A 1 215 ? -10.484 27.891 3.26 1 94.94 215 ASP A O 1
ATOM 1652 N N . ARG A 1 216 ? -10.68 27.156 5.316 1 93.44 216 ARG A N 1
ATOM 1653 C CA . ARG A 1 216 ? -9.273 26.797 5.41 1 93.44 216 ARG A CA 1
ATOM 1654 C C . ARG A 1 216 ? -8.906 25.734 4.367 1 93.44 216 ARG A C 1
ATOM 1656 O O . ARG A 1 216 ? -7.875 25.859 3.701 1 93.44 216 ARG A O 1
ATOM 1663 N N . ASP A 1 217 ? -9.727 24.719 4.242 1 93.62 217 ASP A N 1
ATOM 1664 C CA . ASP A 1 217 ? -9.477 23.625 3.293 1 93.62 217 ASP A CA 1
ATOM 1665 C C . ASP A 1 217 ? -9.469 24.156 1.857 1 93.62 217 ASP A C 1
ATOM 1667 O O . ASP A 1 217 ? -8.625 23.75 1.049 1 93.62 217 ASP A O 1
ATOM 1671 N N . ARG A 1 218 ? -10.352 25 1.579 1 92.25 218 ARG A N 1
ATOM 1672 C CA . ARG A 1 218 ? -10.453 25.547 0.231 1 92.25 218 ARG A CA 1
ATOM 1673 C C . ARG A 1 218 ? -9.234 26.406 -0.105 1 92.25 218 ARG A C 1
ATOM 1675 O O . ARG A 1 218 ? -8.703 26.312 -1.213 1 92.25 218 ARG A O 1
ATOM 1682 N N . GLN A 1 219 ? -8.836 27.141 0.872 1 91.62 219 GLN A N 1
ATOM 1683 C CA . GLN A 1 219 ? -7.68 28.016 0.672 1 91.62 219 GLN A CA 1
ATOM 1684 C C . GLN A 1 219 ? -6.383 27.219 0.618 1 91.62 219 GLN A C 1
ATOM 1686 O O . GLN A 1 219 ? -5.438 27.594 -0.071 1 91.62 219 GLN A O 1
ATOM 1691 N N . GLY A 1 220 ? -6.34 26.125 1.3 1 93.5 220 GLY A N 1
ATOM 1692 C CA . GLY A 1 220 ? -5.121 25.344 1.445 1 93.5 220 GLY A CA 1
ATOM 1693 C C . GLY A 1 220 ? -5.102 24.094 0.576 1 93.5 220 GLY A C 1
ATOM 1694 O O . GLY A 1 220 ? -4.324 23.172 0.824 1 93.5 220 GLY A O 1
ATOM 1695 N N . THR A 1 221 ? -5.914 24.078 -0.488 1 95.31 221 THR A N 1
ATOM 1696 C CA . THR A 1 221 ? -6.133 22.891 -1.297 1 95.31 221 THR A CA 1
ATOM 1697 C C . THR A 1 221 ? -4.816 22.375 -1.87 1 95.31 221 THR A C 1
ATOM 1699 O O . THR A 1 221 ? -4.605 21.156 -1.971 1 95.31 221 THR A O 1
ATOM 1702 N N . LEU A 1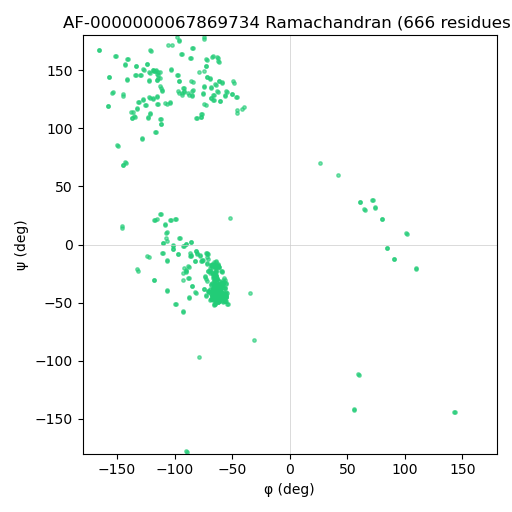 222 ? -3.922 23.266 -2.17 1 96.62 222 LEU A N 1
ATOM 1703 C CA . LEU A 1 222 ? -2.73 22.922 -2.932 1 96.62 222 LEU A CA 1
ATOM 1704 C C . LEU A 1 222 ? -1.588 22.516 -2 1 96.62 222 LEU A C 1
ATOM 1706 O O . LEU A 1 222 ? -0.659 21.828 -2.412 1 96.62 222 LEU A O 1
ATOM 1710 N N . SER A 1 223 ? -1.637 22.922 -0.759 1 94.88 223 SER A N 1
ATOM 1711 C CA . SER A 1 223 ? -0.517 22.797 0.169 1 94.88 223 SER A CA 1
ATOM 1712 C C . SER A 1 223 ? -0.104 21.344 0.344 1 94.88 223 SER A C 1
ATOM 1714 O O . SER A 1 223 ? 1.081 21.016 0.26 1 94.88 223 SER A O 1
ATOM 1716 N N . PRO A 1 224 ? -1.046 20.406 0.47 1 96.62 224 PRO A N 1
ATOM 1717 C CA . PRO A 1 224 ? -0.646 19.031 0.723 1 96.62 224 PRO A CA 1
ATOM 1718 C C . PRO A 1 224 ? -0.012 18.359 -0.498 1 96.62 224 PRO A C 1
ATOM 1720 O O . PRO A 1 224 ? 0.516 17.25 -0.398 1 96.62 224 PRO A O 1
ATOM 1723 N N . SER A 1 225 ? -0.039 19.047 -1.679 1 98.38 225 SER A N 1
ATOM 1724 C CA . SER A 1 225 ? 0.625 18.484 -2.854 1 98.38 225 SER A CA 1
ATOM 1725 C C . SER A 1 225 ? 2.125 18.344 -2.621 1 98.38 225 SER A C 1
ATOM 1727 O O . SER A 1 225 ? 2.799 17.594 -3.332 1 98.38 225 SER A O 1
ATOM 1729 N N . ALA A 1 226 ? 2.67 19 -1.646 1 98.62 226 ALA A N 1
ATOM 1730 C CA . ALA A 1 226 ? 4.078 18.859 -1.278 1 98.62 226 ALA A CA 1
ATOM 1731 C C . ALA A 1 226 ? 4.402 17.422 -0.905 1 98.62 226 ALA A C 1
ATOM 1733 O O . ALA A 1 226 ? 5.441 16.891 -1.306 1 98.62 226 ALA A O 1
ATOM 1734 N N . PHE A 1 227 ? 3.535 16.797 -0.166 1 98.75 227 PHE A N 1
ATOM 1735 C CA . PHE A 1 227 ? 3.738 15.414 0.251 1 98.75 227 PHE A CA 1
ATOM 1736 C C . PHE A 1 227 ? 3.771 14.484 -0.956 1 98.75 227 PHE A C 1
ATOM 1738 O O . PHE A 1 227 ? 4.656 13.625 -1.063 1 98.75 227 PHE A O 1
ATOM 1745 N N . ALA A 1 228 ? 2.807 14.695 -1.888 1 98.88 228 ALA A N 1
ATOM 1746 C CA . ALA A 1 228 ? 2.727 13.867 -3.094 1 98.88 228 ALA A CA 1
ATOM 1747 C C . ALA A 1 228 ? 3.975 14.039 -3.955 1 98.88 228 ALA A C 1
ATOM 1749 O O . ALA A 1 228 ? 4.555 13.055 -4.418 1 98.88 228 ALA A O 1
ATOM 1750 N N . CYS A 1 229 ? 4.383 15.281 -4.129 1 98.88 229 CYS A N 1
ATOM 1751 C CA . CYS A 1 229 ? 5.547 15.562 -4.969 1 98.88 229 CYS A CA 1
ATOM 1752 C C . CYS A 1 229 ? 6.82 15.031 -4.324 1 98.88 229 CYS A C 1
ATOM 1754 O O . CYS A 1 229 ? 7.684 14.484 -5.008 1 98.88 229 CYS A O 1
ATOM 1756 N N . GLY A 1 230 ? 6.953 15.242 -3.035 1 98.88 230 GLY A N 1
ATOM 1757 C CA . GLY A 1 230 ? 8.102 14.695 -2.332 1 98.88 230 GLY A CA 1
ATOM 1758 C C . GLY A 1 230 ? 8.203 13.188 -2.441 1 98.88 230 GLY A C 1
ATOM 1759 O O . GLY A 1 230 ? 9.281 12.648 -2.701 1 98.88 230 GLY A O 1
ATOM 1760 N N . LEU A 1 231 ? 7.094 12.531 -2.232 1 98.88 231 LEU A N 1
ATOM 1761 C CA . LEU A 1 231 ? 7.062 11.078 -2.338 1 98.88 231 LEU A CA 1
ATOM 1762 C C . LEU A 1 231 ? 7.387 10.633 -3.758 1 98.88 231 LEU A C 1
ATOM 1764 O O . LEU A 1 231 ? 8.133 9.664 -3.953 1 98.88 231 LEU A O 1
ATOM 1768 N N . ALA A 1 232 ? 6.797 11.328 -4.762 1 98.94 232 ALA A N 1
ATOM 1769 C CA . ALA A 1 232 ? 7.105 11.016 -6.152 1 98.94 232 ALA A CA 1
ATOM 1770 C C . ALA A 1 232 ? 8.609 11.102 -6.414 1 98.94 232 ALA A C 1
ATOM 1772 O O . ALA A 1 232 ? 9.18 10.219 -7.055 1 98.94 232 ALA A O 1
ATOM 1773 N N . ARG A 1 233 ? 9.219 12.133 -5.891 1 98.75 233 ARG A N 1
ATOM 1774 C CA . ARG A 1 233 ? 10.656 12.312 -6.059 1 98.75 233 ARG A CA 1
ATOM 1775 C C . ARG A 1 233 ? 11.422 11.141 -5.453 1 98.75 233 ARG A C 1
ATOM 1777 O O . ARG A 1 233 ? 12.391 10.656 -6.043 1 98.75 233 ARG A O 1
ATOM 1784 N N . ALA A 1 234 ? 11.047 10.742 -4.277 1 98.81 234 ALA A N 1
ATOM 1785 C CA . ALA A 1 234 ? 11.688 9.602 -3.629 1 98.81 234 ALA A CA 1
ATOM 1786 C C . ALA A 1 234 ? 11.562 8.344 -4.484 1 98.81 234 ALA A C 1
ATOM 1788 O O . ALA A 1 234 ? 12.531 7.586 -4.633 1 98.81 234 ALA A O 1
ATOM 1789 N N . CYS A 1 235 ? 10.398 8.102 -5.016 1 98.81 235 CYS A N 1
ATOM 1790 C CA . CYS A 1 235 ? 10.164 6.934 -5.859 1 98.81 235 CYS A CA 1
ATOM 1791 C C . CYS A 1 235 ? 11.078 6.945 -7.074 1 98.81 235 CYS A C 1
ATOM 1793 O O . CYS A 1 235 ? 11.664 5.922 -7.43 1 98.81 235 CYS A O 1
ATOM 1795 N N . LEU A 1 236 ? 11.188 8.117 -7.719 1 98.69 236 LEU A N 1
ATOM 1796 C CA . LEU A 1 236 ? 12.008 8.234 -8.922 1 98.69 236 LEU A CA 1
ATOM 1797 C C . LEU A 1 236 ? 13.477 7.965 -8.609 1 98.69 236 LEU A C 1
ATOM 1799 O O . LEU A 1 236 ? 14.211 7.449 -9.453 1 98.69 236 LEU A O 1
ATOM 1803 N N . GLY A 1 237 ? 13.875 8.266 -7.395 1 97.94 237 GLY A N 1
ATOM 1804 C CA . GLY A 1 237 ? 15.234 7.988 -6.957 1 97.94 237 GLY A CA 1
ATOM 1805 C C . GLY A 1 237 ? 15.531 6.508 -6.848 1 97.94 237 GLY A C 1
ATOM 1806 O O . GLY A 1 237 ? 16.703 6.109 -6.797 1 97.94 237 GLY A O 1
ATOM 1807 N N . LEU A 1 238 ? 14.555 5.668 -6.801 1 98 238 LEU A N 1
ATOM 1808 C CA . LEU A 1 238 ? 14.742 4.227 -6.633 1 98 238 LEU A CA 1
ATOM 1809 C C . LEU A 1 238 ? 14.914 3.543 -7.984 1 98 238 LEU A C 1
ATOM 1811 O O . LEU A 1 238 ? 15.312 2.377 -8.047 1 98 238 LEU A O 1
ATOM 1815 N N . LEU A 1 239 ? 14.484 4.262 -9.078 1 97.75 239 LEU A N 1
ATOM 1816 C CA . LEU A 1 239 ? 14.578 3.646 -10.398 1 97.75 239 LEU A CA 1
ATOM 1817 C C . LEU A 1 239 ? 16.031 3.488 -10.828 1 97.75 239 LEU A C 1
ATOM 1819 O O . LEU A 1 239 ? 16.844 4.395 -10.625 1 97.75 239 LEU A O 1
ATOM 1823 N N . THR A 1 240 ? 16.359 2.359 -11.352 1 93.44 240 THR A N 1
ATOM 1824 C CA . THR A 1 240 ? 17.734 2.008 -11.703 1 93.44 240 THR A CA 1
ATOM 1825 C C . THR A 1 240 ? 18.047 2.418 -13.133 1 93.44 240 THR A C 1
ATOM 1827 O O . THR A 1 240 ? 17.203 2.998 -13.82 1 93.44 240 THR A O 1
ATOM 1830 N N . ALA A 1 241 ? 19.281 2.059 -13.5 1 93.25 241 ALA A N 1
ATOM 1831 C CA . ALA A 1 241 ? 19.734 2.383 -14.852 1 93.25 241 ALA A CA 1
ATOM 1832 C C . ALA A 1 241 ? 18.906 1.654 -15.898 1 93.25 241 ALA A C 1
ATOM 1834 O O . ALA A 1 241 ? 18.688 2.174 -17 1 93.25 241 ALA A O 1
ATOM 1835 N N . ARG A 1 242 ? 18.406 0.504 -15.562 1 93 242 ARG A N 1
ATOM 1836 C CA . ARG A 1 242 ? 17.594 -0.284 -16.5 1 93 242 ARG A CA 1
ATOM 1837 C C . ARG A 1 242 ? 16.266 0.404 -16.797 1 93 242 ARG A C 1
ATOM 1839 O O . ARG A 1 242 ? 15.594 0.071 -17.766 1 93 242 ARG A O 1
ATOM 1846 N N . ASP A 1 243 ? 15.914 1.326 -15.898 1 95.88 243 ASP A N 1
ATOM 1847 C CA . ASP A 1 243 ? 14.625 2.006 -16.016 1 95.88 243 ASP A CA 1
ATOM 1848 C C . ASP A 1 243 ? 14.812 3.48 -16.359 1 95.88 243 ASP A C 1
ATOM 1850 O O . ASP A 1 243 ? 13.984 4.316 -16 1 95.88 243 ASP A O 1
ATOM 1854 N N . ALA A 1 244 ? 15.883 3.826 -16.984 1 96.38 244 ALA A N 1
ATOM 1855 C CA . ALA A 1 244 ? 16.297 5.211 -17.188 1 96.38 244 ALA A CA 1
ATOM 1856 C C . ALA A 1 244 ? 15.266 5.984 -18 1 96.38 244 ALA A C 1
ATOM 1858 O O . ALA A 1 244 ? 15 7.156 -17.719 1 96.38 244 ALA A O 1
ATOM 1859 N N . ASP A 1 245 ? 14.688 5.375 -19.031 1 97.12 245 ASP A N 1
ATOM 1860 C CA . ASP A 1 245 ? 13.719 6.066 -19.875 1 97.12 245 ASP A CA 1
ATOM 1861 C C . ASP A 1 245 ? 12.492 6.484 -19.062 1 97.12 245 ASP A C 1
ATOM 1863 O O . ASP A 1 245 ? 12.047 7.633 -19.156 1 97.12 245 ASP A O 1
ATOM 1867 N N . CYS A 1 246 ? 11.969 5.566 -18.328 1 97.94 246 CYS A N 1
ATOM 1868 C CA . CYS A 1 246 ? 10.82 5.855 -17.469 1 97.94 246 CYS A CA 1
ATOM 1869 C C . CYS A 1 246 ? 11.164 6.945 -16.453 1 97.94 246 CYS A C 1
ATOM 1871 O O . CYS A 1 246 ? 10.383 7.883 -16.266 1 97.94 246 CYS A O 1
ATOM 1873 N N . ARG A 1 247 ? 12.312 6.82 -15.836 1 98.19 247 ARG A N 1
ATOM 1874 C CA . ARG A 1 247 ? 12.766 7.793 -14.844 1 98.19 247 ARG A CA 1
ATOM 1875 C C . ARG A 1 247 ? 12.836 9.195 -15.438 1 98.19 247 ARG A C 1
ATOM 1877 O O . ARG A 1 247 ? 12.391 10.164 -14.82 1 98.19 247 ARG A O 1
ATOM 1884 N N . GLU A 1 248 ? 13.367 9.305 -16.578 1 98.25 248 GLU A N 1
ATOM 1885 C CA . GLU A 1 248 ? 13.555 10.594 -17.234 1 98.25 248 GLU A CA 1
ATOM 1886 C C . GLU A 1 248 ? 12.211 11.258 -17.531 1 98.25 248 GLU A C 1
ATOM 1888 O O . GLU A 1 248 ? 12.023 12.438 -17.25 1 98.25 248 GLU A O 1
ATOM 1893 N N . VAL A 1 249 ? 11.281 10.5 -18.094 1 98.62 249 VAL A N 1
ATOM 1894 C CA . VAL A 1 249 ? 9.977 11.039 -18.469 1 98.62 249 VAL A CA 1
ATOM 1895 C C . VAL A 1 249 ? 9.227 11.492 -17.219 1 98.62 249 VAL A C 1
ATOM 1897 O O . VAL A 1 249 ? 8.703 12.609 -17.172 1 98.62 249 VAL A O 1
ATOM 1900 N N . LEU A 1 250 ? 9.18 10.656 -16.203 1 98.75 250 LEU A N 1
ATOM 1901 C CA . LEU A 1 250 ? 8.438 10.969 -14.984 1 98.75 250 LEU A CA 1
ATOM 1902 C C . LEU A 1 250 ? 9.102 12.117 -14.227 1 98.75 250 LEU A C 1
ATOM 1904 O O . LEU A 1 250 ? 8.422 12.93 -13.602 1 98.75 250 LEU A O 1
ATOM 1908 N N . THR A 1 251 ? 10.445 12.164 -14.281 1 98.62 251 THR A N 1
ATOM 1909 C CA . THR A 1 251 ? 11.164 13.266 -13.648 1 98.62 251 THR A CA 1
ATOM 1910 C C . THR A 1 251 ? 10.828 14.594 -14.32 1 98.62 251 THR A C 1
ATOM 1912 O O . THR A 1 251 ? 10.625 15.602 -13.641 1 98.62 251 THR A O 1
ATOM 1915 N N . ALA A 1 252 ? 10.781 14.578 -15.609 1 98.75 252 ALA A N 1
ATOM 1916 C CA . ALA A 1 252 ? 10.414 15.789 -16.344 1 98.75 252 ALA A CA 1
ATOM 1917 C C . ALA A 1 252 ? 8.984 16.219 -16 1 98.75 252 ALA A C 1
ATOM 1919 O O . ALA A 1 252 ? 8.719 17.406 -15.812 1 98.75 252 ALA A O 1
ATOM 1920 N N . GLN A 1 253 ? 8.047 15.281 -15.922 1 98.81 253 GLN A N 1
ATOM 1921 C CA . GLN A 1 253 ? 6.664 15.578 -15.57 1 98.81 253 GLN A CA 1
ATOM 1922 C C . GLN A 1 253 ? 6.566 16.141 -14.164 1 98.81 253 GLN A C 1
ATOM 1924 O O . GLN A 1 253 ? 5.812 17.094 -13.922 1 98.81 253 GLN A O 1
ATOM 1929 N N . LEU A 1 254 ? 7.324 15.57 -13.242 1 98.88 254 LEU A N 1
ATOM 1930 C CA . LEU A 1 254 ? 7.336 16.062 -11.875 1 98.88 254 LEU A CA 1
ATOM 1931 C C . LEU A 1 254 ? 7.871 17.5 -11.82 1 98.88 254 LEU A C 1
ATOM 1933 O O . LEU A 1 254 ? 7.305 18.344 -11.141 1 98.88 254 LEU A O 1
ATOM 1937 N N . GLY A 1 255 ? 8.953 17.719 -12.539 1 98.75 255 GLY A N 1
ATOM 1938 C CA . GLY A 1 255 ? 9.508 19.062 -12.594 1 98.75 255 GLY A CA 1
ATOM 1939 C C . GLY A 1 255 ? 8.523 20.094 -13.109 1 98.75 255 GLY A C 1
ATOM 1940 O O . GLY A 1 255 ? 8.398 21.172 -12.539 1 98.75 255 GLY A O 1
ATOM 1941 N N . GLN A 1 256 ? 7.812 19.766 -14.172 1 98.81 256 GLN A N 1
ATOM 1942 C CA . GLN A 1 256 ? 6.809 20.656 -14.742 1 98.81 256 GLN A CA 1
ATOM 1943 C C . GLN A 1 256 ? 5.68 20.906 -13.75 1 98.81 256 GLN A C 1
ATOM 1945 O O . GLN A 1 256 ? 5.219 22.047 -13.602 1 98.81 256 GLN A O 1
ATOM 1950 N N . LEU A 1 257 ? 5.246 19.922 -13.094 1 98.81 257 LEU A N 1
ATOM 1951 C CA . LEU A 1 257 ? 4.168 20.031 -12.117 1 98.81 257 LEU A CA 1
ATOM 1952 C C . LEU A 1 257 ? 4.59 20.906 -10.945 1 98.81 257 LEU A C 1
ATOM 1954 O O . LEU A 1 257 ? 3.828 21.766 -10.5 1 98.81 257 LEU A O 1
ATOM 1958 N N . GLU A 1 258 ? 5.793 20.656 -10.43 1 98.62 258 GLU A N 1
ATOM 1959 C CA . GLU A 1 258 ? 6.293 21.453 -9.305 1 98.62 258 GLU A CA 1
ATOM 1960 C C . GLU A 1 258 ? 6.406 22.922 -9.664 1 98.62 258 GLU A C 1
ATOM 1962 O O . GLU A 1 258 ? 6.117 23.797 -8.844 1 98.62 258 GLU A O 1
ATOM 1967 N N . GLN A 1 259 ? 6.836 23.188 -10.883 1 98.25 259 GLN A N 1
ATOM 1968 C CA . GLN A 1 259 ? 6.895 24.562 -11.344 1 98.25 259 GLN A CA 1
ATOM 1969 C C . GLN A 1 259 ? 5.5 25.188 -11.398 1 98.25 259 GLN A C 1
ATOM 1971 O O . GLN A 1 259 ? 5.309 26.328 -10.969 1 98.25 259 GLN A O 1
ATOM 1976 N N . ALA A 1 260 ? 4.547 24.469 -11.93 1 98.44 260 ALA A N 1
ATOM 1977 C CA . ALA A 1 260 ? 3.17 24.953 -12 1 98.44 260 ALA A CA 1
ATOM 1978 C C . ALA A 1 260 ? 2.611 25.219 -10.609 1 98.44 260 ALA A C 1
ATOM 1980 O O . ALA A 1 260 ? 1.94 26.219 -10.383 1 98.44 260 ALA A O 1
ATOM 1981 N N . ILE A 1 261 ? 2.893 24.359 -9.656 1 98.38 261 ILE A N 1
ATOM 1982 C CA . ILE A 1 261 ? 2.408 24.484 -8.289 1 98.38 261 ILE A CA 1
ATOM 1983 C C . ILE A 1 261 ? 3.059 25.703 -7.629 1 98.38 261 ILE A C 1
ATOM 1985 O O . ILE A 1 261 ? 2.383 26.5 -6.961 1 98.38 261 ILE A O 1
ATOM 1989 N N . ALA A 1 262 ? 4.367 25.859 -7.824 1 96.81 262 ALA A N 1
ATOM 1990 C CA . ALA A 1 262 ? 5.074 27 -7.258 1 96.81 262 ALA A CA 1
ATOM 1991 C C . ALA A 1 262 ? 4.461 28.312 -7.738 1 96.81 262 ALA A C 1
ATOM 1993 O O . ALA A 1 262 ? 4.336 29.266 -6.965 1 96.81 262 ALA A O 1
ATOM 1994 N N . GLN A 1 263 ? 4.047 28.344 -8.969 1 96.25 263 GLN A N 1
ATOM 1995 C CA . GLN A 1 263 ? 3.453 29.531 -9.555 1 96.25 263 GLN A CA 1
ATOM 1996 C C . GLN A 1 263 ? 2.037 29.766 -9.023 1 96.25 263 GLN A C 1
ATOM 1998 O O . GLN A 1 263 ? 1.584 30.891 -8.906 1 96.25 263 GLN A O 1
ATOM 2003 N N . ALA A 1 264 ? 1.408 28.703 -8.656 1 96.69 264 ALA A N 1
ATOM 2004 C CA . ALA A 1 264 ? -0.001 28.766 -8.281 1 96.69 264 ALA A CA 1
ATOM 2005 C C . ALA A 1 264 ? -0.157 29.031 -6.785 1 96.69 264 ALA A C 1
ATOM 2007 O O . ALA A 1 264 ? -1.167 29.578 -6.348 1 96.69 264 ALA A O 1
ATOM 2008 N N . LEU A 1 265 ? 0.811 28.719 -6.035 1 94.56 265 LEU A N 1
ATOM 2009 C CA . LEU A 1 265 ? 0.715 28.828 -4.586 1 94.56 265 LEU A CA 1
ATOM 2010 C C . LEU A 1 265 ? 0.451 30.266 -4.164 1 94.56 265 LEU A C 1
ATOM 2012 O O . LEU A 1 265 ? 1.188 31.172 -4.551 1 94.56 265 LEU A O 1
ATOM 2016 N N . GLY A 1 266 ? -0.57 30.516 -3.459 1 84.88 266 GLY A N 1
ATOM 2017 C CA . GLY A 1 266 ? -0.953 31.812 -2.945 1 84.88 266 GLY A CA 1
ATOM 2018 C C . GLY A 1 266 ? -1.737 32.656 -3.945 1 84.88 266 GLY A C 1
ATOM 2019 O O . GLY A 1 266 ? -2.258 33.719 -3.605 1 84.88 266 GLY A O 1
ATOM 2020 N N . GLN A 1 267 ? -1.928 32.125 -5.207 1 88.19 267 GLN A N 1
ATOM 2021 C CA . GLN A 1 267 ? -2.533 32.938 -6.242 1 88.19 267 GLN A CA 1
ATOM 2022 C C . GLN A 1 267 ? -3.654 32.188 -6.961 1 88.19 267 GLN A C 1
ATOM 2024 O O . GLN A 1 267 ? -4.527 32.812 -7.57 1 88.19 267 GLN A O 1
ATOM 2029 N N . ALA A 1 268 ? -3.598 30.953 -6.898 1 90.94 268 ALA A N 1
ATOM 2030 C CA . ALA A 1 268 ? -4.531 30.156 -7.688 1 90.94 268 ALA A CA 1
ATOM 2031 C C . ALA A 1 268 ? -5.941 30.234 -7.113 1 90.94 268 ALA A C 1
ATOM 2033 O O . ALA A 1 268 ? -6.121 30.359 -5.898 1 90.94 268 ALA A O 1
ATOM 2034 N N . ASP A 1 269 ? -6.914 30.234 -8.016 1 93.94 269 ASP A N 1
ATOM 2035 C CA . ASP A 1 269 ? -8.266 30 -7.512 1 93.94 269 ASP A CA 1
ATOM 2036 C C . ASP A 1 269 ? -8.477 28.531 -7.152 1 93.94 269 ASP A C 1
ATOM 2038 O O . ASP A 1 269 ? -7.582 27.703 -7.336 1 93.94 269 ASP A O 1
ATOM 2042 N N . PHE A 1 270 ? -9.695 28.266 -6.66 1 95.38 270 PHE A N 1
ATOM 2043 C CA . PHE A 1 270 ? -9.984 26.969 -6.086 1 95.38 270 PHE A CA 1
ATOM 2044 C C . PHE A 1 270 ? -9.93 25.875 -7.156 1 95.38 270 PHE A C 1
ATOM 2046 O O . PHE A 1 270 ? -9.352 24.812 -6.934 1 95.38 270 PHE A O 1
ATOM 2053 N N . ARG A 1 271 ? -10.406 26.109 -8.328 1 95.81 271 ARG A N 1
ATOM 2054 C CA . ARG A 1 271 ? -10.461 25.125 -9.398 1 95.81 271 ARG A CA 1
ATOM 2055 C C . ARG A 1 271 ? -9.062 24.766 -9.898 1 95.81 271 ARG A C 1
ATOM 2057 O O . ARG A 1 271 ? -8.75 23.609 -10.125 1 95.81 271 ARG A O 1
ATOM 2064 N N . GLU A 1 272 ? -8.273 25.75 -10.125 1 97.31 272 GLU A N 1
ATOM 2065 C CA . GLU A 1 272 ? -6.891 25.531 -10.547 1 97.31 272 GLU A CA 1
ATOM 2066 C C . GLU A 1 272 ? -6.105 24.766 -9.492 1 97.31 272 GLU A C 1
ATOM 2068 O O . GLU A 1 272 ? -5.371 23.828 -9.828 1 97.31 272 GLU A O 1
ATOM 2073 N N . ALA A 1 273 ? -6.277 25.188 -8.203 1 97.44 273 ALA A N 1
ATOM 2074 C CA . ALA A 1 273 ? -5.594 24.516 -7.102 1 97.44 273 ALA A CA 1
ATOM 2075 C C . ALA A 1 273 ? -6 23.047 -7.027 1 97.44 273 ALA A C 1
ATOM 2077 O O . ALA A 1 273 ? -5.152 22.156 -6.852 1 97.44 273 ALA A O 1
ATOM 2078 N N . LEU A 1 274 ? -7.305 22.844 -7.195 1 97.31 274 LEU A N 1
ATOM 2079 C CA . LEU A 1 274 ? -7.836 21.484 -7.145 1 97.31 274 LEU A CA 1
ATOM 2080 C C . LEU A 1 274 ? -7.281 20.641 -8.281 1 97.31 274 LEU A C 1
ATOM 2082 O O . LEU A 1 274 ? -6.902 19.484 -8.078 1 97.31 274 LEU A O 1
ATOM 2086 N N . SER A 1 275 ? -7.18 21.188 -9.484 1 97.81 275 SER A N 1
ATOM 2087 C CA . SER A 1 275 ? -6.648 20.5 -10.648 1 97.81 275 SER A CA 1
ATOM 2088 C C . SER A 1 275 ? -5.191 20.094 -10.438 1 97.81 275 SER A C 1
ATOM 2090 O O . SER A 1 275 ? -4.801 18.969 -10.727 1 97.81 275 SER A O 1
ATOM 2092 N N . LEU A 1 276 ? -4.391 20.984 -9.938 1 98.5 276 LEU A N 1
ATOM 2093 C CA . LEU A 1 276 ? -2.977 20.719 -9.68 1 98.5 276 LEU A CA 1
ATOM 2094 C C . LEU A 1 276 ? -2.812 19.672 -8.586 1 98.5 276 LEU A C 1
ATOM 2096 O O . LEU A 1 276 ? -1.913 18.828 -8.648 1 98.5 276 LEU A O 1
ATOM 2100 N N . ARG A 1 277 ? -3.693 19.734 -7.598 1 98.44 277 ARG A N 1
ATOM 2101 C CA . ARG A 1 277 ? -3.686 18.75 -6.523 1 98.44 277 ARG A CA 1
ATOM 2102 C C . ARG A 1 277 ? -3.961 17.359 -7.07 1 98.44 277 ARG A C 1
ATOM 2104 O O . ARG A 1 277 ? -3.279 16.391 -6.703 1 98.44 277 ARG A O 1
ATOM 2111 N N . ILE A 1 278 ? -4.887 17.25 -7.973 1 98.44 278 ILE A N 1
ATOM 2112 C CA . ILE A 1 278 ? -5.238 15.977 -8.586 1 98.44 278 ILE A CA 1
ATOM 2113 C C . ILE A 1 278 ? -4.074 15.469 -9.43 1 98.44 278 ILE A C 1
ATOM 2115 O O . ILE A 1 278 ? -3.742 14.281 -9.391 1 98.44 278 ILE A O 1
ATOM 2119 N N . GLN A 1 279 ? -3.441 16.375 -10.164 1 98.69 279 GLN A N 1
ATOM 2120 C CA . GLN A 1 279 ? -2.279 16 -10.969 1 98.69 279 GLN A CA 1
ATOM 2121 C C . GLN A 1 279 ? -1.146 15.477 -10.086 1 98.69 279 GLN A C 1
ATOM 2123 O O . GLN A 1 279 ? -0.459 14.523 -10.445 1 98.69 279 GLN A O 1
ATOM 2128 N N . ALA A 1 280 ? -0.94 16.094 -8.945 1 98.88 280 ALA A N 1
ATOM 2129 C CA . ALA A 1 280 ? 0.111 15.672 -8.016 1 98.88 280 ALA A CA 1
ATOM 2130 C C . ALA A 1 280 ? -0.151 14.266 -7.488 1 98.88 280 ALA A C 1
ATOM 2132 O O . ALA A 1 280 ? 0.755 13.43 -7.449 1 98.88 280 ALA A O 1
ATOM 2133 N N . LEU A 1 281 ? -1.403 14.023 -7.113 1 98.75 281 LEU A N 1
ATOM 2134 C CA . LEU A 1 281 ? -1.771 12.711 -6.602 1 98.75 281 LEU A CA 1
ATOM 2135 C C . LEU A 1 281 ? -1.637 11.648 -7.684 1 98.75 281 LEU A C 1
ATOM 2137 O O . LEU A 1 281 ? -1.121 10.555 -7.43 1 98.75 281 LEU A O 1
ATOM 2141 N N . THR A 1 282 ? -2.051 11.977 -8.891 1 98.31 282 THR A N 1
ATOM 2142 C CA . THR A 1 282 ? -1.97 11.055 -10.016 1 98.31 282 THR A CA 1
ATOM 2143 C C . THR A 1 282 ? -0.518 10.695 -10.32 1 98.31 282 THR A C 1
ATOM 2145 O O . THR A 1 282 ? -0.185 9.523 -10.484 1 98.31 282 THR A O 1
ATOM 2148 N N . LEU A 1 283 ? 0.321 11.719 -10.383 1 98.75 283 LEU A N 1
ATOM 2149 C CA . LEU A 1 283 ? 1.733 11.484 -10.664 1 98.75 283 LEU A CA 1
ATOM 2150 C C . LEU A 1 283 ? 2.393 10.695 -9.539 1 98.75 283 LEU A C 1
ATOM 2152 O O . LEU A 1 283 ? 3.23 9.828 -9.789 1 98.75 283 LEU A O 1
ATOM 2156 N N . MET A 1 284 ? 2.035 11 -8.32 1 98.81 284 MET A N 1
ATOM 2157 C CA . MET A 1 284 ? 2.551 10.258 -7.172 1 98.81 284 MET A CA 1
ATOM 2158 C C . MET A 1 284 ? 2.275 8.766 -7.32 1 98.81 284 MET A C 1
ATOM 2160 O O . MET A 1 284 ? 3.18 7.945 -7.16 1 98.81 284 MET A O 1
ATOM 2164 N N . HIS A 1 285 ? 1.075 8.406 -7.711 1 98.56 285 HIS A N 1
ATOM 2165 C CA . HIS A 1 285 ? 0.708 7 -7.832 1 98.56 285 HIS A CA 1
ATOM 2166 C C . HIS A 1 285 ? 1.444 6.336 -8.992 1 98.56 285 HIS A C 1
ATOM 2168 O O . HIS A 1 285 ? 1.883 5.191 -8.875 1 98.56 285 HIS A O 1
ATOM 2174 N N . ARG A 1 286 ? 1.608 7.043 -10.094 1 98.5 286 ARG A N 1
ATOM 2175 C CA . ARG A 1 286 ? 2.389 6.5 -11.203 1 98.5 286 ARG A CA 1
ATOM 2176 C C . ARG A 1 286 ? 3.83 6.234 -10.773 1 98.5 286 ARG A C 1
ATOM 2178 O O . ARG A 1 286 ? 4.383 5.172 -11.07 1 98.5 286 ARG A O 1
ATOM 2185 N N . CYS A 1 287 ? 4.43 7.18 -10.078 1 98.81 287 CYS A N 1
ATOM 2186 C CA . CYS A 1 287 ? 5.812 7.035 -9.641 1 98.81 287 CYS A CA 1
ATOM 2187 C C . CYS A 1 287 ? 5.945 5.898 -8.633 1 98.81 287 CYS A C 1
ATOM 2189 O O . CYS A 1 287 ? 6.934 5.16 -8.656 1 98.81 287 CYS A O 1
ATOM 2191 N N . THR A 1 288 ? 4.996 5.797 -7.75 1 98.62 288 THR A N 1
ATOM 2192 C CA . THR A 1 288 ? 5.027 4.723 -6.766 1 98.62 288 THR A CA 1
ATOM 2193 C C . THR A 1 288 ? 4.945 3.361 -7.445 1 98.62 288 THR A C 1
ATOM 2195 O O . THR A 1 288 ? 5.668 2.432 -7.082 1 98.62 288 THR A O 1
ATOM 2198 N N . GLN A 1 289 ? 4.07 3.217 -8.414 1 98.38 289 GLN A N 1
ATOM 2199 C CA . GLN A 1 289 ? 3.967 1.978 -9.18 1 98.38 289 GLN A CA 1
ATOM 2200 C C . GLN A 1 289 ? 5.266 1.682 -9.922 1 98.38 289 GLN A C 1
ATOM 2202 O O . GLN A 1 289 ? 5.727 0.539 -9.945 1 98.38 289 GLN A O 1
ATOM 2207 N N . ALA A 1 290 ? 5.863 2.727 -10.5 1 98.69 290 ALA A N 1
ATOM 2208 C CA . ALA A 1 290 ? 7.141 2.543 -11.188 1 98.69 290 ALA A CA 1
ATOM 2209 C C . ALA A 1 290 ? 8.195 1.992 -10.234 1 98.69 290 ALA A C 1
ATOM 2211 O O . ALA A 1 290 ? 8.945 1.077 -10.586 1 98.69 290 ALA A O 1
ATOM 2212 N N . ALA A 1 291 ? 8.258 2.535 -9.039 1 98.69 291 ALA A N 1
ATOM 2213 C CA . ALA A 1 291 ? 9.219 2.072 -8.047 1 98.69 291 ALA A CA 1
ATOM 2214 C C . ALA A 1 291 ? 8.969 0.613 -7.676 1 98.69 291 ALA A C 1
ATOM 2216 O O . ALA A 1 291 ? 9.906 -0.172 -7.547 1 98.69 291 ALA A O 1
ATOM 2217 N N . VAL A 1 292 ? 7.719 0.223 -7.508 1 98.31 292 VAL A N 1
ATOM 2218 C CA . VAL A 1 292 ? 7.34 -1.143 -7.164 1 98.31 292 VAL A CA 1
ATOM 2219 C C . VAL A 1 292 ? 7.781 -2.098 -8.273 1 98.31 292 VAL A C 1
ATOM 2221 O O . VAL A 1 292 ? 8.438 -3.105 -8.008 1 98.31 292 VAL A O 1
ATOM 2224 N N . PHE A 1 293 ? 7.449 -1.737 -9.508 1 97.75 293 PHE A N 1
ATOM 2225 C CA . PHE A 1 293 ? 7.809 -2.596 -10.633 1 97.75 293 PHE A CA 1
ATOM 2226 C C . PHE A 1 293 ? 9.32 -2.68 -10.789 1 97.75 293 PHE A C 1
ATOM 2228 O O . PHE A 1 293 ? 9.859 -3.744 -11.094 1 97.75 293 PHE A O 1
ATOM 2235 N N . SER A 1 294 ? 9.977 -1.58 -10.539 1 96.94 294 SER A N 1
ATOM 2236 C CA . SER A 1 294 ? 11.43 -1.578 -10.641 1 96.94 294 SER A CA 1
ATOM 2237 C C . SER A 1 294 ? 12.055 -2.494 -9.586 1 96.94 294 SER A C 1
ATOM 2239 O O . SER A 1 294 ? 13.047 -3.174 -9.859 1 96.94 294 SER A O 1
ATOM 2241 N N . ALA A 1 295 ? 11.492 -2.549 -8.422 1 96.44 295 ALA A N 1
ATOM 2242 C CA . ALA A 1 295 ? 12.023 -3.344 -7.316 1 96.44 295 ALA A CA 1
ATOM 2243 C C . ALA A 1 295 ? 11.594 -4.805 -7.438 1 96.44 295 ALA A C 1
ATOM 2245 O O . ALA A 1 295 ? 12.141 -5.676 -6.754 1 96.44 295 ALA A O 1
ATOM 2246 N N . ALA A 1 296 ? 10.617 -5.078 -8.289 1 94.38 296 ALA A N 1
ATOM 2247 C CA . ALA A 1 296 ? 10.125 -6.438 -8.5 1 94.38 296 ALA A CA 1
ATOM 2248 C C . ALA A 1 296 ? 9.672 -7.066 -7.184 1 94.38 296 ALA A C 1
ATOM 2250 O O . ALA A 1 296 ? 9.039 -6.406 -6.359 1 94.38 296 ALA A O 1
ATOM 2251 N N . GLY A 1 297 ? 9.906 -8.305 -6.973 1 94.12 297 GLY A N 1
ATOM 2252 C CA . GLY A 1 297 ? 9.422 -9.016 -5.797 1 94.12 297 GLY A CA 1
ATOM 2253 C C . GLY A 1 297 ? 9.898 -8.406 -4.492 1 94.12 297 GLY A C 1
ATOM 2254 O O . GLY A 1 297 ? 9.195 -8.461 -3.48 1 94.12 297 GLY A O 1
ATOM 2255 N N . ALA A 1 298 ? 11.102 -7.801 -4.52 1 94.62 298 ALA A N 1
ATOM 2256 C CA . ALA A 1 298 ? 11.672 -7.199 -3.316 1 94.62 298 ALA A CA 1
ATOM 2257 C C . ALA A 1 298 ? 10.797 -6.059 -2.805 1 94.62 298 ALA A C 1
ATOM 2259 O O . ALA A 1 298 ? 10.875 -5.684 -1.633 1 94.62 298 ALA A O 1
ATOM 2260 N N . ALA A 1 299 ? 9.93 -5.547 -3.658 1 97.12 299 ALA A N 1
ATOM 2261 C CA . ALA A 1 299 ? 9.047 -4.445 -3.285 1 97.12 299 ALA A CA 1
ATOM 2262 C C . ALA A 1 299 ? 8.07 -4.867 -2.193 1 97.12 299 ALA A C 1
ATOM 2264 O O . ALA A 1 299 ? 7.449 -4.02 -1.544 1 97.12 299 ALA A O 1
ATOM 2265 N N . ASN A 1 300 ? 7.895 -6.164 -2.029 1 97 300 ASN A N 1
ATOM 2266 C CA . ASN A 1 300 ? 6.945 -6.633 -1.026 1 97 300 ASN A CA 1
ATOM 2267 C C . ASN A 1 300 ? 7.594 -6.75 0.35 1 97 300 ASN A C 1
ATOM 2269 O O . ASN A 1 300 ? 6.906 -6.953 1.352 1 97 300 ASN A O 1
ATOM 2273 N N . SER A 1 301 ? 8.891 -6.629 0.402 1 96.06 301 SER A N 1
ATOM 2274 C CA . SER A 1 301 ? 9.625 -6.723 1.662 1 96.06 301 SER A CA 1
ATOM 2275 C C . SER A 1 301 ? 9.445 -5.461 2.502 1 96.06 301 SER A C 1
ATOM 2277 O O . SER A 1 301 ? 9.539 -4.348 1.984 1 96.06 301 SER A O 1
ATOM 2279 N N . LEU A 1 302 ? 9.211 -5.594 3.803 1 93.19 302 LEU A N 1
ATOM 2280 C CA . LEU A 1 302 ? 9.016 -4.473 4.711 1 93.19 302 LEU A CA 1
ATOM 2281 C C . LEU A 1 302 ? 10.273 -3.623 4.809 1 93.19 302 LEU A C 1
ATOM 2283 O O . LEU A 1 302 ? 10.227 -2.48 5.27 1 93.19 302 LEU A O 1
ATOM 2287 N N . GLN A 1 303 ? 11.391 -4.168 4.32 1 93.19 303 GLN A N 1
ATOM 2288 C CA . GLN A 1 303 ? 12.656 -3.451 4.418 1 93.19 303 GLN A CA 1
ATOM 2289 C C . GLN A 1 303 ? 12.969 -2.711 3.119 1 93.19 303 GLN A C 1
ATOM 2291 O O . GLN A 1 303 ? 13.945 -1.96 3.047 1 93.19 303 GLN A O 1
ATOM 2296 N N . ASN A 1 304 ? 12.211 -2.949 2.137 1 96.88 304 ASN A N 1
ATOM 2297 C CA . ASN A 1 304 ? 12.453 -2.299 0.854 1 96.88 304 ASN A CA 1
ATOM 2298 C C . ASN A 1 304 ? 11.812 -0.918 0.794 1 96.88 304 ASN A C 1
ATOM 2300 O O . ASN A 1 304 ? 10.617 -0.773 1.071 1 96.88 304 ASN A O 1
ATOM 2304 N N . PRO A 1 305 ? 12.547 0.116 0.356 1 98.06 305 PRO A N 1
ATOM 2305 C CA . PRO A 1 305 ? 11.977 1.466 0.322 1 98.06 305 PRO A CA 1
ATOM 2306 C C . PRO A 1 305 ? 10.758 1.569 -0.597 1 98.06 305 PRO A C 1
ATOM 2308 O O . PRO A 1 305 ? 9.852 2.365 -0.339 1 98.06 305 PRO A O 1
ATOM 2311 N N . ALA A 1 306 ? 10.703 0.769 -1.686 1 98.38 306 ALA A N 1
ATOM 2312 C CA . ALA A 1 306 ? 9.547 0.822 -2.58 1 98.38 306 ALA A CA 1
ATOM 2313 C C . ALA A 1 306 ? 8.266 0.459 -1.842 1 98.38 306 ALA A C 1
ATOM 2315 O O . ALA A 1 306 ? 7.207 1.041 -2.1 1 98.38 306 ALA A O 1
ATOM 2316 N N . GLN A 1 307 ? 8.445 -0.481 -0.969 1 97.94 307 GLN A N 1
ATOM 2317 C CA . GLN A 1 307 ? 7.297 -0.905 -0.172 1 97.94 307 GLN A CA 1
ATOM 2318 C C . GLN A 1 307 ? 6.812 0.219 0.74 1 97.94 307 GLN A C 1
ATOM 2320 O O . GLN A 1 307 ? 5.613 0.49 0.82 1 97.94 307 GLN A O 1
ATOM 2325 N N . ARG A 1 308 ? 7.688 0.791 1.481 1 97.94 308 ARG A N 1
ATOM 2326 C CA . ARG A 1 308 ? 7.359 1.883 2.393 1 97.94 308 ARG A CA 1
ATOM 2327 C C . ARG A 1 308 ? 6.688 3.033 1.651 1 97.94 308 ARG A C 1
ATOM 2329 O O . ARG A 1 308 ? 5.645 3.531 2.082 1 97.94 308 ARG A O 1
ATOM 2336 N N . LEU A 1 309 ? 7.305 3.434 0.524 1 98.75 309 LEU A N 1
ATOM 2337 C CA . LEU A 1 309 ? 6.781 4.551 -0.252 1 98.75 309 LEU A CA 1
ATOM 2338 C C . LEU A 1 309 ? 5.391 4.238 -0.793 1 98.75 309 LEU A C 1
ATOM 2340 O O . LEU A 1 309 ? 4.535 5.121 -0.869 1 98.75 309 LEU A O 1
ATOM 2344 N N . TYR A 1 310 ? 5.188 2.99 -1.152 1 98.62 310 TYR A N 1
ATOM 2345 C CA . TYR A 1 310 ? 3.871 2.555 -1.597 1 98.62 310 TYR A CA 1
ATOM 2346 C C . TYR A 1 310 ? 2.836 2.729 -0.491 1 98.62 310 TYR A C 1
ATOM 2348 O O . TYR A 1 310 ? 1.753 3.27 -0.725 1 98.62 310 TYR A O 1
ATOM 2356 N N . ARG A 1 311 ? 3.127 2.338 0.706 1 97.81 311 ARG A N 1
ATOM 2357 C CA . ARG A 1 311 ? 2.221 2.508 1.837 1 97.81 311 ARG A CA 1
ATOM 2358 C C . ARG A 1 311 ? 2.021 3.984 2.162 1 97.81 311 ARG A C 1
ATOM 2360 O O . ARG A 1 311 ? 0.908 4.414 2.473 1 97.81 311 ARG A O 1
ATOM 2367 N N . GLU A 1 312 ? 3.07 4.723 2.08 1 98.56 312 GLU A N 1
ATOM 2368 C CA . GLU A 1 312 ? 2.971 6.152 2.365 1 98.56 312 GLU A CA 1
ATOM 2369 C C . GLU A 1 312 ? 2.074 6.855 1.351 1 98.56 312 GLU A C 1
ATOM 2371 O O . GLU A 1 312 ? 1.377 7.812 1.69 1 98.56 312 GLU A O 1
ATOM 2376 N N . ALA A 1 313 ? 2.088 6.383 0.096 1 98.75 313 ALA A N 1
ATOM 2377 C CA . ALA A 1 313 ? 1.223 6.961 -0.93 1 98.75 313 ALA A CA 1
ATOM 2378 C C . ALA A 1 313 ? -0.249 6.797 -0.562 1 98.75 313 ALA A C 1
ATOM 2380 O O . ALA A 1 313 ? -1.068 7.676 -0.841 1 98.75 313 ALA A O 1
ATOM 2381 N N . LEU A 1 314 ? -0.573 5.68 0.085 1 98.44 314 LEU A N 1
ATOM 2382 C CA . LEU A 1 314 ? -1.933 5.488 0.577 1 98.44 314 LEU A CA 1
ATOM 2383 C C . LEU A 1 314 ? -2.307 6.57 1.582 1 98.44 314 LEU A C 1
ATOM 2385 O O . LEU A 1 314 ? -3.35 7.215 1.449 1 98.44 314 LEU A O 1
ATOM 2389 N N . ALA A 1 315 ? -1.434 6.824 2.51 1 97.94 315 ALA A N 1
ATOM 2390 C CA . ALA A 1 315 ? -1.691 7.812 3.555 1 97.94 315 ALA A CA 1
ATOM 2391 C C . ALA A 1 315 ? -1.792 9.219 2.969 1 97.94 315 ALA A C 1
ATOM 2393 O O . ALA A 1 315 ? -2.707 9.977 3.305 1 97.94 315 ALA A O 1
ATOM 2394 N N . PHE A 1 316 ? -0.881 9.57 2.059 1 98.38 316 PHE A N 1
ATOM 2395 C CA . PHE A 1 316 ? -0.848 10.914 1.483 1 98.38 316 PHE A CA 1
ATOM 2396 C C . PHE A 1 316 ? -2.033 11.125 0.549 1 98.38 316 PHE A C 1
ATOM 2398 O O . PHE A 1 316 ? -2.432 12.266 0.299 1 98.38 316 PHE A O 1
ATOM 2405 N N . SER A 1 317 ? -2.621 10.047 0.013 1 97.88 317 SER A N 1
ATOM 2406 C CA . SER A 1 317 ? -3.799 10.148 -0.842 1 97.88 317 SER A CA 1
ATOM 2407 C C . SER A 1 317 ? -4.988 10.719 -0.076 1 97.88 317 SER A C 1
ATOM 2409 O O . SER A 1 317 ? -5.777 11.484 -0.628 1 97.88 317 SER A O 1
ATOM 2411 N N . VAL A 1 318 ? -5.031 10.367 1.201 1 95.69 318 VAL A N 1
ATOM 2412 C CA . VAL A 1 318 ? -6.258 10.695 1.919 1 95.69 318 VAL A CA 1
ATOM 2413 C C . VAL A 1 318 ? -5.984 11.812 2.924 1 95.69 318 VAL A C 1
ATOM 2415 O O . VAL A 1 318 ? -6.875 12.219 3.674 1 95.69 318 VAL A O 1
ATOM 2418 N N . LEU A 1 319 ? -4.738 12.312 2.961 1 94.06 319 LEU A N 1
ATOM 2419 C CA . LEU A 1 319 ? -4.395 13.453 3.809 1 94.06 319 LEU A CA 1
ATOM 2420 C C . LEU A 1 319 ? -5.102 14.719 3.334 1 94.06 319 LEU A C 1
ATOM 2422 O O . LEU A 1 319 ? -4.949 15.125 2.18 1 94.06 319 LEU A O 1
ATOM 2426 N N . GLY A 1 320 ? -5.855 15.367 4.227 1 91.56 320 GLY A N 1
ATOM 2427 C CA . GLY A 1 320 ? -6.555 16.594 3.861 1 91.56 320 GLY A CA 1
ATOM 2428 C C . GLY A 1 320 ? -7.633 16.375 2.816 1 91.56 320 GLY A C 1
ATOM 2429 O O . GLY A 1 320 ? -7.918 17.266 2.016 1 91.56 320 GLY A O 1
ATOM 2430 N N . LEU A 1 321 ? -8.211 15.219 2.814 1 93.62 321 LEU A N 1
ATOM 2431 C CA . LEU A 1 321 ? -9.188 14.859 1.793 1 93.62 321 LEU A CA 1
ATOM 2432 C C . LEU A 1 321 ? -10.523 15.539 2.051 1 93.62 321 LEU A C 1
ATOM 2434 O O . LEU A 1 321 ? -11.156 15.305 3.08 1 93.62 321 LEU A O 1
ATOM 2438 N N . THR A 1 322 ? -10.875 16.438 1.181 1 93.62 322 THR A N 1
ATOM 2439 C CA . THR A 1 322 ? -12.188 17.078 1.213 1 93.62 322 THR A CA 1
ATOM 2440 C C . THR A 1 322 ? -13.164 16.344 0.294 1 93.62 322 THR A C 1
ATOM 2442 O O . THR A 1 322 ? -12.758 15.547 -0.548 1 93.62 322 THR A O 1
ATOM 2445 N N . THR A 1 323 ? -14.406 16.609 0.468 1 91.69 323 THR A N 1
ATOM 2446 C CA . THR A 1 323 ? -15.438 16.016 -0.37 1 91.69 323 THR A CA 1
ATOM 2447 C C . THR A 1 323 ? -15.219 16.359 -1.838 1 91.69 323 THR A C 1
ATOM 2449 O O . THR A 1 323 ? -15.359 15.5 -2.715 1 91.69 323 THR A O 1
ATOM 2452 N N . GLU A 1 324 ? -14.859 17.578 -2.096 1 93.94 324 GLU A N 1
ATOM 2453 C CA . GLU A 1 324 ? -14.648 18.031 -3.465 1 93.94 324 GLU A CA 1
ATOM 2454 C C . GLU A 1 324 ? -13.453 17.328 -4.105 1 93.94 324 GLU A C 1
ATOM 2456 O O . GLU A 1 324 ? -13.523 16.891 -5.254 1 93.94 324 GLU A O 1
ATOM 2461 N N . LEU A 1 325 ? -12.375 17.281 -3.395 1 96 325 LEU A N 1
ATOM 2462 C CA . LEU A 1 325 ? -11.188 16.609 -3.904 1 96 325 LEU A CA 1
ATOM 2463 C C . LEU A 1 325 ? -11.492 15.141 -4.195 1 96 325 LEU A C 1
ATOM 2465 O O . LEU A 1 325 ? -11.094 14.617 -5.238 1 96 325 LEU A O 1
ATOM 2469 N N . ARG A 1 326 ? -12.172 14.453 -3.252 1 95.94 326 ARG A N 1
ATOM 2470 C CA . ARG A 1 326 ? -12.531 13.055 -3.424 1 95.94 326 ARG A CA 1
ATOM 2471 C C . ARG A 1 326 ? -13.344 12.844 -4.699 1 95.94 326 ARG A C 1
ATOM 2473 O O . ARG A 1 326 ? -13.023 11.977 -5.512 1 95.94 326 ARG A O 1
ATOM 2480 N N . GLN A 1 327 ? -14.344 13.656 -4.875 1 95.38 327 GLN A N 1
ATOM 2481 C CA . GLN A 1 327 ? -15.227 13.539 -6.027 1 95.38 327 GLN A CA 1
ATOM 2482 C C . GLN A 1 327 ? -14.469 13.773 -7.332 1 95.38 327 GLN A C 1
ATOM 2484 O O . GLN A 1 327 ? -14.625 13.016 -8.297 1 95.38 327 GLN A O 1
ATOM 2489 N N . GLU A 1 328 ? -13.656 14.766 -7.32 1 96.38 328 GLU A N 1
ATOM 2490 C CA . GLU A 1 328 ? -12.922 15.094 -8.531 1 96.38 328 GLU A CA 1
ATOM 2491 C C . GLU A 1 328 ? -11.867 14.031 -8.844 1 96.38 328 GLU A C 1
ATOM 2493 O O . GLU A 1 328 ? -11.617 13.727 -10.008 1 96.38 328 GLU A O 1
ATOM 2498 N N . TYR A 1 329 ? -11.211 13.578 -7.867 1 97.44 329 TYR A N 1
ATOM 2499 C CA . TYR A 1 329 ? -10.219 12.539 -8.102 1 97.44 329 TYR A CA 1
ATOM 2500 C C . TYR A 1 329 ? -10.867 11.273 -8.641 1 97.44 329 TYR A C 1
ATOM 2502 O O . TYR A 1 329 ? -10.352 10.648 -9.57 1 97.44 329 TYR A O 1
ATOM 2510 N N . LEU A 1 330 ? -12.008 10.844 -8.016 1 97.75 330 LEU A N 1
ATOM 2511 C CA . LEU A 1 330 ? -12.719 9.656 -8.469 1 97.75 330 LEU A CA 1
ATOM 2512 C C . LEU A 1 330 ? -13.188 9.82 -9.914 1 97.75 330 LEU A C 1
ATOM 2514 O O . LEU A 1 330 ? -13.156 8.867 -10.695 1 97.75 330 LEU A O 1
ATOM 2518 N N . SER A 1 331 ? -13.586 11.008 -10.266 1 96.69 331 SER A N 1
ATOM 2519 C CA . SER A 1 331 ? -13.945 11.289 -11.656 1 96.69 331 SER A CA 1
ATOM 2520 C C . SER A 1 331 ? -12.742 11.141 -12.578 1 96.69 331 SER A C 1
ATOM 2522 O O . SER A 1 331 ? -12.859 10.57 -13.672 1 96.69 331 SER A O 1
ATOM 2524 N N . ALA A 1 332 ? -11.594 11.602 -12.133 1 95.88 332 ALA A N 1
ATOM 2525 C CA . ALA A 1 332 ? -10.367 11.516 -12.922 1 95.88 332 ALA A CA 1
ATOM 2526 C C . ALA A 1 332 ? -9.945 10.055 -13.109 1 95.88 332 ALA A C 1
ATOM 2528 O O . ALA A 1 332 ? -9.523 9.664 -14.203 1 95.88 332 ALA A O 1
ATOM 2529 N N . ILE A 1 333 ? -10.055 9.281 -12.109 1 95.56 333 ILE A N 1
ATOM 2530 C CA . ILE A 1 333 ? -9.65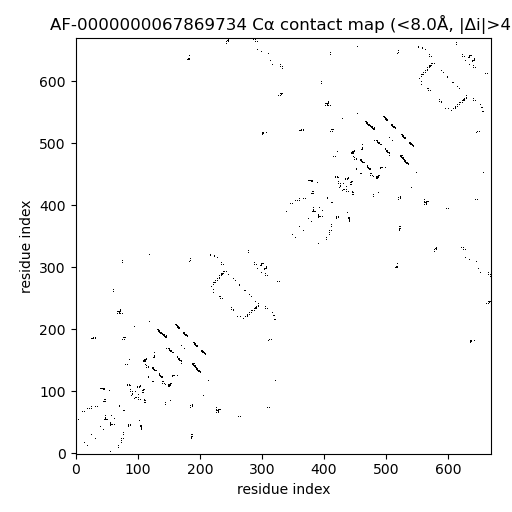6 7.879 -12.148 1 95.56 333 ILE A CA 1
ATOM 2531 C C . ILE A 1 333 ? -10.57 7.109 -13.094 1 95.56 333 ILE A C 1
ATOM 2533 O O . ILE A 1 333 ? -10.125 6.195 -13.797 1 95.56 333 ILE A O 1
ATOM 2537 N N . ALA A 1 334 ? -11.82 7.426 -13.086 1 93.94 334 ALA A N 1
ATOM 2538 C CA . ALA A 1 334 ? -12.812 6.754 -13.93 1 93.94 334 ALA A CA 1
ATOM 2539 C C . ALA A 1 334 ? -12.57 7.066 -15.406 1 93.94 334 ALA A C 1
ATOM 2541 O O . ALA A 1 334 ? -12.812 6.223 -16.266 1 93.94 334 ALA A O 1
ATOM 2542 N N . GLY A 1 335 ? -11.891 8.258 -15.781 1 86.81 335 GLY A N 1
ATOM 2543 C CA . GLY A 1 335 ? -11.672 8.68 -17.156 1 86.81 335 GLY A CA 1
ATOM 2544 C C . GLY A 1 335 ? -12.859 9.43 -17.734 1 86.81 335 GLY A C 1
ATOM 2545 O O . GLY A 1 335 ? -13.984 8.914 -17.75 1 86.81 335 GLY A O 1
ATOM 2546 N N . MET B 1 1 ? -20.969 -39.938 -9.602 1 37.62 1 MET B N 1
ATOM 2547 C CA . MET B 1 1 ? -20.25 -39 -10.461 1 37.62 1 MET B CA 1
ATOM 2548 C C . MET B 1 1 ? -19.734 -37.812 -9.672 1 37.62 1 MET B C 1
ATOM 2550 O O . MET B 1 1 ? -20.484 -37.188 -8.922 1 37.62 1 MET B O 1
ATOM 2554 N N . ALA B 1 2 ? -18.516 -37.781 -9.414 1 50.22 2 ALA B N 1
ATOM 2555 C CA . ALA B 1 2 ? -18.016 -36.688 -8.617 1 50.22 2 ALA B CA 1
ATOM 2556 C C . ALA B 1 2 ? -18.578 -35.344 -9.117 1 50.22 2 ALA B C 1
ATOM 2558 O O . ALA B 1 2 ? -18.688 -35.125 -10.328 1 50.22 2 ALA B O 1
ATOM 2559 N N . PRO B 1 3 ? -19.391 -34.625 -8.289 1 56.5 3 PRO B N 1
ATOM 2560 C CA . PRO B 1 3 ? -20.031 -33.375 -8.719 1 56.5 3 PRO B CA 1
ATOM 2561 C C . PRO B 1 3 ? -19.109 -32.469 -9.539 1 56.5 3 PRO B C 1
ATOM 2563 O O . PRO B 1 3 ? -17.891 -32.469 -9.32 1 56.5 3 PRO B O 1
ATOM 2566 N N . ARG B 1 4 ? -19.484 -32.188 -10.914 1 70.44 4 ARG B N 1
ATOM 2567 C CA . ARG B 1 4 ? -18.812 -31.312 -11.852 1 70.44 4 ARG B CA 1
ATOM 2568 C C . ARG B 1 4 ? -18.547 -29.953 -11.227 1 70.44 4 ARG B C 1
ATOM 2570 O O . ARG B 1 4 ? -19.391 -29.422 -10.492 1 70.44 4 ARG B O 1
ATOM 2577 N N . PHE B 1 5 ? -17.422 -29.5 -11.289 1 84.75 5 PHE B N 1
ATOM 2578 C CA . PHE B 1 5 ? -17.062 -28.172 -10.828 1 84.75 5 PHE B CA 1
ATOM 2579 C C . PHE B 1 5 ? -18.078 -27.141 -11.336 1 84.75 5 PHE B C 1
ATOM 2581 O O . PHE B 1 5 ? -18.5 -27.203 -12.484 1 84.75 5 PHE B O 1
ATOM 2588 N N . ASP B 1 6 ? -18.609 -26.391 -10.5 1 89.56 6 ASP B N 1
ATOM 2589 C CA . ASP B 1 6 ? -19.516 -25.281 -10.797 1 89.56 6 ASP B CA 1
ATOM 2590 C C . ASP B 1 6 ? -18.969 -23.969 -10.25 1 89.56 6 ASP B C 1
ATOM 2592 O O . ASP B 1 6 ? -18.844 -23.797 -9.031 1 89.56 6 ASP B O 1
ATOM 2596 N N . LEU B 1 7 ? -18.609 -23.078 -11.172 1 94.06 7 LEU B N 1
ATOM 2597 C CA . LEU B 1 7 ? -18.047 -21.797 -10.797 1 94.06 7 LEU B CA 1
ATOM 2598 C C . LEU B 1 7 ? -18.984 -21.062 -9.844 1 94.06 7 LEU B C 1
ATOM 2600 O O . LEU B 1 7 ? -18.531 -20.359 -8.938 1 94.06 7 LEU B O 1
ATOM 2604 N N . GLN B 1 8 ? -20.266 -21.25 -10.016 1 95.56 8 GLN B N 1
ATOM 2605 C CA . GLN B 1 8 ? -21.25 -20.594 -9.156 1 95.56 8 GLN B CA 1
ATOM 2606 C C . GLN B 1 8 ? -21.156 -21.109 -7.723 1 95.56 8 GLN B C 1
ATOM 2608 O O . GLN B 1 8 ? -21.359 -20.359 -6.773 1 95.56 8 GLN B O 1
ATOM 2613 N N . ASP B 1 9 ? -20.891 -22.375 -7.617 1 95.81 9 ASP B N 1
ATOM 2614 C CA . ASP B 1 9 ? -20.719 -22.953 -6.285 1 95.81 9 ASP B CA 1
ATOM 2615 C C . ASP B 1 9 ? -19.484 -22.359 -5.59 1 95.81 9 ASP B C 1
ATOM 2617 O O . ASP B 1 9 ? -19.531 -22.047 -4.398 1 95.81 9 ASP B O 1
ATOM 2621 N N . LEU B 1 10 ? -18.438 -22.297 -6.344 1 97.25 10 LEU B N 1
ATOM 2622 C CA . LEU B 1 10 ? -17.234 -21.672 -5.793 1 97.25 10 LEU B CA 1
ATOM 2623 C C . LEU B 1 10 ? -17.516 -20.25 -5.352 1 97.25 10 LEU B C 1
ATOM 2625 O O . LEU B 1 10 ? -17.172 -19.859 -4.227 1 97.25 10 LEU B O 1
ATOM 2629 N N . GLN B 1 11 ? -18.141 -19.453 -6.211 1 97.81 11 GLN B N 1
ATOM 2630 C CA . GLN B 1 11 ? -18.422 -18.062 -5.914 1 97.81 11 GLN B CA 1
ATOM 2631 C C . GLN B 1 11 ? -19.312 -17.938 -4.68 1 97.81 11 GLN B C 1
ATOM 2633 O O . GLN B 1 11 ? -19.109 -17.047 -3.85 1 97.81 11 GLN B O 1
ATOM 2638 N N . ALA B 1 12 ? -20.266 -18.812 -4.586 1 97.94 12 ALA B N 1
ATOM 2639 C CA . ALA B 1 12 ? -21.172 -18.812 -3.436 1 97.94 12 ALA B CA 1
ATOM 2640 C C . ALA B 1 12 ? -20.406 -19.078 -2.143 1 97.94 12 ALA B C 1
ATOM 2642 O O . ALA B 1 12 ? -20.625 -18.406 -1.133 1 97.94 12 ALA B O 1
ATOM 2643 N N . TRP B 1 13 ? -19.578 -20.047 -2.156 1 98.25 13 TRP B N 1
ATOM 2644 C CA . TRP B 1 13 ? -18.781 -20.391 -0.985 1 98.25 13 TRP B CA 1
ATOM 2645 C C . TRP B 1 13 ? -17.844 -19.234 -0.609 1 98.25 13 TRP B C 1
ATOM 2647 O O . TRP B 1 13 ? -17.703 -18.906 0.569 1 98.25 13 TRP B O 1
ATOM 2657 N N . LEU B 1 14 ? -17.203 -18.672 -1.607 1 98.69 14 LEU B N 1
ATOM 2658 C CA . LEU B 1 14 ? -16.297 -17.547 -1.374 1 98.69 14 LEU B CA 1
ATOM 2659 C C . LEU B 1 14 ? -17.031 -16.391 -0.716 1 98.69 14 LEU B C 1
ATOM 2661 O O . LEU B 1 14 ? -16.531 -15.781 0.236 1 98.69 14 LEU B O 1
ATOM 2665 N N . THR B 1 15 ? -18.203 -16.062 -1.212 1 98 15 THR B N 1
ATOM 2666 C CA . THR B 1 15 ? -19 -14.945 -0.705 1 98 15 THR B CA 1
ATOM 2667 C C . THR B 1 15 ? -19.469 -15.227 0.721 1 98 15 THR B C 1
ATOM 2669 O O . THR B 1 15 ? -19.438 -14.336 1.574 1 98 15 THR B O 1
ATOM 2672 N N . ALA B 1 16 ? -19.812 -16.438 1.002 1 98.06 16 ALA B N 1
ATOM 2673 C CA . ALA B 1 16 ? -20.422 -16.797 2.275 1 98.06 16 ALA B CA 1
ATOM 2674 C C . ALA B 1 16 ? -19.359 -17.047 3.348 1 98.06 16 ALA B C 1
ATOM 2676 O O . ALA B 1 16 ? -19.562 -16.703 4.516 1 98.06 16 ALA B O 1
ATOM 2677 N N . GLU B 1 17 ? -18.25 -17.625 2.912 1 98 17 GLU B N 1
ATOM 2678 C CA . GLU B 1 17 ? -17.375 -18.188 3.928 1 98 17 GLU B CA 1
ATOM 2679 C C . GLU B 1 17 ? -16.016 -17.5 3.922 1 98 17 GLU B C 1
ATOM 2681 O O . GLU B 1 17 ? -15.344 -17.422 4.953 1 98 17 GLU B O 1
ATOM 2686 N N . VAL B 1 18 ? -15.547 -17.031 2.842 1 98.69 18 VAL B N 1
ATOM 2687 C CA . VAL B 1 18 ? -14.18 -16.547 2.744 1 98.69 18 VAL B CA 1
ATOM 2688 C C . VAL B 1 18 ? -14.164 -15.023 2.869 1 98.69 18 VAL B C 1
ATOM 2690 O O . VAL B 1 18 ? -13.492 -14.469 3.746 1 98.69 18 VAL B O 1
ATOM 2693 N N . GLN B 1 19 ? -15 -14.32 2.08 1 97.88 19 GLN B N 1
ATOM 2694 C CA . GLN B 1 19 ? -15 -12.859 1.992 1 97.88 19 GLN B CA 1
ATOM 2695 C C . GLN B 1 19 ? -15.234 -12.227 3.363 1 97.88 19 GLN B C 1
ATOM 2697 O O . GLN B 1 19 ? -14.555 -11.266 3.729 1 97.88 19 GLN B O 1
ATOM 2702 N N . PRO B 1 20 ? -16.188 -12.75 4.207 1 97.25 20 PRO B N 1
ATOM 2703 C CA . PRO B 1 20 ? -16.438 -12.109 5.496 1 97.25 20 PRO B CA 1
ATOM 2704 C C . PRO B 1 20 ? -15.242 -12.172 6.441 1 97.25 20 PRO B C 1
ATOM 2706 O O . PRO B 1 20 ? -15.188 -11.422 7.422 1 97.25 20 PRO B O 1
ATOM 2709 N N . GLN B 1 21 ? -14.273 -13.086 6.172 1 97.19 21 GLN B N 1
ATOM 2710 C CA . GLN B 1 21 ? -13.125 -13.203 7.062 1 97.19 21 GLN B CA 1
ATOM 2711 C C . GLN B 1 21 ? -11.828 -12.859 6.336 1 97.19 21 GLN B C 1
ATOM 2713 O O . GLN B 1 21 ? -10.742 -13.289 6.746 1 97.19 21 GLN B O 1
ATOM 2718 N N . ALA B 1 22 ? -11.938 -12.141 5.254 1 98.06 22 ALA B N 1
ATOM 2719 C CA . ALA B 1 22 ? -10.781 -11.812 4.426 1 98.06 22 ALA B CA 1
ATOM 2720 C C . ALA B 1 22 ? -9.711 -11.094 5.238 1 98.06 22 ALA B C 1
ATOM 2722 O O . ALA B 1 22 ? -8.516 -11.367 5.094 1 98.06 22 ALA B O 1
ATOM 2723 N N . GLU B 1 23 ? -10.094 -10.117 6.102 1 96.75 23 GLU B N 1
ATOM 2724 C CA . GLU B 1 23 ? -9.133 -9.383 6.926 1 96.75 23 GLU B CA 1
ATOM 2725 C C . GLU B 1 23 ? -8.461 -10.312 7.934 1 96.75 23 GLU B C 1
ATOM 2727 O O . GLU B 1 23 ? -7.266 -10.172 8.211 1 96.75 23 GLU B O 1
ATOM 2732 N N . ARG B 1 24 ? -9.234 -11.227 8.5 1 97.06 24 ARG B N 1
ATOM 2733 C CA . ARG B 1 24 ? -8.641 -12.195 9.406 1 97.06 24 ARG B CA 1
ATOM 2734 C C . ARG B 1 24 ? -7.672 -13.117 8.672 1 97.06 24 ARG B C 1
ATOM 2736 O O . ARG B 1 24 ? -6.605 -13.445 9.195 1 97.06 24 ARG B O 1
ATOM 2743 N N . ILE B 1 25 ? -8.016 -13.594 7.484 1 98.56 25 ILE B N 1
ATOM 2744 C CA . ILE B 1 25 ? -7.156 -14.422 6.652 1 98.56 25 ILE B CA 1
ATOM 2745 C C . ILE B 1 25 ? -5.84 -13.703 6.383 1 98.56 25 ILE B C 1
ATOM 2747 O O . ILE B 1 25 ? -4.77 -14.312 6.395 1 98.56 25 ILE B O 1
ATOM 2751 N N . ASP B 1 26 ? -5.887 -12.406 6.207 1 97.5 26 ASP B N 1
ATOM 2752 C CA . ASP B 1 26 ? -4.742 -11.555 5.898 1 97.5 26 ASP B CA 1
ATOM 2753 C C . ASP B 1 26 ? -3.824 -11.406 7.109 1 97.5 26 ASP B C 1
ATOM 2755 O O . ASP B 1 26 ? -2.654 -11.039 6.969 1 97.5 26 ASP B O 1
ATOM 2759 N N . GLN B 1 27 ? -4.305 -11.75 8.297 1 96.19 27 GLN B N 1
ATOM 2760 C CA . GLN B 1 27 ? -3.543 -11.406 9.5 1 96.19 27 GLN B CA 1
ATOM 2761 C C . GLN B 1 27 ? -3.242 -12.656 10.328 1 96.19 27 GLN B C 1
ATOM 2763 O O . GLN B 1 27 ? -2.412 -12.617 11.234 1 96.19 27 GLN B O 1
ATOM 2768 N N . ASP B 1 28 ? -3.83 -13.789 10.023 1 97.81 28 ASP B N 1
ATOM 2769 C CA . ASP B 1 28 ? -3.719 -14.992 10.844 1 97.81 28 ASP B CA 1
ATOM 2770 C C . ASP B 1 28 ? -3.502 -16.234 9.977 1 97.81 28 ASP B C 1
ATOM 2772 O O . ASP B 1 28 ? -4.438 -16.719 9.336 1 97.81 28 ASP B O 1
ATOM 2776 N N . PRO B 1 29 ? -2.314 -16.797 10 1 98.19 29 PRO B N 1
ATOM 2777 C CA . PRO B 1 29 ? -2.037 -17.953 9.148 1 98.19 29 PRO B CA 1
ATOM 2778 C C . PRO B 1 29 ? -2.883 -19.172 9.523 1 98.19 29 PRO B C 1
ATOM 2780 O O . PRO B 1 29 ? -3.123 -20.031 8.68 1 98.19 29 PRO B O 1
ATOM 2783 N N . VAL B 1 30 ? -3.373 -19.25 10.766 1 98.5 30 VAL B N 1
ATOM 2784 C CA . VAL B 1 30 ? -4.219 -20.359 11.188 1 98.5 30 VAL B CA 1
ATOM 2785 C C . VAL B 1 30 ? -5.555 -20.297 10.445 1 98.5 30 VAL B C 1
ATOM 2787 O O . VAL B 1 30 ? -6.051 -21.328 9.977 1 98.5 30 VAL B O 1
ATOM 2790 N N . VAL B 1 31 ? -6.117 -19.094 10.352 1 98.62 31 VAL B N 1
ATOM 2791 C CA . VAL B 1 31 ? -7.371 -18.906 9.633 1 98.62 31 VAL B CA 1
ATOM 2792 C C . VAL B 1 31 ? -7.172 -19.234 8.156 1 98.62 31 VAL B C 1
ATOM 2794 O O . VAL B 1 31 ? -8 -19.906 7.543 1 98.62 31 VAL B O 1
ATOM 2797 N N . LEU B 1 32 ? -6.094 -18.781 7.562 1 98.81 32 LEU B N 1
ATOM 2798 C CA . LEU B 1 32 ? -5.766 -19.094 6.172 1 98.81 32 LEU B CA 1
ATOM 2799 C C . LEU B 1 32 ? -5.664 -20.594 5.957 1 98.81 32 LEU B C 1
ATOM 2801 O O . LEU B 1 32 ? -6.188 -21.125 4.973 1 98.81 32 LEU B O 1
ATOM 2805 N N . ALA B 1 33 ? -5.043 -21.312 6.879 1 98.62 33 ALA B N 1
ATOM 2806 C CA . ALA B 1 33 ? -4.895 -22.75 6.781 1 98.62 33 ALA B CA 1
ATOM 2807 C C . ALA B 1 33 ? -6.254 -23.453 6.793 1 98.62 33 ALA B C 1
ATOM 2809 O O . ALA B 1 33 ? -6.48 -24.406 6.035 1 98.62 33 ALA B O 1
ATOM 2810 N N . GLN B 1 34 ? -7.117 -22.953 7.613 1 98.62 34 GLN B N 1
ATOM 2811 C CA . GLN B 1 34 ? -8.461 -23.531 7.715 1 98.62 34 GLN B CA 1
ATOM 2812 C C . GLN B 1 34 ? -9.227 -23.359 6.406 1 98.62 34 GLN B C 1
ATOM 2814 O O . GLN B 1 34 ? -9.906 -24.297 5.957 1 98.62 34 GLN B O 1
ATOM 2819 N N . VAL B 1 35 ? -9.086 -22.219 5.816 1 98.69 35 VAL B N 1
ATOM 2820 C CA . VAL B 1 35 ? -9.797 -21.953 4.574 1 98.69 35 VAL B CA 1
ATOM 2821 C C . VAL B 1 35 ? -9.188 -22.781 3.441 1 98.69 35 VAL B C 1
ATOM 2823 O O . VAL B 1 35 ? -9.914 -23.297 2.588 1 98.69 35 VAL B O 1
ATOM 2826 N N . LEU B 1 36 ? -7.887 -22.906 3.398 1 98.62 36 LEU B N 1
ATOM 2827 C CA . LEU B 1 36 ? -7.23 -23.75 2.41 1 98.62 36 LEU B CA 1
ATOM 2828 C C . LEU B 1 36 ? -7.703 -25.188 2.533 1 98.62 36 LEU B C 1
ATOM 2830 O O . LEU B 1 36 ? -8 -25.844 1.527 1 98.62 36 LEU B O 1
ATOM 2834 N N . GLN B 1 37 ? -7.797 -25.672 3.736 1 98.12 37 GLN B N 1
ATOM 2835 C CA . GLN B 1 37 ? -8.273 -27.031 3.99 1 98.12 37 GLN B CA 1
ATOM 2836 C C . GLN B 1 37 ? -9.719 -27.188 3.512 1 98.12 37 GLN B C 1
ATOM 2838 O O . GLN B 1 37 ? -10.062 -28.219 2.914 1 98.12 37 GLN B O 1
ATOM 2843 N N . ALA B 1 38 ? -10.5 -26.219 3.785 1 98.19 38 ALA B N 1
ATOM 2844 C CA . ALA B 1 38 ? -11.891 -26.266 3.348 1 98.19 38 ALA B CA 1
ATOM 2845 C C . ALA B 1 38 ? -11.984 -26.344 1.826 1 98.19 38 ALA B C 1
ATOM 2847 O O . ALA B 1 38 ? -12.852 -27.031 1.283 1 98.19 38 ALA B O 1
ATOM 2848 N N . MET B 1 39 ? -11.148 -25.609 1.135 1 97.06 39 MET B N 1
ATOM 2849 C CA . MET B 1 39 ? -11.07 -25.703 -0.321 1 97.06 39 MET B CA 1
ATOM 2850 C C . MET B 1 39 ? -10.68 -27.109 -0.765 1 97.06 39 MET B C 1
ATOM 2852 O O . MET B 1 39 ? -11.281 -27.656 -1.694 1 97.06 39 MET B O 1
ATOM 2856 N N . GLY B 1 40 ? -9.695 -27.656 -0.061 1 95.94 40 GLY B N 1
ATOM 2857 C CA . GLY B 1 40 ? -9.273 -29.031 -0.333 1 95.94 40 GLY B CA 1
ATOM 2858 C C . GLY B 1 40 ? -10.367 -30.047 -0.108 1 95.94 40 GLY B C 1
ATOM 2859 O O . GLY B 1 40 ? -10.57 -30.953 -0.928 1 95.94 40 GLY B O 1
ATOM 2860 N N . ASP B 1 41 ? -11.133 -29.844 0.954 1 95.56 41 ASP B N 1
ATOM 2861 C CA . ASP B 1 41 ? -12.219 -30.766 1.29 1 95.56 41 ASP B CA 1
ATOM 2862 C C . ASP B 1 41 ? -13.273 -30.797 0.185 1 95.56 41 ASP B C 1
ATOM 2864 O O . ASP B 1 41 ? -14 -31.781 0.046 1 95.56 41 ASP B O 1
ATOM 2868 N N . ARG B 1 42 ? -13.273 -29.797 -0.647 1 93.75 42 ARG B N 1
ATOM 2869 C CA . ARG B 1 42 ? -14.266 -29.688 -1.71 1 93.75 42 ARG B CA 1
ATOM 2870 C C . ARG B 1 42 ? -13.688 -30.109 -3.055 1 93.75 42 ARG B C 1
ATOM 2872 O O . ARG B 1 42 ? -14.367 -30.047 -4.078 1 93.75 42 ARG B O 1
ATOM 2879 N N . GLY B 1 43 ? -12.398 -30.422 -3.062 1 92.5 43 GLY B N 1
ATOM 2880 C CA . GLY B 1 43 ? -11.727 -30.844 -4.285 1 92.5 43 GLY B CA 1
ATOM 2881 C C . GLY B 1 43 ? -11.344 -29.688 -5.188 1 92.5 43 GLY B C 1
ATOM 2882 O O . GLY B 1 43 ? -11.211 -29.859 -6.398 1 92.5 43 GLY B O 1
ATOM 2883 N N . TRP B 1 44 ? -11.242 -28.5 -4.613 1 95.12 44 TRP B N 1
ATOM 2884 C CA . TRP B 1 44 ? -11.047 -27.297 -5.414 1 95.12 44 TRP B CA 1
ATOM 2885 C C . TRP B 1 44 ? -9.578 -26.891 -5.422 1 95.12 44 TRP B C 1
ATOM 2887 O O . TRP B 1 44 ? -9.258 -25.734 -5.715 1 95.12 44 TRP B O 1
ATOM 2897 N N . LEU B 1 45 ? -8.57 -27.781 -5.145 1 94.94 45 LEU B N 1
ATOM 2898 C CA . LEU B 1 45 ? -7.156 -27.438 -5.113 1 94.94 45 LEU B CA 1
ATOM 2899 C C . LEU B 1 45 ? -6.438 -28 -6.336 1 94.94 45 LEU B C 1
ATOM 2901 O O . LEU B 1 45 ? -5.203 -27.984 -6.398 1 94.94 45 LEU B O 1
ATOM 2905 N N . GLY B 1 46 ? -7.105 -28.516 -7.355 1 91.94 46 GLY B N 1
ATOM 2906 C CA . GLY B 1 46 ? -6.52 -29.047 -8.57 1 91.94 46 GLY B CA 1
ATOM 2907 C C . GLY B 1 46 ? -7.363 -28.797 -9.805 1 91.94 46 GLY B C 1
ATOM 2908 O O . GLY B 1 46 ? -7.832 -29.734 -10.453 1 91.94 46 GLY B O 1
ATOM 2909 N N . PHE B 1 47 ? -7.48 -27.578 -10.219 1 89 47 PHE B N 1
ATOM 2910 C CA . PHE B 1 47 ? -8.375 -27.156 -11.289 1 89 47 PHE B CA 1
ATOM 2911 C C . PHE B 1 47 ? -7.938 -27.766 -12.617 1 89 47 PHE B C 1
ATOM 2913 O O . PHE B 1 47 ? -8.773 -28.047 -13.477 1 89 47 PHE B O 1
ATOM 2920 N N . SER B 1 48 ? -6.641 -27.969 -12.773 1 82.56 48 SER B N 1
ATOM 2921 C CA . SER B 1 48 ? -6.125 -28.406 -14.062 1 82.56 48 SER B CA 1
ATOM 2922 C C . SER B 1 48 ? -5.832 -29.906 -14.062 1 82.56 48 SER B C 1
ATOM 2924 O O . SER B 1 48 ? -5.348 -30.438 -15.062 1 82.56 48 SER B O 1
ATOM 2926 N N . VAL B 1 49 ? -6.023 -30.594 -13.016 1 85.12 49 VAL B N 1
ATOM 2927 C CA . VAL B 1 49 ? -5.773 -32.031 -12.914 1 85.12 49 VAL B CA 1
ATOM 2928 C C . VAL B 1 49 ? -6.848 -32.781 -13.688 1 85.12 49 VAL B C 1
ATOM 2930 O O . VAL B 1 49 ? -8.039 -32.562 -13.5 1 85.12 49 VAL B O 1
ATOM 2933 N N . PRO B 1 50 ? -6.426 -33.656 -14.805 1 77.19 50 PRO B N 1
ATOM 2934 C CA . PRO B 1 50 ? -7.375 -34.375 -15.648 1 77.19 50 PRO B CA 1
ATOM 2935 C C . PRO B 1 50 ? -8.43 -35.125 -14.844 1 77.19 50 PRO B C 1
ATOM 2937 O O . PRO B 1 50 ? -8.156 -35.562 -13.727 1 77.19 50 PRO B O 1
ATOM 2940 N N . ALA B 1 51 ? -9.68 -34.969 -15.492 1 63.91 51 ALA B N 1
ATOM 2941 C CA . ALA B 1 51 ? -10.883 -35.562 -14.922 1 63.91 51 ALA B CA 1
ATOM 2942 C C . ALA B 1 51 ? -10.742 -37.094 -14.812 1 63.91 51 ALA B C 1
ATOM 2944 O O . ALA B 1 51 ? -11.617 -37.75 -14.273 1 63.91 51 ALA B O 1
ATOM 2945 N N . CYS B 1 52 ? -9.883 -37.688 -15.594 1 55 52 CYS B N 1
ATOM 2946 C CA . CYS B 1 52 ? -10.102 -39.094 -15.406 1 55 52 CYS B CA 1
ATOM 2947 C C . CYS B 1 52 ? -10.586 -39.406 -13.992 1 55 52 CYS B C 1
ATOM 2949 O O . CYS B 1 52 ? -11.648 -40 -13.812 1 55 52 CYS B O 1
ATOM 2951 N N . GLU B 1 53 ? -9.75 -39.5 -13.055 1 52.97 53 GLU B N 1
ATOM 2952 C CA . GLU B 1 53 ? -10.266 -40.031 -11.797 1 52.97 53 GLU B CA 1
ATOM 2953 C C . GLU B 1 53 ? -11.031 -38.969 -11.016 1 52.97 53 GLU B C 1
ATOM 2955 O O . GLU B 1 53 ? -12.219 -38.75 -11.25 1 52.97 53 GLU B O 1
ATOM 2960 N N . GLU B 1 54 ? -10.57 -38.25 -10.07 1 56 54 GLU B N 1
ATOM 2961 C CA . GLU B 1 54 ? -11.227 -37.406 -9.07 1 56 54 GLU B CA 1
ATOM 2962 C C . GLU B 1 54 ? -10.852 -35.938 -9.258 1 56 54 GLU B C 1
ATOM 2964 O O . GLU B 1 54 ? -11.102 -35.125 -8.383 1 56 54 GLU B O 1
ATOM 2969 N N . GLY B 1 55 ? -10.375 -35.688 -10.656 1 60.62 55 GLY B N 1
ATOM 2970 C CA . GLY B 1 55 ? -10 -34.281 -10.836 1 60.62 55 GLY B CA 1
ATOM 2971 C C . GLY B 1 55 ? -11.008 -33.5 -11.648 1 60.62 55 GLY B C 1
ATOM 2972 O O . GLY B 1 55 ? -12.031 -34.031 -12.07 1 60.62 55 GLY B O 1
ATOM 2973 N N . LEU B 1 56 ? -10.914 -32.031 -11.789 1 65.25 56 LEU B N 1
ATOM 2974 C CA . LEU B 1 56 ? -11.914 -31.125 -12.32 1 65.25 56 LEU B CA 1
ATOM 2975 C C . LEU B 1 56 ? -11.688 -30.891 -13.812 1 65.25 56 LEU B C 1
ATOM 2977 O O . LEU B 1 56 ? -12.648 -30.766 -14.578 1 65.25 56 LEU B O 1
ATOM 2981 N N . ALA B 1 57 ? -10.602 -31.016 -14.43 1 79.38 57 ALA B N 1
ATOM 2982 C CA . ALA B 1 57 ? -10.055 -30.672 -15.742 1 79.38 57 ALA B CA 1
ATOM 2983 C C . ALA B 1 57 ? -10.781 -29.453 -16.328 1 79.38 57 ALA B C 1
ATOM 2985 O O . ALA B 1 57 ? -11.5 -29.578 -17.328 1 79.38 57 ALA B O 1
ATOM 2986 N N . LEU B 1 58 ? -10.609 -28.312 -15.812 1 88.12 58 LEU B N 1
ATOM 2987 C CA . LEU B 1 58 ? -11.227 -27.062 -16.234 1 88.12 58 LEU B CA 1
ATOM 2988 C C . LEU B 1 58 ? -10.523 -26.5 -17.469 1 88.12 58 LEU B C 1
ATOM 2990 O O . LEU B 1 58 ? -9.336 -26.75 -17.672 1 88.12 58 LEU B O 1
ATOM 2994 N N . SER B 1 59 ? -11.336 -25.812 -18.281 1 88.75 59 SER B N 1
ATOM 2995 C CA . SER B 1 59 ? -10.742 -25.078 -19.406 1 88.75 59 SER B CA 1
ATOM 2996 C C . SER B 1 59 ? -9.898 -23.906 -18.906 1 88.75 59 SER B C 1
ATOM 2998 O O . SER B 1 59 ? -10.031 -23.484 -17.75 1 88.75 59 SER B O 1
ATOM 3000 N N . PRO B 1 60 ? -9.031 -23.406 -19.75 1 89.62 60 PRO B N 1
ATOM 3001 C CA . PRO B 1 60 ? -8.219 -22.25 -19.359 1 89.62 60 PRO B CA 1
ATOM 3002 C C . PRO B 1 60 ? -9.055 -21.078 -18.875 1 89.62 60 PRO B C 1
ATOM 3004 O O . PRO B 1 60 ? -8.695 -20.406 -17.906 1 89.62 60 PRO B O 1
ATOM 3007 N N . VAL B 1 61 ? -10.141 -20.844 -19.578 1 94.12 61 VAL B N 1
ATOM 3008 C CA . VAL B 1 61 ? -11.008 -19.734 -19.203 1 94.12 61 VAL B CA 1
ATOM 3009 C C . VAL B 1 61 ? -11.641 -20 -17.844 1 94.12 61 VAL B C 1
ATOM 3011 O O . VAL B 1 61 ? -11.719 -19.109 -17 1 94.12 61 VAL B O 1
ATOM 3014 N N . GLU B 1 62 ? -12.078 -21.219 -17.594 1 94 62 GLU B N 1
ATOM 3015 C CA . GLU B 1 62 ? -12.688 -21.578 -16.312 1 94 62 GLU B CA 1
ATOM 3016 C C . GLU B 1 62 ? -11.68 -21.469 -15.18 1 94 62 GLU B C 1
ATOM 3018 O O . GLU B 1 62 ? -12.016 -21.016 -14.086 1 94 62 GLU B O 1
ATOM 3023 N N . VAL B 1 63 ? -10.492 -21.922 -15.406 1 94.56 63 VAL B N 1
ATOM 3024 C CA . VAL B 1 63 ? -9.43 -21.797 -14.414 1 94.56 63 VAL B CA 1
ATOM 3025 C C . VAL B 1 63 ? -9.195 -20.328 -14.086 1 94.56 63 VAL B C 1
ATOM 3027 O O . VAL B 1 63 ? -9.109 -19.953 -12.914 1 94.56 63 VAL B O 1
ATOM 3030 N N . TRP B 1 64 ? -9.133 -19.531 -15.141 1 96.69 64 TRP B N 1
ATOM 3031 C CA . TRP B 1 64 ? -8.914 -18.094 -14.984 1 96.69 64 TRP B CA 1
ATOM 3032 C C . TRP B 1 64 ? -10.031 -17.469 -14.156 1 96.69 64 TRP B C 1
ATOM 3034 O O . TRP B 1 64 ? -9.766 -16.703 -13.227 1 96.69 64 TRP B O 1
ATOM 3044 N N . GLN B 1 65 ? -11.266 -17.828 -14.445 1 97.69 65 GLN B N 1
ATOM 3045 C CA . GLN B 1 65 ? -12.422 -17.297 -13.742 1 97.69 65 GLN B CA 1
ATOM 3046 C C . GLN B 1 65 ? -12.422 -17.719 -12.281 1 97.69 65 GLN B C 1
ATOM 3048 O O . GLN B 1 65 ? -12.758 -16.922 -11.398 1 97.69 65 GLN B O 1
ATOM 3053 N N . ALA B 1 66 ? -12.062 -18.922 -12.055 1 97.69 66 ALA B N 1
ATOM 3054 C CA . ALA B 1 66 ? -11.969 -19.406 -10.68 1 97.69 66 ALA B CA 1
ATOM 3055 C C . ALA B 1 66 ? -10.914 -18.641 -9.891 1 97.69 66 ALA B C 1
ATOM 3057 O O . ALA B 1 66 ? -11.156 -18.203 -8.766 1 97.69 66 ALA B O 1
ATOM 3058 N N . GLN B 1 67 ? -9.805 -18.453 -10.516 1 98 67 GLN B N 1
ATOM 3059 C CA . GLN B 1 67 ? -8.711 -17.734 -9.875 1 98 67 GLN B CA 1
ATOM 3060 C C . GLN B 1 67 ? -9.109 -16.281 -9.578 1 98 67 GLN B C 1
ATOM 3062 O O . GLN B 1 67 ? -8.812 -15.766 -8.5 1 98 67 GLN B O 1
ATOM 3067 N N . ALA B 1 68 ? -9.773 -15.641 -10.547 1 98.69 68 ALA B N 1
ATOM 3068 C CA . ALA B 1 68 ? -10.242 -14.266 -10.352 1 98.69 68 ALA B CA 1
ATOM 3069 C C . ALA B 1 68 ? -11.234 -14.188 -9.203 1 98.69 68 ALA B C 1
ATOM 3071 O O . ALA B 1 68 ? -11.188 -13.25 -8.398 1 98.69 68 ALA B O 1
ATOM 3072 N N . ALA B 1 69 ? -12.102 -15.18 -9.141 1 98.69 69 ALA B N 1
ATOM 3073 C CA . ALA B 1 69 ? -13.086 -15.211 -8.062 1 98.69 69 ALA B CA 1
ATOM 3074 C C . ALA B 1 69 ? -12.406 -15.352 -6.699 1 98.69 69 ALA B C 1
ATOM 3076 O O . ALA B 1 69 ? -12.773 -14.656 -5.75 1 98.69 69 ALA B O 1
ATOM 3077 N N . ILE B 1 70 ? -11.453 -16.203 -6.574 1 98.81 70 ILE B N 1
ATOM 3078 C CA . ILE B 1 70 ? -10.734 -16.406 -5.32 1 98.81 70 ILE B CA 1
ATOM 3079 C C . ILE B 1 70 ? -9.984 -15.133 -4.941 1 98.81 70 ILE B C 1
ATOM 3081 O O . ILE B 1 70 ? -10.023 -14.703 -3.785 1 98.81 70 ILE B O 1
ATOM 3085 N N . ALA B 1 71 ? -9.352 -14.492 -5.949 1 98.81 71 ALA B N 1
ATOM 3086 C CA . ALA B 1 71 ? -8.594 -13.266 -5.707 1 98.81 71 ALA B CA 1
ATOM 3087 C C . ALA B 1 71 ? -9.508 -12.141 -5.242 1 98.81 71 ALA B C 1
ATOM 3089 O O . ALA B 1 71 ? -9.109 -11.297 -4.434 1 98.81 71 ALA B O 1
ATOM 3090 N N . SER B 1 72 ? -10.719 -12.125 -5.746 1 98.75 72 SER B N 1
ATOM 3091 C CA . SER B 1 72 ? -11.688 -11.117 -5.324 1 98.75 72 SER B CA 1
ATOM 3092 C C . SER B 1 72 ? -12.039 -11.281 -3.848 1 98.75 72 SER B C 1
ATOM 3094 O O . SER B 1 72 ? -12.32 -10.297 -3.16 1 98.75 72 SER B O 1
ATOM 3096 N N . ALA B 1 73 ? -11.992 -12.492 -3.357 1 98.75 73 ALA B N 1
ATOM 3097 C CA . ALA B 1 73 ? -12.391 -12.773 -1.982 1 98.75 73 ALA B CA 1
ATOM 3098 C C . ALA B 1 73 ? -11.219 -12.586 -1.022 1 98.75 73 ALA B C 1
ATOM 3100 O O . ALA B 1 73 ? -11.375 -12 0.053 1 98.75 73 ALA B O 1
ATOM 3101 N N . SER B 1 74 ? -10.086 -13.094 -1.378 1 98.81 74 SER B N 1
ATOM 3102 C CA . SER B 1 74 ? -8.891 -13.039 -0.54 1 98.81 74 SER B CA 1
ATOM 3103 C C . SER B 1 74 ? -7.625 -13.211 -1.37 1 98.81 74 SER B C 1
ATOM 3105 O O . SER B 1 74 ? -7.41 -14.266 -1.975 1 98.81 74 SER B O 1
ATOM 3107 N N . GLY B 1 75 ? -6.805 -12.203 -1.327 1 98.69 75 GLY B N 1
ATOM 3108 C CA . GLY B 1 75 ? -5.539 -12.289 -2.039 1 98.69 75 GLY B CA 1
ATOM 3109 C C . GLY B 1 75 ? -4.594 -13.32 -1.459 1 98.69 75 GLY B C 1
ATOM 3110 O O . GLY B 1 75 ? -3.914 -14.031 -2.201 1 98.69 75 GLY B O 1
ATOM 3111 N N . ALA B 1 76 ? -4.566 -13.453 -0.143 1 98.69 76 ALA B N 1
ATOM 3112 C CA . ALA B 1 76 ? -3.697 -14.43 0.514 1 98.69 76 ALA B CA 1
ATOM 3113 C C . ALA B 1 76 ? -4.086 -15.852 0.129 1 98.69 76 ALA B C 1
ATOM 3115 O O . ALA B 1 76 ? -3.221 -16.672 -0.18 1 98.69 76 ALA B O 1
ATOM 3116 N N . LEU B 1 77 ? -5.383 -16.125 0.136 1 98.88 77 LEU B N 1
ATOM 3117 C CA . LEU B 1 77 ? -5.844 -17.438 -0.275 1 98.88 77 LEU B CA 1
ATOM 3118 C C . LEU B 1 77 ? -5.504 -17.703 -1.739 1 98.88 77 LEU B C 1
ATOM 3120 O O . LEU B 1 77 ? -5.027 -18.781 -2.086 1 98.88 77 LEU B O 1
ATOM 3124 N N . ALA B 1 78 ? -5.805 -16.703 -2.568 1 98.81 78 ALA B N 1
ATOM 3125 C CA . ALA B 1 78 ? -5.527 -16.828 -3.996 1 98.81 78 ALA B CA 1
ATOM 3126 C C . ALA B 1 78 ? -4.059 -17.156 -4.242 1 98.81 78 ALA B C 1
ATOM 3128 O O . ALA B 1 78 ? -3.734 -18.062 -5.012 1 98.81 78 ALA B O 1
ATOM 3129 N N . PHE B 1 79 ? -3.225 -16.453 -3.545 1 98.56 79 PHE B N 1
ATOM 3130 C CA . PHE B 1 79 ? -1.788 -16.641 -3.727 1 98.56 79 PHE B CA 1
ATOM 3131 C C . PHE B 1 79 ? -1.34 -18 -3.223 1 98.56 79 PHE B C 1
ATOM 3133 O O . PHE B 1 79 ? -0.633 -18.719 -3.926 1 98.56 79 PHE B O 1
ATOM 3140 N N . LEU B 1 80 ? -1.75 -18.391 -2.062 1 98.75 80 LEU B N 1
ATOM 3141 C CA . LEU B 1 80 ? -1.312 -19.625 -1.431 1 98.75 80 LEU B CA 1
ATOM 3142 C C . LEU B 1 80 ? -1.791 -20.844 -2.221 1 98.75 80 LEU B C 1
ATOM 3144 O O . LEU B 1 80 ? -0.992 -21.719 -2.582 1 98.75 80 LEU B O 1
ATOM 3148 N N . GLN B 1 81 ? -3.072 -20.875 -2.496 1 98.44 81 GLN B N 1
ATOM 3149 C CA . GLN B 1 81 ? -3.598 -22.062 -3.186 1 98.44 81 GLN B CA 1
ATOM 3150 C C . GLN B 1 81 ? -3.025 -22.172 -4.594 1 98.44 81 GLN B C 1
ATOM 3152 O O . GLN B 1 81 ? -2.889 -23.266 -5.129 1 98.44 81 GLN B O 1
ATOM 3157 N N . THR B 1 82 ? -2.662 -21.047 -5.219 1 97.62 82 THR B N 1
ATOM 3158 C CA . THR B 1 82 ? -2.057 -21.078 -6.547 1 97.62 82 THR B CA 1
ATOM 3159 C C . THR B 1 82 ? -0.73 -21.828 -6.523 1 97.62 82 THR B C 1
ATOM 3161 O O . THR B 1 82 ? -0.381 -22.516 -7.484 1 97.62 82 THR B O 1
ATOM 3164 N N . GLN B 1 83 ? 0.061 -21.688 -5.391 1 98 83 GLN B N 1
ATOM 3165 C CA . GLN B 1 83 ? 1.295 -22.453 -5.289 1 98 83 GLN B CA 1
ATOM 3166 C C . GLN B 1 83 ? 1.025 -23.953 -5.445 1 98 83 GLN B C 1
ATOM 3168 O O . GLN B 1 83 ? 1.734 -24.641 -6.18 1 98 83 GLN B O 1
ATOM 3173 N N . HIS B 1 84 ? -0.008 -24.438 -4.832 1 98.12 84 HIS B N 1
ATOM 3174 C CA . HIS B 1 84 ? -0.379 -25.859 -4.883 1 98.12 84 HIS B CA 1
ATOM 3175 C C . HIS B 1 84 ? -0.94 -26.234 -6.25 1 98.12 84 HIS B C 1
ATOM 3177 O O . HIS B 1 84 ? -0.593 -27.281 -6.801 1 98.12 84 HIS B O 1
ATOM 3183 N N . GLN B 1 85 ? -1.8 -25.406 -6.793 1 95.69 85 GLN B N 1
ATOM 3184 C CA . GLN B 1 85 ? -2.389 -25.672 -8.102 1 95.69 85 GLN B CA 1
ATOM 3185 C C . GLN B 1 85 ? -1.314 -25.734 -9.188 1 95.69 85 GLN B C 1
ATOM 3187 O O . GLN B 1 85 ? -1.436 -26.5 -10.141 1 95.69 85 GLN B O 1
ATOM 3192 N N . SER B 1 86 ? -0.321 -24.859 -9.047 1 95.69 86 SER B N 1
ATOM 3193 C CA . SER B 1 86 ? 0.788 -24.891 -9.992 1 95.69 86 SER B CA 1
ATOM 3194 C C . SER B 1 86 ? 1.547 -26.203 -9.93 1 95.69 86 SER B C 1
ATOM 3196 O O . SER B 1 86 ? 1.913 -26.766 -10.961 1 95.69 86 SER B O 1
ATOM 3198 N N . ALA B 1 87 ? 1.753 -26.703 -8.758 1 96.75 87 ALA B N 1
ATOM 3199 C CA . ALA B 1 87 ? 2.406 -28 -8.586 1 96.75 87 ALA B CA 1
ATOM 3200 C C . ALA B 1 87 ? 1.566 -29.125 -9.188 1 96.75 87 ALA B C 1
ATOM 3202 O O . ALA B 1 87 ? 2.086 -29.984 -9.906 1 96.75 87 ALA B O 1
ATOM 3203 N N . ALA B 1 88 ? 0.302 -29.062 -8.891 1 94.56 88 ALA B N 1
ATOM 3204 C CA . ALA B 1 88 ? -0.61 -30.078 -9.406 1 94.56 88 ALA B CA 1
ATOM 3205 C C . ALA B 1 88 ? -0.63 -30.078 -10.93 1 94.56 88 ALA B C 1
ATOM 3207 O O . ALA B 1 88 ? -0.569 -31.125 -11.562 1 94.56 88 ALA B O 1
ATOM 3208 N N . SER B 1 89 ? -0.728 -28.891 -11.469 1 93.25 89 SER B N 1
ATOM 3209 C CA . SER B 1 89 ? -0.717 -28.75 -12.922 1 93.25 89 SER B CA 1
ATOM 3210 C C . SER B 1 89 ? 0.583 -29.281 -13.516 1 93.25 89 SER B C 1
ATOM 3212 O O . SER B 1 89 ? 0.569 -30 -14.523 1 93.25 89 SER B O 1
ATOM 3214 N N . PHE B 1 90 ? 1.696 -28.969 -12.938 1 95.56 90 PHE B N 1
ATOM 3215 C CA . PHE B 1 90 ? 3.01 -29.406 -13.406 1 95.56 90 PHE B CA 1
ATOM 3216 C C . PHE B 1 90 ? 3.129 -30.922 -13.367 1 95.56 90 PHE B C 1
ATOM 3218 O O . PHE B 1 90 ? 3.529 -31.547 -14.359 1 95.56 90 PHE B O 1
ATOM 3225 N N . LEU B 1 91 ? 2.764 -31.531 -12.289 1 95.06 91 LEU B N 1
ATOM 3226 C CA . LEU B 1 91 ? 2.855 -32.969 -12.125 1 95.06 91 LEU B CA 1
ATOM 3227 C C . LEU B 1 91 ? 1.932 -33.688 -13.109 1 95.06 91 LEU B C 1
ATOM 3229 O O . LEU B 1 91 ? 2.307 -34.719 -13.695 1 95.06 91 LEU B O 1
ATOM 3233 N N . SER B 1 92 ? 0.788 -33.156 -13.234 1 92.38 92 SER B N 1
ATOM 3234 C CA . SER B 1 92 ? -0.16 -33.75 -14.164 1 92.38 92 SER B CA 1
ATOM 3235 C C . SER B 1 92 ? 0.4 -33.781 -15.586 1 92.38 92 SER B C 1
ATOM 3237 O O . SER B 1 92 ? 0.154 -34.719 -16.344 1 92.38 92 SER B O 1
ATOM 3239 N N . LYS B 1 93 ? 1.131 -32.812 -15.93 1 91.69 93 LYS B N 1
ATOM 3240 C CA . LYS B 1 93 ? 1.669 -32.656 -17.281 1 91.69 93 LYS B CA 1
ATOM 3241 C C . LYS B 1 93 ? 2.932 -33.5 -17.453 1 91.69 93 LYS B C 1
ATOM 3243 O O . LYS B 1 93 ? 3.113 -34.156 -18.5 1 91.69 93 LYS B O 1
ATOM 3248 N N . HIS B 1 94 ? 3.777 -33.531 -16.484 1 94.69 94 HIS B N 1
ATOM 3249 C CA . HIS B 1 94 ? 5.117 -34.062 -16.688 1 94.69 94 HIS B CA 1
ATOM 3250 C C . HIS B 1 94 ? 5.273 -35.438 -16.031 1 94.69 94 HIS B C 1
ATOM 3252 O O . HIS B 1 94 ? 6.227 -36.188 -16.328 1 94.69 94 HIS B O 1
ATOM 3258 N N . GLN B 1 95 ? 4.348 -35.781 -15.188 1 93 95 GLN B N 1
ATOM 3259 C CA . GLN B 1 95 ? 4.305 -37.125 -14.57 1 93 95 GLN B CA 1
ATOM 3260 C C . GLN B 1 95 ? 2.869 -37.625 -14.438 1 93 95 GLN B C 1
ATOM 3262 O O . GLN B 1 95 ? 2.385 -37.844 -13.32 1 93 95 GLN B O 1
ATOM 3267 N N . PRO B 1 96 ? 2.258 -37.938 -15.461 1 89.44 96 PRO B N 1
ATOM 3268 C CA . PRO B 1 96 ? 0.834 -38.281 -15.445 1 89.44 96 PRO B CA 1
ATOM 3269 C C . PRO B 1 96 ? 0.544 -39.562 -14.672 1 89.44 96 PRO B C 1
ATOM 3271 O O . PRO B 1 96 ? -0.597 -39.812 -14.266 1 89.44 96 PRO B O 1
ATOM 3274 N N . SER B 1 97 ? 1.586 -40.375 -14.43 1 88.62 97 SER B N 1
ATOM 3275 C CA . SER B 1 97 ? 1.38 -41.625 -13.711 1 88.62 97 SER B CA 1
ATOM 3276 C C . SER B 1 97 ? 1.679 -41.469 -12.227 1 88.62 97 SER B C 1
ATOM 3278 O O . SER B 1 97 ? 1.644 -42.438 -11.477 1 88.62 97 SER B O 1
ATOM 3280 N N . ASP B 1 98 ? 1.946 -40.25 -11.859 1 89.31 98 ASP B N 1
ATOM 3281 C CA . ASP B 1 98 ? 2.268 -40 -10.453 1 89.31 98 ASP B CA 1
ATOM 3282 C C . ASP B 1 98 ? 1.089 -40.344 -9.547 1 89.31 98 ASP B C 1
ATOM 3284 O O . ASP B 1 98 ? -0.027 -39.844 -9.766 1 89.31 98 ASP B O 1
ATOM 3288 N N . ARG B 1 99 ? 1.312 -41.062 -8.516 1 87.06 99 ARG B N 1
ATOM 3289 C CA . ARG B 1 99 ? 0.272 -41.562 -7.609 1 87.06 99 ARG B CA 1
ATOM 3290 C C . ARG B 1 99 ? -0.339 -40.406 -6.816 1 87.06 99 ARG B C 1
ATOM 3292 O O . ARG B 1 99 ? -1.467 -40.5 -6.332 1 87.06 99 ARG B O 1
ATOM 3299 N N . ARG B 1 100 ? 0.323 -39.312 -6.621 1 89 100 ARG B N 1
ATOM 3300 C CA . ARG B 1 100 ? -0.167 -38.156 -5.871 1 89 100 ARG B CA 1
ATOM 3301 C C . ARG B 1 100 ? -1.349 -37.5 -6.578 1 89 100 ARG B C 1
ATOM 3303 O O . ARG B 1 100 ? -2.125 -36.781 -5.957 1 89 100 ARG B O 1
ATOM 3310 N N . LEU B 1 101 ? -1.437 -37.656 -7.871 1 89.94 101 LEU B N 1
ATOM 3311 C CA . LEU B 1 101 ? -2.371 -36.906 -8.695 1 89.94 101 LEU B CA 1
ATOM 3312 C C . LEU B 1 101 ? -3.807 -37.125 -8.227 1 89.94 101 LEU B C 1
ATOM 3314 O O . LEU B 1 101 ? -4.621 -36.188 -8.266 1 89.94 101 LEU B O 1
ATOM 3318 N N . SER B 1 102 ? -4.086 -38.312 -7.727 1 87.44 102 SER B N 1
ATOM 3319 C CA . SER B 1 102 ? -5.449 -38.625 -7.316 1 87.44 102 SER B CA 1
ATOM 3320 C C . SER B 1 102 ? -5.859 -37.844 -6.082 1 87.44 102 SER B C 1
ATOM 3322 O O . SER B 1 102 ? -7.047 -37.625 -5.855 1 87.44 102 SER B O 1
ATOM 3324 N N . GLY B 1 103 ? -4.891 -37.344 -5.316 1 92.94 103 GLY B N 1
ATOM 3325 C CA . GLY B 1 103 ? -5.195 -36.688 -4.066 1 92.94 103 GLY B CA 1
ATOM 3326 C C . GLY B 1 103 ? -4.93 -35.1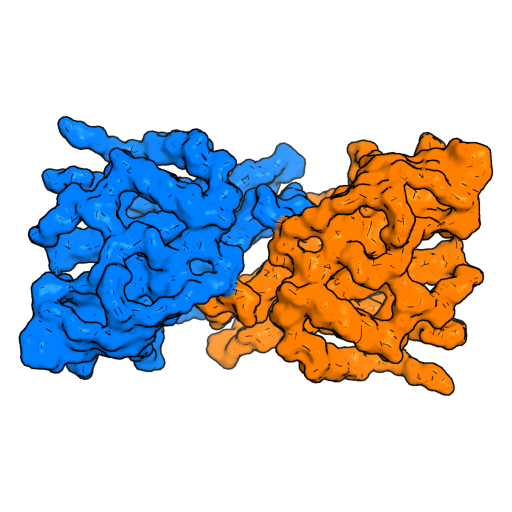88 -4.109 1 92.94 103 GLY B C 1
ATOM 3327 O O . GLY B 1 103 ? -5.367 -34.438 -3.225 1 92.94 103 GLY B O 1
ATOM 3328 N N . LEU B 1 104 ? -4.332 -34.719 -5.184 1 93.19 104 LEU B N 1
ATOM 3329 C CA . LEU B 1 104 ? -3.848 -33.344 -5.219 1 93.19 104 LEU B CA 1
ATOM 3330 C C . LEU B 1 104 ? -5.012 -32.344 -5.184 1 93.19 104 LEU B C 1
ATOM 3332 O O . LEU B 1 104 ? -4.914 -31.297 -4.559 1 93.19 104 LEU B O 1
ATOM 3336 N N . SER B 1 105 ? -6.133 -32.719 -5.809 1 92.75 105 SER B N 1
ATOM 3337 C CA . SER B 1 105 ? -7.281 -31.828 -5.824 1 92.75 105 SER B CA 1
ATOM 3338 C C . SER B 1 105 ? -7.84 -31.625 -4.422 1 92.75 105 SER B C 1
ATOM 3340 O O . SER B 1 105 ? -8.516 -30.625 -4.156 1 92.75 105 SER B O 1
ATOM 3342 N N . TYR B 1 106 ? -7.473 -32.562 -3.539 1 93.94 106 TYR B N 1
ATOM 3343 C CA . TYR B 1 106 ? -7.961 -32.5 -2.164 1 93.94 106 TYR B CA 1
ATOM 3344 C C . TYR B 1 106 ? -6.859 -32.094 -1.207 1 93.94 106 TYR B C 1
ATOM 3346 O O . TYR B 1 106 ? -7.062 -32.031 0.009 1 93.94 106 TYR B O 1
ATOM 3354 N N . GLY B 1 107 ? -5.715 -31.766 -1.721 1 94.56 107 GLY B N 1
ATOM 3355 C CA . GLY B 1 107 ? -4.59 -31.344 -0.895 1 94.56 107 GLY B CA 1
ATOM 3356 C C . GLY B 1 107 ? -3.941 -32.5 -0.146 1 94.56 107 GLY B C 1
ATOM 3357 O O . GLY B 1 107 ? -3.504 -32.344 0.995 1 94.56 107 GLY B O 1
ATOM 3358 N N . ARG B 1 108 ? -4.008 -33.688 -0.855 1 94.12 108 ARG B N 1
ATOM 3359 C CA . ARG B 1 108 ? -3.402 -34.875 -0.285 1 94.12 108 ARG B CA 1
ATOM 3360 C C . ARG B 1 108 ? -2.465 -35.531 -1.284 1 94.12 108 ARG B C 1
ATOM 3362 O O . ARG B 1 108 ? -2.865 -36.469 -2.004 1 94.12 108 ARG B O 1
ATOM 3369 N N . PRO B 1 109 ? -1.25 -35.156 -1.212 1 95.56 109 PRO B N 1
ATOM 3370 C CA . PRO B 1 109 ? -0.604 -34.219 -0.287 1 95.56 109 PRO B CA 1
ATOM 3371 C C . PRO B 1 109 ? -0.737 -32.781 -0.729 1 95.56 109 PRO B C 1
ATOM 3373 O O . PRO B 1 109 ? -1.239 -32.5 -1.821 1 95.56 109 PRO B O 1
ATOM 3376 N N . THR B 1 110 ? -0.393 -31.906 0.136 1 97.94 110 THR B N 1
ATOM 3377 C CA . THR B 1 110 ? -0.208 -30.516 -0.243 1 97.94 110 THR B CA 1
ATOM 3378 C C . THR B 1 110 ? 1.2 -30.281 -0.782 1 97.94 110 THR B C 1
ATOM 3380 O O . THR B 1 110 ? 2.182 -30.719 -0.178 1 97.94 110 THR B O 1
ATOM 3383 N N . VAL B 1 111 ? 1.271 -29.672 -1.969 1 98.19 111 VAL B N 1
ATOM 3384 C CA . VAL B 1 111 ? 2.557 -29.5 -2.637 1 98.19 111 VAL B CA 1
ATOM 3385 C C . VAL B 1 111 ? 2.719 -28.047 -3.088 1 98.19 111 VAL B C 1
ATOM 3387 O O . VAL B 1 111 ? 1.832 -27.5 -3.74 1 98.19 111 VAL B O 1
ATOM 3390 N N . GLY B 1 112 ? 3.775 -27.406 -2.641 1 98.31 112 GLY B N 1
ATOM 3391 C CA . GLY B 1 112 ? 4.125 -26.078 -3.129 1 98.31 112 GLY B CA 1
ATOM 3392 C C . GLY B 1 112 ? 5.156 -26.109 -4.242 1 98.31 112 GLY B C 1
ATOM 3393 O O . GLY B 1 112 ? 5.641 -27.172 -4.617 1 98.31 112 GLY B O 1
ATOM 3394 N N . ILE B 1 113 ? 5.449 -24.938 -4.773 1 98.25 113 ILE B N 1
ATOM 3395 C CA . ILE B 1 113 ? 6.457 -24.844 -5.824 1 98.25 113 ILE B CA 1
ATOM 3396 C C . ILE B 1 113 ? 7.543 -23.859 -5.406 1 98.25 113 ILE B C 1
ATOM 3398 O O . ILE B 1 113 ? 7.305 -22.969 -4.582 1 98.25 113 ILE B O 1
ATOM 3402 N N . GLY B 1 114 ? 8.727 -23.984 -5.941 1 97.44 114 GLY B N 1
ATOM 3403 C CA . GLY B 1 114 ? 9.859 -23.094 -5.797 1 97.44 114 GLY B CA 1
ATOM 3404 C C . GLY B 1 114 ? 10.766 -23.078 -7.012 1 97.44 114 GLY B C 1
ATOM 3405 O O . GLY B 1 114 ? 11.758 -23.812 -7.059 1 97.44 114 GLY B O 1
ATOM 3406 N N . PHE B 1 115 ? 10.414 -22.25 -7.98 1 94.81 115 PHE B N 1
ATOM 3407 C CA . PHE B 1 115 ? 11.297 -22.219 -9.141 1 94.81 115 PHE B CA 1
ATOM 3408 C C . PHE B 1 115 ? 11.352 -20.812 -9.727 1 94.81 115 PHE B C 1
ATOM 3410 O O . PHE B 1 115 ? 11.812 -20.625 -10.859 1 94.81 115 PHE B O 1
ATOM 3417 N N . SER B 1 116 ? 10.875 -19.781 -8.992 1 92.69 116 SER B N 1
ATOM 3418 C CA . SER B 1 116 ? 10.938 -18.406 -9.477 1 92.69 116 SER B CA 1
ATOM 3419 C C . SER B 1 116 ? 12.375 -17.938 -9.648 1 92.69 116 SER B C 1
ATOM 3421 O O . SER B 1 116 ? 12.664 -17.094 -10.5 1 92.69 116 SER B O 1
ATOM 3423 N N . HIS B 1 117 ? 13.328 -18.484 -8.914 1 93.62 117 HIS B N 1
ATOM 3424 C CA . HIS B 1 117 ? 14.734 -18.109 -8.953 1 93.62 117 HIS B CA 1
ATOM 3425 C C . HIS B 1 117 ? 15.359 -18.438 -10.297 1 93.62 117 HIS B C 1
ATOM 3427 O O . HIS B 1 117 ? 16.438 -17.953 -10.633 1 93.62 117 HIS B O 1
ATOM 3433 N N . LEU B 1 118 ? 14.68 -19.297 -11.07 1 94.19 118 LEU B N 1
ATOM 3434 C CA . LEU B 1 118 ? 15.172 -19.656 -12.391 1 94.19 118 LEU B CA 1
ATOM 3435 C C . LEU B 1 118 ? 15.258 -18.438 -13.305 1 94.19 118 LEU B C 1
ATOM 3437 O O . LEU B 1 118 ? 15.938 -18.469 -14.328 1 94.19 118 LEU B O 1
ATOM 3441 N N . ARG B 1 119 ? 14.539 -17.344 -12.977 1 90.38 119 ARG B N 1
ATOM 3442 C CA . ARG B 1 119 ? 14.523 -16.125 -13.773 1 90.38 119 ARG B CA 1
ATOM 3443 C C . ARG B 1 119 ? 15.781 -15.297 -13.547 1 90.38 119 ARG B C 1
ATOM 3445 O O . ARG B 1 119 ? 16.062 -14.352 -14.281 1 90.38 119 ARG B O 1
ATOM 3452 N N . ARG B 1 120 ? 16.5 -15.742 -12.562 1 86.31 120 ARG B N 1
ATOM 3453 C CA . ARG B 1 120 ? 17.766 -15.062 -12.258 1 86.31 120 ARG B CA 1
ATOM 3454 C C . ARG B 1 120 ? 18.938 -15.781 -12.922 1 86.31 120 ARG B C 1
ATOM 3456 O O . ARG B 1 120 ? 18.969 -17.016 -12.977 1 86.31 120 ARG B O 1
ATOM 3463 N N . SER B 1 121 ? 19.906 -14.961 -13.438 1 86.44 121 SER B N 1
ATOM 3464 C CA . SER B 1 121 ? 21.125 -15.516 -14.023 1 86.44 121 SER B CA 1
ATOM 3465 C C . SER B 1 121 ? 22.375 -14.93 -13.375 1 86.44 121 SER B C 1
ATOM 3467 O O . SER B 1 121 ? 22.578 -13.711 -13.414 1 86.44 121 SER B O 1
ATOM 3469 N N . PRO B 1 122 ? 23.266 -15.781 -12.75 1 91.06 122 PRO B N 1
ATOM 3470 C CA . PRO B 1 122 ? 23.062 -17.219 -12.562 1 91.06 122 PRO B CA 1
ATOM 3471 C C . PRO B 1 122 ? 22.016 -17.547 -11.508 1 91.06 122 PRO B C 1
ATOM 3473 O O . PRO B 1 122 ? 21.766 -16.734 -10.609 1 91.06 122 PRO B O 1
ATOM 3476 N N . SER B 1 123 ? 21.406 -18.688 -11.633 1 94.56 123 SER B N 1
ATOM 3477 C CA . SER B 1 123 ? 20.453 -19.141 -10.633 1 94.56 123 SER B CA 1
ATOM 3478 C C . SER B 1 123 ? 21.125 -19.391 -9.289 1 94.56 123 SER B C 1
ATOM 3480 O O . SER B 1 123 ? 22.188 -20 -9.227 1 94.56 123 SER B O 1
ATOM 3482 N N . PRO B 1 124 ? 20.484 -18.984 -8.234 1 97.06 124 PRO B N 1
ATOM 3483 C CA . PRO B 1 124 ? 21.109 -19.141 -6.918 1 97.06 124 PRO B CA 1
ATOM 3484 C C . PRO B 1 124 ? 21.047 -20.578 -6.395 1 97.06 124 PRO B C 1
ATOM 3486 O O . PRO B 1 124 ? 21.688 -20.906 -5.402 1 97.06 124 PRO B O 1
ATOM 3489 N N . LEU B 1 125 ? 20.266 -21.469 -6.941 1 97.75 125 LEU B N 1
ATOM 3490 C CA . LEU B 1 125 ? 20.203 -22.891 -6.629 1 97.75 125 LEU B CA 1
ATOM 3491 C C . LEU B 1 125 ? 20.703 -23.719 -7.797 1 97.75 125 LEU B C 1
ATOM 3493 O O . LEU B 1 125 ? 20.328 -23.484 -8.945 1 97.75 125 LEU B O 1
ATOM 3497 N N . GLN B 1 126 ? 21.5 -24.719 -7.5 1 97.88 126 GLN B N 1
ATOM 3498 C CA . GLN B 1 126 ? 22.094 -25.578 -8.531 1 97.88 126 GLN B CA 1
ATOM 3499 C C . GLN B 1 126 ? 21.828 -27.047 -8.242 1 97.88 126 GLN B C 1
ATOM 3501 O O . GLN B 1 126 ? 21.703 -27.438 -7.086 1 97.88 126 GLN B O 1
ATOM 3506 N N . ALA B 1 127 ? 21.766 -27.766 -9.32 1 98.19 127 ALA B N 1
ATOM 3507 C CA . ALA B 1 127 ? 21.625 -29.219 -9.227 1 98.19 127 ALA B CA 1
ATOM 3508 C C . ALA B 1 127 ? 22.828 -29.922 -9.812 1 98.19 127 ALA B C 1
ATOM 3510 O O . ALA B 1 127 ? 23.484 -29.406 -10.719 1 98.19 127 ALA B O 1
ATOM 3511 N N . SER B 1 128 ? 23.156 -31.062 -9.312 1 97.62 128 SER B N 1
ATOM 3512 C CA . SER B 1 128 ? 24.156 -31.969 -9.875 1 97.62 128 SER B CA 1
ATOM 3513 C C . SER B 1 128 ? 23.844 -33.438 -9.547 1 97.62 128 SER B C 1
ATOM 3515 O O . SER B 1 128 ? 22.984 -33.688 -8.711 1 97.62 128 SER B O 1
ATOM 3517 N N . TRP B 1 129 ? 24.531 -34.281 -10.367 1 96.5 129 TRP B N 1
ATOM 3518 C CA . TRP B 1 129 ? 24.422 -35.719 -10.086 1 96.5 129 TRP B CA 1
ATOM 3519 C C . TRP B 1 129 ? 25.609 -36.188 -9.266 1 96.5 129 TRP B C 1
ATOM 3521 O O . TRP B 1 129 ? 26.75 -35.812 -9.531 1 96.5 129 TRP B O 1
ATOM 3531 N N . HIS B 1 130 ? 25.328 -36.906 -8.227 1 95.56 130 HIS B N 1
ATOM 3532 C CA . HIS B 1 130 ? 26.328 -37.719 -7.566 1 95.56 130 HIS B CA 1
ATOM 3533 C C . HIS B 1 130 ? 25.953 -39.219 -7.645 1 95.56 130 HIS B C 1
ATOM 3535 O O . HIS B 1 130 ? 25.203 -39.719 -6.816 1 95.56 130 HIS B O 1
ATOM 3541 N N . LYS B 1 131 ? 26.547 -39.875 -8.625 1 93.5 131 LYS B N 1
ATOM 3542 C CA . LYS B 1 131 ? 26.141 -41.219 -8.953 1 93.5 131 LYS B CA 1
ATOM 3543 C C . LYS B 1 131 ? 24.672 -41.281 -9.344 1 93.5 131 LYS B C 1
ATOM 3545 O O . LYS B 1 131 ? 24.25 -40.594 -10.281 1 93.5 131 LYS B O 1
ATOM 3550 N N . ASP B 1 132 ? 23.812 -41.906 -8.516 1 93.25 132 ASP B N 1
ATOM 3551 C CA . ASP B 1 132 ? 22.391 -42.031 -8.852 1 93.25 132 ASP B CA 1
ATOM 3552 C C . ASP B 1 132 ? 21.547 -41.125 -7.973 1 93.25 132 ASP B C 1
ATOM 3554 O O . ASP B 1 132 ? 20.328 -41.25 -7.914 1 93.25 132 ASP B O 1
ATOM 3558 N N . HIS B 1 133 ? 22.266 -40.156 -7.336 1 97.5 133 HIS B N 1
ATOM 3559 C CA . HIS B 1 133 ? 21.562 -39.25 -6.441 1 97.5 133 HIS B CA 1
ATOM 3560 C C . HIS B 1 133 ? 21.547 -37.812 -6.996 1 97.5 133 HIS B C 1
ATOM 3562 O O . HIS B 1 133 ? 22.469 -37.438 -7.723 1 97.5 133 HIS B O 1
ATOM 3568 N N . ILE B 1 134 ? 20.469 -37.125 -6.672 1 97.94 134 ILE B N 1
ATOM 3569 C CA . ILE B 1 134 ? 20.344 -35.719 -7.008 1 97.94 134 ILE B CA 1
ATOM 3570 C C . ILE B 1 134 ? 20.938 -34.875 -5.887 1 97.94 134 ILE B C 1
ATOM 3572 O O . ILE B 1 134 ? 20.594 -35.031 -4.715 1 97.94 134 ILE B O 1
ATOM 3576 N N . VAL B 1 135 ? 21.797 -33.938 -6.277 1 98.5 135 VAL B N 1
ATOM 3577 C CA . VAL B 1 135 ? 22.328 -33 -5.293 1 98.5 135 VAL B CA 1
ATOM 3578 C C . VAL B 1 135 ? 21.859 -31.594 -5.633 1 98.5 135 VAL B C 1
ATOM 3580 O O . VAL B 1 135 ? 22.047 -31.125 -6.758 1 98.5 135 VAL B O 1
ATOM 3583 N N . LEU B 1 136 ? 21.156 -30.984 -4.691 1 98.44 136 LEU B N 1
ATOM 3584 C CA . LEU B 1 136 ? 20.766 -29.578 -4.805 1 98.44 136 LEU B CA 1
ATOM 3585 C C . LEU B 1 136 ? 21.516 -28.734 -3.785 1 98.44 136 LEU B C 1
ATOM 3587 O O . LEU B 1 136 ? 21.641 -29.109 -2.619 1 98.44 136 LEU B O 1
ATOM 3591 N N . SER B 1 137 ? 22.078 -27.594 -4.266 1 98.38 137 SER B N 1
ATOM 3592 C CA . SER B 1 137 ? 22.828 -26.734 -3.369 1 98.38 137 SER B CA 1
ATOM 3593 C C . SER B 1 137 ? 22.641 -25.266 -3.736 1 98.38 137 SER B C 1
ATOM 3595 O O . SER B 1 137 ? 22.797 -24.875 -4.898 1 98.38 137 SER B O 1
ATOM 3597 N N . GLY B 1 138 ? 22.266 -24.469 -2.754 1 98.31 138 GLY B N 1
ATOM 3598 C CA . GLY B 1 138 ? 22.141 -23.031 -2.98 1 98.31 138 GLY B CA 1
ATOM 3599 C C . GLY B 1 138 ? 20.984 -22.406 -2.219 1 98.31 138 GLY B C 1
ATOM 3600 O O . GLY B 1 138 ? 20.75 -22.75 -1.061 1 98.31 138 GLY B O 1
ATOM 3601 N N . GLU B 1 139 ? 20.391 -21.453 -2.85 1 98 139 GLU B N 1
ATOM 3602 C CA . GLU B 1 139 ? 19.391 -20.656 -2.15 1 98 139 GLU B CA 1
ATOM 3603 C C . GLU B 1 139 ? 18.094 -20.562 -2.959 1 98 139 GLU B C 1
ATOM 3605 O O . GLU B 1 139 ? 18.125 -20.609 -4.191 1 98 139 GLU B O 1
ATOM 3610 N N . LEU B 1 140 ? 17.047 -20.531 -2.254 1 97.31 140 LEU B N 1
ATOM 3611 C CA . LEU B 1 140 ? 15.727 -20.125 -2.734 1 97.31 140 LEU B CA 1
ATOM 3612 C C . LEU B 1 140 ? 15.297 -18.812 -2.096 1 97.31 140 LEU B C 1
ATOM 3614 O O . LEU B 1 140 ? 14.805 -18.797 -0.962 1 97.31 140 LEU B O 1
ATOM 3618 N N . PRO B 1 141 ? 15.391 -17.766 -2.857 1 95.12 141 PRO B N 1
ATOM 3619 C CA . PRO B 1 141 ? 15.086 -16.469 -2.254 1 95.12 141 PRO B CA 1
ATOM 3620 C C . PRO B 1 141 ? 13.617 -16.328 -1.854 1 95.12 141 PRO B C 1
ATOM 3622 O O . PRO B 1 141 ? 13.289 -15.547 -0.96 1 95.12 141 PRO B O 1
ATOM 3625 N N . TRP B 1 142 ? 12.766 -17.062 -2.572 1 95.38 142 TRP B N 1
ATOM 3626 C CA . TRP B 1 142 ? 11.32 -17 -2.342 1 95.38 142 TRP B CA 1
ATOM 3627 C C . TRP B 1 142 ? 10.695 -18.391 -2.396 1 95.38 142 TRP B C 1
ATOM 3629 O O . TRP B 1 142 ? 10.719 -19.047 -3.438 1 95.38 142 TRP B O 1
ATOM 3639 N N . LEU B 1 143 ? 10.227 -18.797 -1.321 1 97.81 143 LEU B N 1
ATOM 3640 C CA . LEU B 1 143 ? 9.5 -20.047 -1.181 1 97.81 143 LEU B CA 1
ATOM 3641 C C . LEU B 1 143 ? 8.242 -19.859 -0.34 1 97.81 143 LEU B C 1
ATOM 3643 O O . LEU B 1 143 ? 8.328 -19.625 0.869 1 97.81 143 LEU B O 1
ATOM 3647 N N . THR B 1 144 ? 7.074 -19.953 -0.962 1 98.12 144 THR B N 1
ATOM 3648 C CA . THR B 1 144 ? 5.801 -19.688 -0.294 1 98.12 144 THR B CA 1
ATOM 3649 C C . THR B 1 144 ? 5.156 -21 0.16 1 98.12 144 THR B C 1
ATOM 3651 O O . THR B 1 144 ? 5.254 -22.016 -0.526 1 98.12 144 THR B O 1
ATOM 3654 N N . GLY B 1 145 ? 4.488 -20.906 1.271 1 98.69 145 GLY B N 1
ATOM 3655 C CA . GLY B 1 145 ? 3.699 -22.031 1.739 1 98.69 145 GLY B CA 1
ATOM 3656 C C . GLY B 1 145 ? 4.379 -22.828 2.84 1 98.69 145 GLY B C 1
ATOM 3657 O O . GLY B 1 145 ? 3.986 -23.953 3.137 1 98.69 145 GLY B O 1
ATOM 3658 N N . TRP B 1 146 ? 5.5 -22.25 3.352 1 98.56 146 TRP B N 1
ATOM 3659 C CA . TRP B 1 146 ? 6.148 -22.906 4.488 1 98.56 146 TRP B CA 1
ATOM 3660 C C . TRP B 1 146 ? 5.172 -23.078 5.645 1 98.56 146 TRP B C 1
ATOM 3662 O O . TRP B 1 146 ? 4.477 -22.125 6.031 1 98.56 146 TRP B O 1
ATOM 3672 N N . GLY B 1 147 ? 5.07 -24.25 6.141 1 97.81 147 GLY B N 1
ATOM 3673 C CA . GLY B 1 147 ? 4.117 -24.531 7.207 1 97.81 147 GLY B CA 1
ATOM 3674 C C . GLY B 1 147 ? 2.766 -24.984 6.691 1 97.81 147 GLY B C 1
ATOM 3675 O O . GLY B 1 147 ? 1.932 -25.469 7.461 1 97.81 147 GLY B O 1
ATOM 3676 N N . PHE B 1 148 ? 2.512 -24.844 5.418 1 98.69 148 PHE B N 1
ATOM 3677 C CA . PHE B 1 148 ? 1.24 -25.219 4.816 1 98.69 148 PHE B CA 1
ATOM 3678 C C . PHE B 1 148 ? 1.392 -26.5 4 1 98.69 148 PHE B C 1
ATOM 3680 O O . PHE B 1 148 ? 0.503 -27.359 4.004 1 98.69 148 PHE B O 1
ATOM 3687 N N . PHE B 1 149 ? 2.486 -26.625 3.289 1 98.69 149 PHE B N 1
ATOM 3688 C CA . PHE B 1 149 ? 2.635 -27.688 2.309 1 98.69 149 PHE B CA 1
ATOM 3689 C C . PHE B 1 149 ? 3.525 -28.797 2.852 1 98.69 149 PHE B C 1
ATOM 3691 O O . PHE B 1 149 ? 4.469 -28.531 3.6 1 98.69 149 PHE B O 1
ATOM 3698 N N . GLU B 1 150 ? 3.289 -29.984 2.416 1 98.44 150 GLU B N 1
ATOM 3699 C CA . GLU B 1 150 ? 4.023 -31.156 2.863 1 98.44 150 GLU B CA 1
ATOM 3700 C C . GLU B 1 150 ? 5.277 -31.375 2.021 1 98.44 150 GLU B C 1
ATOM 3702 O O . GLU B 1 150 ? 6.227 -32.031 2.471 1 98.44 150 GLU B O 1
ATOM 3707 N N . GLU B 1 151 ? 5.195 -30.938 0.781 1 98.12 151 GLU B N 1
ATOM 3708 C CA . GLU B 1 151 ? 6.316 -31.062 -0.147 1 98.12 151 GLU B CA 1
ATOM 3709 C C . GLU B 1 151 ? 6.445 -29.828 -1.024 1 98.12 151 GLU B C 1
ATOM 3711 O O . GLU B 1 151 ? 5.492 -29.062 -1.164 1 98.12 151 GLU B O 1
ATOM 3716 N N . PHE B 1 152 ? 7.609 -29.688 -1.553 1 98.75 152 PHE B N 1
ATOM 3717 C CA . PHE B 1 152 ? 7.859 -28.609 -2.508 1 98.75 152 PHE B CA 1
ATOM 3718 C C . PHE B 1 152 ? 8.477 -29.156 -3.789 1 98.75 152 PHE B C 1
ATOM 3720 O O . PHE B 1 152 ? 9.445 -29.922 -3.744 1 98.75 152 PHE B O 1
ATOM 3727 N N . LEU B 1 153 ? 7.855 -28.859 -4.883 1 98.69 153 LEU B N 1
ATOM 3728 C CA . LEU B 1 153 ? 8.445 -29.094 -6.195 1 98.69 153 LEU B CA 1
ATOM 3729 C C . LEU B 1 153 ? 9.484 -28.031 -6.523 1 98.69 153 LEU B C 1
ATOM 3731 O O . LEU B 1 153 ? 9.141 -26.875 -6.801 1 98.69 153 LEU B O 1
ATOM 3735 N N . ILE B 1 154 ? 10.766 -28.391 -6.535 1 98.69 154 ILE B N 1
ATOM 3736 C CA . ILE B 1 154 ? 11.875 -27.453 -6.652 1 98.69 154 ILE B CA 1
ATOM 3737 C C . ILE B 1 154 ? 12.602 -27.688 -7.98 1 98.69 154 ILE B C 1
ATOM 3739 O O . ILE B 1 154 ? 12.703 -28.812 -8.453 1 98.69 154 ILE B O 1
ATOM 3743 N N . ALA B 1 155 ? 13.039 -26.625 -8.562 1 98.44 155 ALA B N 1
ATOM 3744 C CA . ALA B 1 155 ? 13.781 -26.703 -9.82 1 98.44 155 ALA B CA 1
ATOM 3745 C C . ALA B 1 155 ? 15.164 -26.094 -9.68 1 98.44 155 ALA B C 1
ATOM 3747 O O . ALA B 1 155 ? 15.352 -25.125 -8.938 1 98.44 155 ALA B O 1
ATOM 3748 N N . ALA B 1 156 ? 16.094 -26.609 -10.383 1 98.19 156 ALA B N 1
ATOM 3749 C CA . ALA B 1 156 ? 17.453 -26.078 -10.406 1 98.19 156 ALA B CA 1
ATOM 3750 C C . ALA B 1 156 ? 18.172 -26.484 -11.688 1 98.19 156 ALA B C 1
ATOM 3752 O O . ALA B 1 156 ? 17.984 -27.594 -12.195 1 98.19 156 ALA B O 1
ATOM 3753 N N . PRO B 1 157 ? 18.984 -25.625 -12.211 1 97.94 157 PRO B N 1
ATOM 3754 C CA . PRO B 1 157 ? 19.75 -25.984 -13.406 1 97.94 157 PRO B CA 1
ATOM 3755 C C . PRO B 1 157 ? 20.828 -27.031 -13.125 1 97.94 157 PRO B C 1
ATOM 3757 O O . PRO B 1 157 ? 21.469 -27 -12.062 1 97.94 157 PRO B O 1
ATOM 3760 N N . LEU B 1 158 ? 21 -27.922 -14.094 1 97.56 158 LEU B N 1
ATOM 3761 C CA . LEU B 1 158 ? 22.141 -28.844 -14.164 1 97.56 158 LEU B CA 1
ATOM 3762 C C . LEU B 1 158 ? 23.328 -28.188 -14.859 1 97.56 158 LEU B C 1
ATOM 3764 O O . LEU B 1 158 ? 23.172 -27.203 -15.578 1 97.56 158 LEU B O 1
ATOM 3768 N N . PRO B 1 159 ? 24.516 -28.719 -14.656 1 93.38 159 PRO B N 1
ATOM 3769 C CA . PRO B 1 159 ? 25.688 -28.156 -15.328 1 93.38 159 PRO B CA 1
ATOM 3770 C C . PRO B 1 159 ? 25.547 -28.141 -16.844 1 93.38 159 PRO B C 1
ATOM 3772 O O . PRO B 1 159 ? 26.094 -27.25 -17.516 1 93.38 159 PRO B O 1
ATOM 3775 N N . GLU B 1 160 ? 24.828 -29.031 -17.438 1 90.62 160 GLU B N 1
ATOM 3776 C CA . GLU B 1 160 ? 24.672 -29.141 -18.891 1 90.62 160 GLU B CA 1
ATOM 3777 C C . GLU B 1 160 ? 23.641 -28.141 -19.406 1 90.62 160 GLU B C 1
ATOM 3779 O O . GLU B 1 160 ? 23.422 -28.031 -20.609 1 90.62 160 GLU B O 1
ATOM 3784 N N . GLY B 1 161 ? 22.984 -27.484 -18.531 1 90.44 161 GLY B N 1
ATOM 3785 C CA . GLY B 1 161 ? 22.094 -26.406 -18.938 1 90.44 161 GLY B CA 1
ATOM 3786 C C . GLY B 1 161 ? 20.625 -26.75 -18.75 1 90.44 161 GLY B C 1
ATOM 3787 O O . GLY B 1 161 ? 19.781 -25.859 -18.641 1 90.44 161 GLY B O 1
ATOM 3788 N N . GLN B 1 162 ? 20.312 -28.047 -18.656 1 97.06 162 GLN B N 1
ATOM 3789 C CA . GLN B 1 162 ? 18.922 -28.438 -18.453 1 97.06 162 GLN B CA 1
ATOM 3790 C C . GLN B 1 162 ? 18.469 -28.125 -17.031 1 97.06 162 GLN B C 1
ATOM 3792 O O . GLN B 1 162 ? 19.297 -27.891 -16.141 1 97.06 162 GLN B O 1
ATOM 3797 N N . THR B 1 163 ? 17.156 -28.047 -16.875 1 98.06 163 THR B N 1
ATOM 3798 C CA . THR B 1 163 ? 16.578 -27.766 -15.562 1 98.06 163 THR B CA 1
ATOM 3799 C C . THR B 1 163 ? 16 -29.031 -14.93 1 98.06 163 THR B C 1
ATOM 3801 O O . THR B 1 163 ? 15.172 -29.703 -15.531 1 98.06 163 THR B O 1
ATOM 3804 N N . LEU B 1 164 ? 16.484 -29.359 -13.797 1 98.44 164 LEU B N 1
ATOM 3805 C CA . LEU B 1 164 ? 16.016 -30.516 -13.047 1 98.44 164 LEU B CA 1
ATOM 3806 C C . LEU B 1 164 ? 14.891 -30.125 -12.086 1 98.44 164 LEU B C 1
ATOM 3808 O O . LEU B 1 164 ? 14.969 -29.094 -11.414 1 98.44 164 LEU B O 1
ATOM 3812 N N . PHE B 1 165 ? 13.812 -30.906 -12.023 1 98.62 165 PHE B N 1
ATOM 3813 C CA . PHE B 1 165 ? 12.695 -30.75 -11.102 1 98.62 165 PHE B CA 1
ATOM 3814 C C . PHE B 1 165 ? 12.594 -31.938 -10.148 1 98.62 165 PHE B C 1
ATOM 3816 O O . PHE B 1 165 ? 12.547 -33.094 -10.586 1 98.62 165 PHE B O 1
ATOM 3823 N N . ALA B 1 166 ? 12.555 -31.672 -8.922 1 98.5 166 ALA B N 1
ATOM 3824 C CA . ALA B 1 166 ? 12.469 -32.75 -7.918 1 98.5 166 ALA B CA 1
ATOM 3825 C C . ALA B 1 166 ? 11.57 -32.312 -6.758 1 98.5 166 ALA B C 1
ATOM 3827 O O . ALA B 1 166 ? 11.359 -31.125 -6.52 1 98.5 166 ALA B O 1
ATOM 3828 N N . LEU B 1 167 ? 11 -33.281 -6.082 1 98.38 167 LEU B N 1
ATOM 3829 C CA . LEU B 1 167 ? 10.195 -33.062 -4.891 1 98.38 167 LEU B CA 1
ATOM 3830 C C . LEU B 1 167 ? 11.047 -33.188 -3.627 1 98.38 167 LEU B C 1
ATOM 3832 O O . LEU B 1 167 ? 11.797 -34.156 -3.477 1 98.38 167 LEU B O 1
ATOM 3836 N N . ILE B 1 168 ? 10.953 -32.188 -2.777 1 98.69 168 ILE B N 1
ATOM 3837 C CA . ILE B 1 168 ? 11.656 -32.219 -1.498 1 98.69 168 ILE B CA 1
ATOM 3838 C C . ILE B 1 168 ? 10.641 -32.156 -0.356 1 98.69 168 ILE B C 1
ATOM 3840 O O . ILE B 1 168 ? 9.805 -31.25 -0.296 1 98.69 168 ILE B O 1
ATOM 3844 N N . PRO B 1 169 ? 10.68 -33.094 0.584 1 98.38 169 PRO B N 1
ATOM 3845 C CA . PRO B 1 169 ? 9.781 -33 1.739 1 98.38 169 PRO B CA 1
ATOM 3846 C C . PRO B 1 169 ? 10.016 -31.75 2.57 1 98.38 169 PRO B C 1
ATOM 3848 O O . PRO B 1 169 ? 11.164 -31.344 2.783 1 98.38 169 PRO B O 1
ATOM 3851 N N . ALA B 1 170 ? 8.945 -31.188 3.016 1 98.25 170 ALA B N 1
ATOM 3852 C CA . ALA B 1 170 ? 9.055 -29.984 3.834 1 98.25 170 ALA B CA 1
ATOM 3853 C C . ALA B 1 170 ? 9.773 -30.266 5.148 1 98.25 170 ALA B C 1
ATOM 3855 O O . ALA B 1 170 ? 10.398 -29.375 5.73 1 98.25 170 ALA B O 1
ATOM 3856 N N . GLN B 1 171 ? 9.766 -31.484 5.547 1 97.69 171 GLN B N 1
ATOM 3857 C CA . GLN B 1 171 ? 10.336 -31.859 6.84 1 97.69 171 GLN B CA 1
ATOM 3858 C C . GLN B 1 171 ? 11.805 -32.25 6.707 1 97.69 171 GLN B C 1
ATOM 3860 O O . GLN B 1 171 ? 12.453 -32.594 7.695 1 97.69 171 GLN B O 1
ATOM 3865 N N . ALA B 1 172 ? 12.312 -32.219 5.512 1 98.06 172 ALA B N 1
ATOM 3866 C CA . ALA B 1 172 ? 13.734 -32.531 5.348 1 98.06 172 ALA B CA 1
ATOM 3867 C C . ALA B 1 172 ? 14.586 -31.625 6.242 1 98.06 172 ALA B C 1
ATOM 3869 O O . ALA B 1 172 ? 14.43 -30.406 6.242 1 98.06 172 ALA B O 1
ATOM 3870 N N . PRO B 1 173 ? 15.5 -32.188 6.961 1 97.75 173 PRO B N 1
ATOM 3871 C CA . PRO B 1 173 ? 16.297 -31.422 7.926 1 97.75 173 PRO B CA 1
ATOM 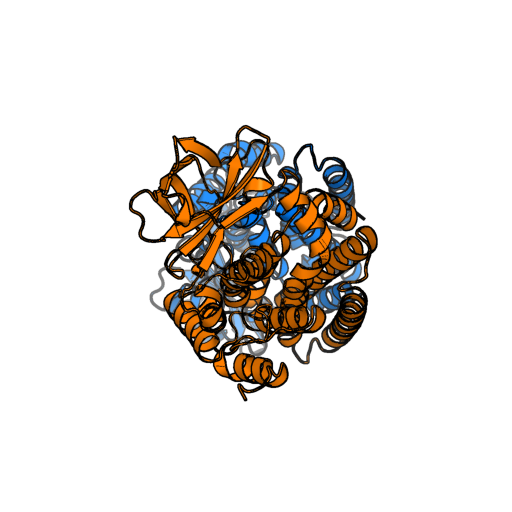3872 C C . PRO B 1 173 ? 17.297 -30.484 7.25 1 97.75 173 PRO B C 1
A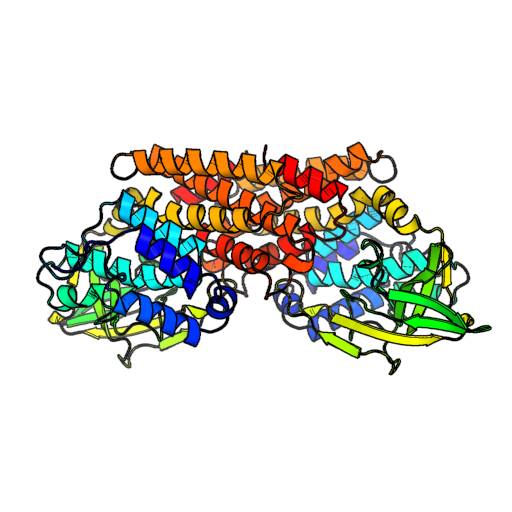TOM 3874 O O . PRO B 1 173 ? 17.859 -29.609 7.906 1 97.75 173 PRO B O 1
ATOM 3877 N N . GLU B 1 174 ? 17.5 -30.641 5.98 1 98.38 174 GLU B N 1
ATOM 3878 C CA . GLU B 1 174 ? 18.5 -29.859 5.25 1 98.38 174 GLU B CA 1
ATOM 3879 C C . GLU B 1 174 ? 18 -28.438 4.992 1 98.38 174 GLU B C 1
ATOM 3881 O O . GLU B 1 174 ? 18.797 -27.547 4.637 1 98.38 174 GLU B O 1
ATOM 3886 N N . TRP B 1 175 ? 16.688 -28.234 5.199 1 98.38 175 TRP B N 1
ATOM 3887 C CA . TRP B 1 175 ? 16.156 -26.891 4.996 1 98.38 175 TRP B CA 1
ATOM 3888 C C . TRP B 1 175 ? 16.688 -25.922 6.055 1 98.38 175 TRP B C 1
ATOM 3890 O O . TRP B 1 175 ? 16.641 -26.219 7.25 1 98.38 175 TRP B O 1
ATOM 3900 N N . LYS B 1 176 ? 17.266 -24.844 5.672 1 98.25 176 LYS B N 1
ATOM 3901 C CA . LYS B 1 176 ? 17.5 -23.672 6.508 1 98.25 176 LYS B CA 1
ATOM 3902 C C . LYS B 1 176 ? 16.656 -22.484 6.043 1 98.25 176 LYS B C 1
ATOM 3904 O O . LYS B 1 176 ? 16.922 -21.891 4.996 1 98.25 176 LYS B O 1
ATOM 3909 N N . VAL B 1 177 ? 15.617 -22.141 6.828 1 98.38 177 VAL B N 1
ATOM 3910 C CA . VAL B 1 177 ? 14.641 -21.188 6.316 1 98.38 177 VAL B CA 1
ATOM 3911 C C . VAL B 1 177 ? 14.617 -19.938 7.199 1 98.38 177 VAL B C 1
ATOM 3913 O O . VAL B 1 177 ? 14.922 -20.016 8.391 1 98.38 177 VAL B O 1
ATOM 3916 N N . SER B 1 178 ? 14.32 -18.844 6.664 1 97.69 178 SER B N 1
ATOM 3917 C CA . SER B 1 178 ? 14.086 -17.562 7.32 1 97.69 178 SER B CA 1
ATOM 3918 C C . SER B 1 178 ? 12.812 -16.906 6.809 1 97.69 178 SER B C 1
ATOM 3920 O O . SER B 1 178 ? 12.711 -16.578 5.625 1 97.69 178 SER B O 1
ATOM 3922 N N . PRO B 1 179 ? 11.875 -16.734 7.711 1 97.25 179 PRO B N 1
ATOM 3923 C CA . PRO B 1 179 ? 10.641 -16.062 7.277 1 97.25 179 PRO B CA 1
ATOM 3924 C C . PRO B 1 179 ? 10.898 -14.664 6.719 1 97.25 179 PRO B C 1
ATOM 3926 O O . PRO B 1 179 ? 11.758 -13.938 7.234 1 97.25 179 PRO B O 1
ATOM 3929 N N . LEU B 1 180 ? 10.234 -14.328 5.68 1 96.81 180 LEU B N 1
ATOM 3930 C CA . LEU B 1 180 ? 10.312 -12.984 5.117 1 96.81 180 LEU B CA 1
ATOM 3931 C C . LEU B 1 180 ? 9.227 -12.086 5.707 1 96.81 180 LEU B C 1
ATOM 3933 O O . LEU B 1 180 ? 8.07 -12.492 5.828 1 96.81 180 LEU B O 1
ATOM 3937 N N . ALA B 1 181 ? 9.594 -10.914 6.137 1 95.19 181 ALA B N 1
ATOM 3938 C CA . ALA B 1 181 ? 8.633 -9.898 6.562 1 95.19 181 ALA B CA 1
ATOM 3939 C C . ALA B 1 181 ? 8.055 -9.156 5.359 1 95.19 181 ALA B C 1
ATOM 3941 O O . ALA B 1 181 ? 8.75 -8.352 4.73 1 95.19 181 ALA B O 1
ATOM 3942 N N . LEU B 1 182 ? 6.781 -9.414 5.074 1 96.62 182 LEU B N 1
ATOM 3943 C CA . LEU B 1 182 ? 6.176 -8.906 3.848 1 96.62 182 LEU B CA 1
ATOM 3944 C C . LEU B 1 182 ? 5.02 -7.961 4.16 1 96.62 182 LEU B C 1
ATOM 3946 O O . LEU B 1 182 ? 4.332 -8.133 5.172 1 96.62 182 LEU B O 1
ATOM 3950 N N . ALA B 1 183 ? 4.828 -7.016 3.273 1 93.94 183 ALA B N 1
ATOM 3951 C CA . ALA B 1 183 ? 3.732 -6.062 3.432 1 93.94 183 ALA B CA 1
ATOM 3952 C C . ALA B 1 183 ? 2.391 -6.707 3.105 1 93.94 183 ALA B C 1
ATOM 3954 O O . ALA B 1 183 ? 1.373 -6.391 3.725 1 93.94 183 ALA B O 1
ATOM 3955 N N . ALA B 1 184 ? 2.365 -7.52 2.137 1 96.19 184 ALA B N 1
ATOM 3956 C CA . ALA B 1 184 ? 1.142 -8.188 1.7 1 96.19 184 ALA B CA 1
ATOM 3957 C C . ALA B 1 184 ? 1.3 -9.703 1.744 1 96.19 184 ALA B C 1
ATOM 3959 O O . ALA B 1 184 ? 2.383 -10.227 1.474 1 96.19 184 ALA B O 1
ATOM 3960 N N . MET B 1 185 ? 0.218 -10.328 2.17 1 96.88 185 MET B N 1
ATOM 3961 C CA . MET B 1 185 ? 0.105 -11.781 2.156 1 96.88 185 MET B CA 1
ATOM 3962 C C . MET B 1 185 ? 1.175 -12.422 3.037 1 96.88 185 MET B C 1
ATOM 3964 O O . MET B 1 185 ? 1.721 -13.469 2.697 1 96.88 185 MET B O 1
ATOM 3968 N N . GLY B 1 186 ? 1.456 -11.789 4.109 1 96 186 GLY B N 1
ATOM 3969 C CA . GLY B 1 186 ? 2.459 -12.281 5.043 1 96 186 GLY B CA 1
ATOM 3970 C C . GLY B 1 186 ? 2.082 -13.609 5.676 1 96 186 GLY B C 1
ATOM 3971 O O . GLY B 1 186 ? 2.955 -14.375 6.09 1 96 186 GLY B O 1
ATOM 3972 N N . THR B 1 187 ? 0.873 -13.914 5.621 1 98 187 THR B N 1
ATOM 3973 C CA . THR B 1 187 ? 0.361 -15.109 6.289 1 98 187 THR B CA 1
ATOM 3974 C C . THR B 1 187 ? 0.613 -16.359 5.441 1 98 187 THR B C 1
ATOM 3976 O O . THR B 1 187 ? 0.406 -17.469 5.906 1 98 187 THR B O 1
ATOM 3979 N N . THR B 1 188 ? 1.111 -16.219 4.238 1 98.5 188 THR B N 1
ATOM 3980 C CA . THR B 1 188 ? 1.191 -17.344 3.312 1 98.5 188 THR B CA 1
ATOM 3981 C C . THR B 1 188 ? 2.471 -18.141 3.541 1 98.5 188 THR B C 1
ATOM 3983 O O . THR B 1 188 ? 2.781 -19.062 2.777 1 98.5 188 THR B O 1
ATOM 3986 N N . GLY B 1 189 ? 3.254 -17.75 4.523 1 98.19 189 GLY B N 1
ATOM 3987 C CA . GLY B 1 189 ? 4.426 -18.531 4.891 1 98.19 189 GLY B CA 1
ATOM 3988 C C . GLY B 1 189 ? 5.543 -18.438 3.867 1 98.19 189 GLY B C 1
ATOM 3989 O O . GLY B 1 189 ? 6.176 -19.453 3.551 1 98.19 189 GLY B O 1
ATOM 3990 N N . THR B 1 190 ? 5.738 -17.219 3.275 1 98.25 190 THR B N 1
ATOM 3991 C CA . THR B 1 190 ? 6.855 -17.031 2.357 1 98.25 190 THR B CA 1
ATOM 3992 C C . THR B 1 190 ? 8.172 -16.922 3.121 1 98.25 190 THR B C 1
ATOM 3994 O O . THR B 1 190 ? 8.281 -16.141 4.074 1 98.25 190 THR B O 1
ATOM 3997 N N . VAL B 1 191 ? 9.195 -17.703 2.732 1 98.12 191 VAL B N 1
ATOM 3998 C CA . VAL B 1 191 ? 10.492 -17.734 3.402 1 98.12 191 VAL B CA 1
ATOM 3999 C C . VAL B 1 191 ? 11.609 -17.656 2.367 1 98.12 191 VAL B C 1
ATOM 4001 O O . VAL B 1 191 ? 11.391 -17.922 1.184 1 98.12 191 VAL B O 1
ATOM 4004 N N . ALA B 1 192 ? 12.711 -17.172 2.768 1 97.75 192 ALA B N 1
ATOM 4005 C CA . ALA B 1 192 ? 13.977 -17.469 2.102 1 97.75 192 ALA B CA 1
ATOM 4006 C C . ALA B 1 192 ? 14.578 -18.766 2.629 1 97.75 192 ALA B C 1
ATOM 4008 O O . ALA B 1 192 ? 14.484 -19.062 3.822 1 97.75 192 ALA B O 1
ATOM 4009 N N . ALA B 1 193 ? 15.156 -19.547 1.688 1 98.25 193 ALA B N 1
ATOM 4010 C CA . ALA B 1 193 ? 15.672 -20.844 2.119 1 98.25 193 ALA B CA 1
ATOM 4011 C C . ALA B 1 193 ? 17.078 -21.094 1.552 1 98.25 193 ALA B C 1
ATOM 4013 O O . ALA B 1 193 ? 17.422 -20.562 0.487 1 98.25 193 ALA B O 1
ATOM 4014 N N . GLN B 1 194 ? 17.844 -21.734 2.305 1 98.31 194 GLN B N 1
ATOM 4015 C CA . GLN B 1 194 ? 19.094 -22.359 1.884 1 98.31 194 GLN B CA 1
ATOM 4016 C C . GLN B 1 194 ? 19.031 -23.875 1.994 1 98.31 194 GLN B C 1
ATOM 4018 O O . GLN B 1 194 ? 18.359 -24.406 2.879 1 98.31 194 GLN B O 1
ATOM 4023 N N . LEU B 1 195 ? 19.719 -24.453 1.058 1 97.56 195 LEU B N 1
ATOM 4024 C CA . LEU B 1 195 ? 19.578 -25.906 1.06 1 97.56 195 LEU B CA 1
ATOM 4025 C C . LEU B 1 195 ? 20.812 -26.578 0.447 1 97.56 195 LEU B C 1
ATOM 4027 O O . LEU B 1 195 ? 21.328 -26.109 -0.569 1 97.56 195 LEU B O 1
ATOM 4031 N N . ILE B 1 196 ? 21.391 -27.578 1.089 1 98.25 196 ILE B N 1
ATOM 4032 C CA . ILE B 1 196 ? 22.266 -28.609 0.544 1 98.25 196 ILE B CA 1
ATOM 4033 C C . ILE B 1 196 ? 21.672 -29.984 0.846 1 98.25 196 ILE B C 1
ATOM 4035 O O . ILE B 1 196 ? 21.656 -30.422 2 1 98.25 196 ILE B O 1
ATOM 4039 N N . ILE B 1 197 ? 21.203 -30.641 -0.203 1 98.62 197 ILE B N 1
ATOM 4040 C CA . ILE B 1 197 ? 20.469 -31.875 0.05 1 98.62 197 ILE B CA 1
ATOM 4041 C C . ILE B 1 197 ? 20.812 -32.906 -1.017 1 98.62 197 ILE B C 1
ATOM 4043 O O . ILE B 1 197 ? 21.031 -32.562 -2.18 1 98.62 197 ILE B O 1
ATOM 4047 N N . THR B 1 198 ? 20.906 -34.094 -0.654 1 98.5 198 THR B N 1
ATOM 4048 C CA . THR B 1 198 ? 21.031 -35.25 -1.533 1 98.5 198 THR B CA 1
ATOM 4049 C C . THR B 1 198 ? 19.75 -36.062 -1.539 1 98.5 198 THR B C 1
ATOM 4051 O O . THR B 1 198 ? 19.266 -36.5 -0.485 1 98.5 198 THR B O 1
ATOM 4054 N N . LEU B 1 199 ? 19.188 -36.219 -2.695 1 98.25 199 LEU B N 1
ATOM 4055 C CA . LEU B 1 199 ? 17.922 -36.906 -2.854 1 98.25 199 LEU B CA 1
ATOM 4056 C C . LEU B 1 199 ? 18.094 -38.188 -3.672 1 98.25 199 LEU B C 1
ATOM 4058 O O . LEU B 1 199 ? 18.906 -38.219 -4.605 1 98.25 199 LEU B O 1
ATOM 4062 N N . PRO B 1 200 ? 17.391 -39.188 -3.275 1 97.44 200 PRO B N 1
ATOM 4063 C CA . PRO B 1 200 ? 17.359 -40.344 -4.176 1 97.44 200 PRO B CA 1
ATOM 4064 C C . PRO B 1 200 ? 16.734 -40.031 -5.527 1 97.44 200 PRO B C 1
ATOM 4066 O O . PRO B 1 200 ? 15.969 -39.062 -5.645 1 97.44 200 PRO B O 1
ATOM 4069 N N . ARG B 1 201 ? 16.953 -40.781 -6.555 1 95.88 201 ARG B N 1
ATOM 4070 C CA . ARG B 1 201 ? 16.516 -40.562 -7.93 1 95.88 201 ARG B CA 1
ATOM 4071 C C . ARG B 1 201 ? 14.992 -40.594 -8.031 1 95.88 201 ARG B C 1
ATOM 4073 O O . ARG B 1 201 ? 14.414 -39.938 -8.906 1 95.88 201 ARG B O 1
ATOM 4080 N N . ASP B 1 202 ? 14.352 -41.281 -7.176 1 95 202 ASP B N 1
ATOM 4081 C CA . ASP B 1 202 ? 12.906 -41.406 -7.277 1 95 202 ASP B CA 1
ATOM 4082 C C . ASP B 1 202 ? 12.195 -40.125 -6.898 1 95 202 ASP B C 1
ATOM 4084 O O . ASP B 1 202 ? 10.977 -40 -7.055 1 95 202 ASP B O 1
ATOM 4088 N N . ARG B 1 203 ? 12.961 -39.156 -6.402 1 96.94 203 ARG B N 1
ATOM 4089 C CA . ARG B 1 203 ? 12.391 -37.844 -6.125 1 96.94 203 ARG B CA 1
ATOM 4090 C C . ARG B 1 203 ? 12.414 -36.969 -7.367 1 96.94 203 ARG B C 1
ATOM 4092 O O . ARG B 1 203 ? 11.836 -35.875 -7.375 1 96.94 203 ARG B O 1
ATOM 4099 N N . LEU B 1 204 ? 13.078 -37.438 -8.398 1 97.62 204 LEU B N 1
ATOM 4100 C CA . LEU B 1 204 ? 13.102 -36.75 -9.68 1 97.62 204 LEU B CA 1
ATOM 4101 C C . LEU B 1 204 ? 11.719 -36.719 -10.328 1 97.62 204 LEU B C 1
ATOM 4103 O O . LEU B 1 204 ? 11.062 -37.781 -10.406 1 97.62 204 LEU B O 1
ATOM 4107 N N . VAL B 1 205 ? 11.281 -35.594 -10.711 1 97.75 205 VAL B N 1
ATOM 4108 C CA . VAL B 1 205 ? 10.031 -35.5 -11.461 1 97.75 205 VAL B CA 1
ATOM 4109 C C . VAL B 1 205 ? 10.328 -35.531 -12.953 1 97.75 205 VAL B C 1
ATOM 4111 O O . VAL B 1 205 ? 9.812 -36.375 -13.68 1 97.75 205 VAL B O 1
ATOM 4114 N N . THR B 1 206 ? 11.156 -34.562 -13.414 1 98.06 206 THR B N 1
ATOM 4115 C CA . THR B 1 206 ? 11.508 -34.5 -14.828 1 98.06 206 THR B CA 1
ATOM 4116 C C . THR B 1 206 ? 12.711 -33.562 -15.031 1 98.06 206 THR B C 1
ATOM 4118 O O . THR B 1 206 ? 13.203 -32.969 -14.078 1 98.06 206 THR B O 1
ATOM 4121 N N . ILE B 1 207 ? 13.281 -33.594 -16.172 1 98.06 207 ILE B N 1
ATOM 4122 C CA . ILE B 1 207 ? 14.312 -32.656 -16.641 1 98.06 207 ILE B CA 1
ATOM 4123 C C . ILE B 1 207 ? 13.844 -31.984 -17.922 1 98.06 207 ILE B C 1
ATOM 4125 O O . ILE B 1 207 ? 13.398 -32.625 -18.859 1 98.06 207 ILE B O 1
ATOM 4129 N N . LEU B 1 208 ? 13.883 -30.703 -17.891 1 98.25 208 LEU B N 1
ATOM 4130 C CA . LEU B 1 208 ? 13.367 -29.922 -19 1 98.25 208 LEU B CA 1
ATOM 4131 C C . LEU B 1 208 ? 14.453 -29.016 -19.578 1 98.25 208 LEU B C 1
ATOM 4133 O O . LEU B 1 208 ? 15.5 -28.828 -18.969 1 98.25 208 LEU B O 1
ATOM 4137 N N . PRO B 1 209 ? 14.203 -28.438 -20.766 1 97.25 209 PRO B N 1
ATOM 4138 C CA . PRO B 1 209 ? 15.195 -27.562 -21.391 1 97.25 209 PRO B CA 1
ATOM 4139 C C . PRO B 1 209 ? 15.484 -26.328 -20.547 1 97.25 209 PRO B C 1
ATOM 4141 O O . PRO B 1 209 ? 14.648 -25.906 -19.75 1 97.25 209 PRO B O 1
ATOM 4144 N N . ALA B 1 210 ? 16.625 -25.75 -20.781 1 94.69 210 ALA B N 1
ATOM 4145 C CA . ALA B 1 210 ? 17.062 -24.547 -20.078 1 94.69 210 ALA B CA 1
ATOM 4146 C C . ALA B 1 210 ? 16.078 -23.406 -20.281 1 94.69 210 ALA B C 1
ATOM 4148 O O . ALA B 1 210 ? 15.945 -22.531 -19.438 1 94.69 210 ALA B O 1
ATOM 4149 N N . THR B 1 211 ? 15.32 -23.453 -21.344 1 95.06 211 THR B N 1
ATOM 4150 C CA . THR B 1 211 ? 14.438 -22.359 -21.75 1 95.06 211 THR B CA 1
ATOM 4151 C C . THR B 1 211 ? 13.055 -22.531 -21.125 1 95.06 211 THR B C 1
ATOM 4153 O O . THR B 1 211 ? 12.164 -21.703 -21.344 1 95.06 211 THR B O 1
ATOM 4156 N N . TRP B 1 212 ? 12.898 -23.531 -20.391 1 96.06 212 TRP B N 1
ATOM 4157 C CA . TRP B 1 212 ? 11.562 -23.938 -19.953 1 96.06 212 TRP B CA 1
ATOM 4158 C C . TRP B 1 212 ? 10.844 -22.766 -19.281 1 96.06 212 TRP B C 1
ATOM 4160 O O . TRP B 1 212 ? 9.688 -22.469 -19.594 1 96.06 212 TRP B O 1
ATOM 4170 N N . ILE B 1 213 ? 11.5 -22.125 -18.312 1 94.5 213 ILE B N 1
ATOM 4171 C CA . ILE B 1 213 ? 10.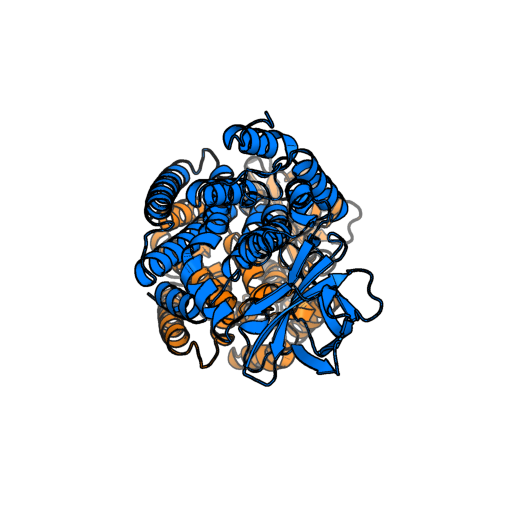82 -21.094 -17.531 1 94.5 213 ILE B CA 1
ATOM 4172 C C . ILE B 1 213 ? 10.461 -19.922 -18.422 1 94.5 213 ILE B C 1
ATOM 4174 O O . ILE B 1 213 ? 9.383 -19.344 -18.297 1 94.5 213 ILE B O 1
ATOM 4178 N N . ARG B 1 214 ? 11.305 -19.547 -19.312 1 93.44 214 ARG B N 1
ATOM 4179 C CA . ARG B 1 214 ? 11.023 -18.469 -20.25 1 93.44 214 ARG B CA 1
ATOM 4180 C C . ARG B 1 214 ? 9.836 -18.812 -21.141 1 93.44 214 ARG B C 1
ATOM 4182 O O . ARG B 1 214 ? 8.961 -17.969 -21.375 1 93.44 214 ARG B O 1
ATOM 4189 N N . ASP B 1 215 ? 9.875 -20.062 -21.609 1 95.06 215 ASP B N 1
ATOM 4190 C CA . ASP B 1 215 ? 8.789 -20.516 -22.469 1 95.06 215 ASP B CA 1
ATOM 4191 C C . ASP B 1 215 ? 7.465 -20.562 -21.719 1 95.06 215 ASP B C 1
ATOM 4193 O O . ASP B 1 215 ? 6.438 -20.125 -22.25 1 95.06 215 ASP B O 1
ATOM 4197 N N . ARG B 1 216 ? 7.527 -21.047 -20.578 1 93.5 216 ARG B N 1
ATOM 4198 C CA . ARG B 1 216 ? 6.344 -21.109 -19.734 1 93.5 216 ARG B CA 1
ATOM 4199 C C . ARG B 1 216 ? 5.793 -19.703 -19.469 1 93.5 216 ARG B C 1
ATOM 4201 O O . ARG B 1 216 ? 4.586 -19.484 -19.562 1 93.5 216 ARG B O 1
ATOM 4208 N N . ASP B 1 217 ? 6.668 -18.781 -1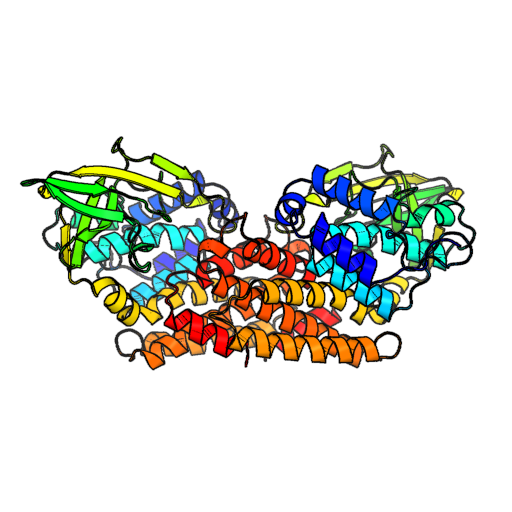9.125 1 93.75 217 ASP B N 1
ATOM 4209 C CA . ASP B 1 217 ? 6.258 -17.406 -18.812 1 93.75 217 ASP B CA 1
ATOM 4210 C C . ASP B 1 217 ? 5.621 -16.734 -20.031 1 93.75 217 ASP B C 1
ATOM 4212 O O . ASP B 1 217 ? 4.621 -16.031 -19.906 1 93.75 217 ASP B O 1
ATOM 4216 N N . ARG B 1 218 ? 6.172 -16.969 -21.141 1 92.31 218 ARG B N 1
ATOM 4217 C CA . ARG B 1 218 ? 5.664 -16.359 -22.359 1 92.31 218 ARG B CA 1
ATOM 4218 C C . ARG B 1 218 ? 4.281 -16.922 -22.703 1 92.31 218 ARG B C 1
ATOM 4220 O O . ARG B 1 218 ? 3.391 -16.156 -23.109 1 92.31 218 ARG B O 1
ATOM 4227 N N . GLN B 1 219 ? 4.164 -18.188 -22.5 1 91.69 219 GLN B N 1
ATOM 4228 C CA . GLN B 1 219 ? 2.893 -18.844 -22.797 1 91.69 219 GLN B CA 1
ATOM 4229 C C . GLN B 1 219 ? 1.827 -18.469 -21.781 1 91.69 219 GLN B C 1
ATOM 4231 O O . GLN B 1 219 ? 0.641 -18.391 -22.094 1 91.69 219 GLN B O 1
ATOM 4236 N N . GLY B 1 220 ? 2.23 -18.219 -20.578 1 93.56 220 GLY B N 1
ATOM 4237 C CA . GLY B 1 220 ? 1.31 -17.984 -19.469 1 93.56 220 GLY B CA 1
ATOM 4238 C C . GLY B 1 220 ? 1.175 -16.531 -19.094 1 93.56 220 GLY B C 1
ATOM 4239 O O . GLY B 1 220 ? 0.72 -16.203 -18 1 93.56 220 GLY B O 1
ATOM 4240 N N . THR B 1 221 ? 1.507 -15.617 -20.016 1 95.44 221 THR B N 1
ATOM 4241 C CA . THR B 1 221 ? 1.599 -14.188 -19.734 1 95.44 221 THR B CA 1
ATOM 4242 C C . THR B 1 221 ? 0.268 -13.648 -19.219 1 95.44 221 THR B C 1
ATOM 4244 O O . THR B 1 221 ? 0.242 -12.789 -18.344 1 95.44 221 THR B O 1
ATOM 4247 N N . LEU B 1 222 ? -0.805 -14.203 -19.688 1 96.62 222 LEU B N 1
ATOM 4248 C CA . LEU B 1 222 ? -2.119 -13.625 -19.438 1 96.62 222 LEU B CA 1
ATOM 4249 C C . LEU B 1 222 ? -2.74 -14.211 -18.188 1 96.62 222 LEU B C 1
ATOM 4251 O O . LEU B 1 222 ? -3.625 -13.602 -17.578 1 96.62 222 LEU B O 1
ATOM 4255 N N . SER B 1 223 ? -2.291 -15.367 -17.75 1 94.94 223 SER B N 1
ATOM 4256 C CA . SER B 1 223 ? -2.938 -16.125 -16.688 1 94.94 223 SER B CA 1
ATOM 4257 C C . SER B 1 223 ? -3.002 -15.328 -15.391 1 94.94 223 SER B C 1
ATOM 4259 O O . SER B 1 223 ? -4.055 -15.25 -14.758 1 94.94 223 SER B O 1
ATOM 4261 N N . PRO B 1 224 ? -1.937 -14.625 -15.008 1 96.75 224 PRO B N 1
ATOM 4262 C CA . PRO B 1 224 ? -1.971 -13.922 -13.727 1 96.75 224 PRO B CA 1
ATOM 4263 C C . PRO B 1 224 ? -2.898 -12.711 -13.734 1 96.75 224 PRO B C 1
ATOM 4265 O O . PRO B 1 224 ? -3.152 -12.109 -12.688 1 96.75 224 PRO B O 1
ATOM 4268 N N . SER B 1 225 ? -3.439 -12.328 -14.93 1 98.38 225 SER B N 1
ATOM 4269 C CA . SER B 1 225 ? -4.395 -11.227 -14.977 1 98.38 225 SER B CA 1
ATOM 4270 C C . SER B 1 225 ? -5.648 -11.547 -14.172 1 98.38 225 SER B C 1
ATOM 4272 O O . SER B 1 225 ? -6.402 -10.641 -13.805 1 98.38 225 SER B O 1
ATOM 4274 N N . ALA B 1 226 ? -5.887 -12.789 -13.859 1 98.62 226 ALA B N 1
ATOM 4275 C CA . ALA B 1 226 ? -7.004 -13.195 -13.008 1 98.62 226 ALA B CA 1
ATOM 4276 C C . ALA B 1 226 ? -6.914 -12.539 -11.633 1 98.62 226 ALA B C 1
ATOM 4278 O O . ALA B 1 226 ? -7.922 -12.062 -11.102 1 98.62 226 ALA B O 1
ATOM 4279 N N . PHE B 1 227 ? -5.734 -12.484 -11.094 1 98.75 227 PHE B N 1
ATOM 4280 C CA . PHE B 1 227 ? -5.527 -11.883 -9.781 1 98.75 227 PHE B CA 1
ATOM 4281 C C . PHE B 1 227 ? -5.848 -10.391 -9.812 1 98.75 227 PHE B C 1
ATOM 4283 O O . PHE B 1 227 ? -6.543 -9.875 -8.938 1 98.75 227 PHE B O 1
ATOM 4290 N N . ALA B 1 228 ? -5.371 -9.711 -10.875 1 98.88 228 ALA B N 1
ATOM 4291 C CA . ALA B 1 228 ? -5.617 -8.273 -11.031 1 98.88 228 ALA B CA 1
ATOM 4292 C C . ALA B 1 228 ? -7.105 -7.988 -11.188 1 98.88 228 ALA B C 1
ATOM 4294 O O . ALA B 1 228 ? -7.641 -7.086 -10.539 1 98.88 228 ALA B O 1
ATOM 4295 N N . CYS B 1 229 ? -7.75 -8.773 -12.016 1 98.88 229 CYS B N 1
ATOM 4296 C CA . CYS B 1 229 ? -9.172 -8.562 -12.273 1 98.88 229 CYS B CA 1
ATOM 4297 C C . CYS B 1 229 ? -10 -8.883 -11.031 1 98.88 229 CYS B C 1
ATOM 4299 O O . CYS B 1 229 ? -10.945 -8.164 -10.711 1 98.88 229 CYS B O 1
ATOM 4301 N N . GLY B 1 230 ? -9.664 -9.961 -10.375 1 98.88 230 GLY B N 1
ATOM 4302 C CA . GLY B 1 230 ? -10.352 -10.289 -9.141 1 98.88 230 GLY B CA 1
ATOM 4303 C C . GLY B 1 230 ? -10.234 -9.203 -8.086 1 98.88 230 GLY B C 1
ATOM 4304 O O . GLY B 1 230 ? -11.219 -8.836 -7.449 1 98.88 230 GLY B O 1
ATOM 4305 N N . LEU B 1 231 ? -9.031 -8.711 -7.918 1 98.94 231 LEU B N 1
ATOM 4306 C CA . LEU B 1 231 ? -8.797 -7.645 -6.957 1 98.94 231 LEU B CA 1
ATOM 4307 C C . LEU B 1 231 ? -9.555 -6.383 -7.352 1 98.94 231 LEU B C 1
ATOM 4309 O O . LEU B 1 231 ? -10.148 -5.715 -6.496 1 98.94 231 LEU B O 1
ATOM 4313 N N . ALA B 1 232 ? -9.523 -6.043 -8.664 1 98.94 232 ALA B N 1
ATOM 4314 C CA . ALA B 1 232 ? -10.281 -4.891 -9.148 1 98.94 232 ALA B CA 1
ATOM 4315 C C . ALA B 1 232 ? -11.758 -5.02 -8.789 1 98.94 232 ALA B C 1
ATOM 4317 O O . ALA B 1 232 ? -12.375 -4.059 -8.32 1 98.94 232 ALA B O 1
ATOM 4318 N N . ARG B 1 233 ? -12.281 -6.203 -8.984 1 98.75 233 ARG B N 1
ATOM 4319 C CA . ARG B 1 233 ? -13.68 -6.449 -8.672 1 98.75 233 ARG B CA 1
ATOM 4320 C C . ARG B 1 233 ? -13.953 -6.215 -7.188 1 98.75 233 ARG B C 1
ATOM 4322 O O . ARG B 1 233 ? -14.977 -5.633 -6.824 1 98.75 233 ARG B O 1
ATOM 4329 N N . ALA B 1 234 ? -13.094 -6.711 -6.352 1 98.81 234 ALA B N 1
ATOM 4330 C CA . ALA B 1 234 ? -13.242 -6.508 -4.91 1 98.81 234 ALA B CA 1
ATOM 4331 C C . ALA B 1 234 ? -13.242 -5.02 -4.566 1 98.81 234 ALA B C 1
ATOM 4333 O O . ALA B 1 234 ? -14.055 -4.566 -3.752 1 98.81 234 ALA B O 1
ATOM 4334 N N . CYS B 1 235 ? -12.344 -4.277 -5.152 1 98.81 235 CYS B N 1
ATOM 4335 C CA . CYS B 1 235 ? -12.25 -2.842 -4.91 1 98.81 235 CYS B CA 1
ATOM 4336 C C . CYS B 1 235 ? -13.547 -2.143 -5.289 1 98.81 235 CYS B C 1
ATOM 4338 O O . CYS B 1 235 ? -14.039 -1.288 -4.547 1 98.81 235 CYS B O 1
ATOM 4340 N N . LEU B 1 236 ? -14.086 -2.496 -6.465 1 98.69 236 LEU B N 1
ATOM 4341 C CA . LEU B 1 236 ? -15.305 -1.861 -6.949 1 98.69 236 LEU B CA 1
ATOM 4342 C C . LEU B 1 236 ? -16.484 -2.15 -6.016 1 98.69 236 LEU B C 1
ATOM 4344 O O . LEU B 1 236 ? -17.375 -1.321 -5.867 1 98.69 236 LEU B O 1
ATOM 4348 N N . GLY B 1 237 ? -16.438 -3.291 -5.355 1 97.88 237 GLY B N 1
ATOM 4349 C CA . GLY B 1 237 ? -17.469 -3.648 -4.387 1 97.88 237 GLY B CA 1
ATOM 4350 C C . GLY B 1 237 ? -17.453 -2.771 -3.148 1 97.88 237 GLY B C 1
ATOM 4351 O O . GLY B 1 237 ? -18.422 -2.732 -2.396 1 97.88 237 GLY B O 1
ATOM 4352 N N . LEU B 1 238 ? -16.391 -2.064 -2.893 1 98 238 LEU B N 1
ATOM 4353 C CA . LEU B 1 238 ? -16.25 -1.233 -1.701 1 98 238 LEU B CA 1
ATOM 4354 C C . LEU B 1 238 ? -16.812 0.167 -1.946 1 98 238 LEU B C 1
ATOM 4356 O O . LEU B 1 238 ? -17 0.938 -1.003 1 98 238 LEU B O 1
ATOM 4360 N N . LEU B 1 239 ? -16.953 0.538 -3.268 1 97.75 239 LEU B N 1
ATOM 4361 C CA . LEU B 1 239 ? -17.422 1.884 -3.578 1 97.75 239 LEU B CA 1
ATOM 4362 C C . LEU B 1 239 ? -18.891 2.055 -3.166 1 97.75 239 LEU B C 1
ATOM 4364 O O . LEU B 1 239 ? -19.703 1.159 -3.383 1 97.75 239 LEU B O 1
ATOM 4368 N N . THR B 1 240 ? -19.188 3.135 -2.535 1 93.38 240 THR B N 1
ATOM 4369 C CA . THR B 1 240 ? -20.5 3.393 -1.968 1 93.38 240 THR B CA 1
ATOM 4370 C C . THR B 1 240 ? -21.406 4.086 -2.988 1 93.38 240 THR B C 1
ATOM 4372 O O . THR B 1 240 ? -21 4.328 -4.125 1 93.38 240 THR B O 1
ATOM 4375 N N . ALA B 1 241 ? -22.609 4.375 -2.486 1 93.12 241 ALA B N 1
ATOM 4376 C CA . ALA B 1 241 ? -23.594 5.035 -3.342 1 93.12 241 ALA B CA 1
ATOM 4377 C C . ALA B 1 241 ? -23.109 6.422 -3.76 1 93.12 241 ALA B C 1
ATOM 4379 O O . ALA B 1 241 ? -23.422 6.887 -4.859 1 93.12 241 ALA B O 1
ATOM 4380 N N . ARG B 1 242 ? -22.328 7.066 -2.943 1 92.88 242 ARG B N 1
ATOM 4381 C CA . ARG B 1 242 ? -21.828 8.406 -3.238 1 92.88 242 ARG B CA 1
ATOM 4382 C C . ARG B 1 242 ? -20.828 8.367 -4.402 1 92.88 242 ARG B C 1
ATOM 4384 O O . ARG B 1 242 ? -20.531 9.406 -4.996 1 92.88 242 ARG B O 1
ATOM 4391 N N . ASP B 1 243 ? -20.328 7.164 -4.668 1 95.88 243 ASP B N 1
ATOM 4392 C CA . ASP B 1 243 ? -19.328 7 -5.707 1 95.88 243 ASP B CA 1
ATOM 4393 C C . ASP B 1 243 ? -19.875 6.207 -6.891 1 95.88 243 ASP B C 1
ATOM 4395 O O . ASP B 1 243 ? -19.125 5.516 -7.582 1 95.88 243 ASP B O 1
ATOM 4399 N N . ALA B 1 244 ? -21.141 6.234 -7.094 1 96.38 244 ALA B N 1
ATOM 4400 C CA . ALA B 1 244 ? -21.828 5.363 -8.039 1 96.38 244 ALA B CA 1
ATOM 4401 C C . ALA B 1 244 ? -21.328 5.586 -9.461 1 96.38 244 ALA B C 1
ATOM 4403 O O . ALA B 1 244 ? -21.172 4.633 -10.234 1 96.38 244 ALA B O 1
ATOM 4404 N N . ASP B 1 245 ? -21.094 6.84 -9.867 1 97.06 245 ASP B N 1
ATOM 4405 C CA . ASP B 1 245 ? -20.641 7.133 -11.227 1 97.06 245 ASP B CA 1
ATOM 4406 C C . ASP B 1 245 ? -19.281 6.477 -11.508 1 97.06 245 ASP B C 1
ATOM 4408 O O . ASP B 1 245 ? -19.109 5.832 -12.547 1 97.06 245 ASP B O 1
ATOM 4412 N N . CYS B 1 246 ? -18.375 6.668 -10.609 1 97.94 246 CYS B N 1
ATOM 4413 C CA . CYS B 1 246 ? -17.062 6.055 -10.742 1 97.94 246 CYS B CA 1
ATOM 4414 C C . CYS B 1 246 ? -17.172 4.535 -10.789 1 97.94 246 CYS B C 1
ATOM 4416 O O . CYS B 1 246 ? -16.562 3.891 -11.641 1 97.94 246 CYS B O 1
ATOM 4418 N N . ARG B 1 247 ? -17.969 3.979 -9.906 1 98.19 247 ARG B N 1
ATOM 4419 C CA . ARG B 1 247 ? -18.172 2.533 -9.836 1 98.19 247 ARG B CA 1
ATOM 4420 C C . ARG B 1 247 ? -18.703 1.993 -11.164 1 98.19 247 ARG B C 1
ATOM 4422 O O . ARG B 1 247 ? -18.219 0.968 -11.656 1 98.19 247 ARG B O 1
ATOM 4429 N N . GLU B 1 248 ? -19.625 2.643 -11.711 1 98.25 248 GLU B N 1
ATOM 4430 C CA . GLU B 1 248 ? -20.266 2.193 -12.945 1 98.25 248 GLU B CA 1
ATOM 4431 C C . GLU B 1 248 ? -19.266 2.186 -14.102 1 98.25 248 GLU B C 1
ATOM 4433 O O . GLU B 1 248 ? -19.188 1.206 -14.852 1 98.25 248 GLU B O 1
ATOM 4438 N N . VAL B 1 249 ? -18.5 3.25 -14.25 1 98.62 249 VAL B N 1
ATOM 4439 C CA . VAL B 1 249 ? -17.547 3.371 -15.344 1 98.62 249 VAL B CA 1
ATOM 4440 C C . VAL B 1 249 ? -16.469 2.297 -15.219 1 98.62 249 VAL B C 1
ATOM 4442 O O . VAL B 1 249 ? -16.172 1.592 -16.188 1 98.62 249 VAL B O 1
ATOM 4445 N N . LEU B 1 250 ? -15.898 2.156 -14.031 1 98.75 250 LEU B N 1
ATOM 4446 C CA . LEU B 1 250 ? -14.82 1.198 -13.828 1 98.75 250 LEU B CA 1
ATOM 4447 C C . LEU B 1 250 ? -15.336 -0.233 -13.938 1 98.75 250 LEU B C 1
ATOM 4449 O O . LEU B 1 250 ? -14.617 -1.118 -14.406 1 98.75 250 LEU B O 1
ATOM 4453 N N . THR B 1 251 ? -16.594 -0.456 -13.5 1 98.62 251 THR B N 1
ATOM 4454 C CA . THR B 1 251 ? -17.188 -1.778 -13.641 1 98.62 251 THR B CA 1
ATOM 4455 C C . THR B 1 251 ? -17.359 -2.145 -15.109 1 98.62 251 THR B C 1
ATOM 4457 O O . THR B 1 251 ? -17.094 -3.281 -15.508 1 98.62 251 THR B O 1
ATOM 4460 N N . ALA B 1 252 ? -17.797 -1.206 -15.875 1 98.75 252 ALA B N 1
ATOM 4461 C CA . ALA B 1 252 ? -17.953 -1.442 -17.312 1 98.75 252 ALA B CA 1
ATOM 4462 C C . ALA B 1 252 ? -16.594 -1.737 -17.953 1 98.75 252 ALA B C 1
ATOM 4464 O O . ALA B 1 252 ? -16.484 -2.639 -18.797 1 98.75 252 ALA B O 1
ATOM 4465 N N . GLN B 1 253 ? -15.555 -0.988 -17.609 1 98.81 253 GLN B N 1
ATOM 4466 C CA . GLN B 1 253 ? -14.211 -1.207 -18.141 1 98.81 253 GLN B CA 1
ATOM 4467 C C . GLN B 1 253 ? -13.68 -2.586 -17.75 1 98.81 253 GLN B C 1
ATOM 4469 O O . GLN B 1 253 ? -13.07 -3.275 -18.562 1 98.81 253 GLN B O 1
ATOM 4474 N N . LEU B 1 254 ? -13.93 -2.975 -16.5 1 98.88 254 LEU B N 1
ATOM 4475 C CA . LEU B 1 254 ? -13.508 -4.293 -16.047 1 98.88 254 LEU B CA 1
ATOM 4476 C C . LEU B 1 254 ? -14.219 -5.395 -16.828 1 98.88 254 LEU B C 1
ATOM 4478 O O . LEU B 1 254 ? -13.586 -6.363 -17.25 1 98.88 254 LEU B O 1
ATOM 4482 N N . GLY B 1 255 ? -15.508 -5.219 -17 1 98.75 255 GLY B N 1
ATOM 4483 C CA . GLY B 1 255 ? -16.266 -6.188 -17.781 1 98.75 255 GLY B CA 1
ATOM 4484 C C . GLY B 1 255 ? -15.734 -6.359 -19.188 1 98.75 255 GLY B C 1
ATOM 4485 O O . GLY B 1 255 ? -15.586 -7.48 -19.672 1 98.75 255 GLY B O 1
ATOM 4486 N N . GLN B 1 256 ? -15.438 -5.254 -19.859 1 98.81 256 GLN B N 1
ATOM 4487 C CA . GLN B 1 256 ? -14.883 -5.289 -21.203 1 98.81 256 GLN B CA 1
ATOM 4488 C C . GLN B 1 256 ? -13.523 -5.98 -21.234 1 98.81 256 GLN B C 1
ATOM 4490 O O . GLN B 1 256 ? -13.242 -6.773 -22.125 1 98.81 256 GLN B O 1
ATOM 4495 N N . LEU B 1 257 ? -12.719 -5.691 -20.312 1 98.81 257 LEU B N 1
ATOM 4496 C CA . LEU B 1 257 ? -11.391 -6.281 -20.219 1 98.81 257 LEU B CA 1
ATOM 4497 C C . LEU B 1 257 ? -11.477 -7.785 -19.984 1 98.81 257 LEU B C 1
ATOM 4499 O O . LEU B 1 257 ? -10.758 -8.562 -20.625 1 98.81 257 LEU B O 1
ATOM 4503 N N . GLU B 1 258 ? -12.336 -8.188 -19.047 1 98.62 258 GLU B N 1
ATOM 4504 C CA . GLU B 1 258 ? -12.492 -9.609 -18.75 1 98.62 258 GLU B CA 1
ATOM 4505 C C . GLU B 1 258 ? -12.984 -10.383 -19.984 1 98.62 258 GLU B C 1
ATOM 4507 O O . GLU B 1 258 ? -12.555 -11.508 -20.219 1 98.62 258 GLU B O 1
ATOM 4512 N N . GLN B 1 259 ? -13.883 -9.758 -20.719 1 98.25 259 GLN B N 1
ATOM 4513 C CA . GLN B 1 259 ? -14.336 -10.383 -21.953 1 98.25 259 GLN B CA 1
ATOM 4514 C C . GLN B 1 259 ? -13.195 -10.531 -22.953 1 98.25 259 GLN B C 1
ATOM 4516 O O . GLN B 1 259 ? -13.055 -11.578 -23.578 1 98.25 259 GLN B O 1
ATOM 4521 N N . ALA B 1 260 ? -12.414 -9.5 -23.125 1 98.44 260 ALA B N 1
ATOM 4522 C CA . ALA B 1 260 ? -11.266 -9.547 -24.031 1 98.44 260 ALA B CA 1
ATOM 4523 C C . ALA B 1 260 ? -10.273 -10.625 -23.609 1 98.44 260 ALA B C 1
ATOM 4525 O O . ALA B 1 260 ? -9.758 -11.359 -24.438 1 98.44 260 ALA B O 1
ATOM 4526 N N . ILE B 1 261 ? -10.031 -10.766 -22.328 1 98.38 261 ILE B N 1
ATOM 4527 C CA . ILE B 1 261 ? -9.094 -11.758 -21.797 1 98.38 261 ILE B CA 1
ATOM 4528 C C . ILE B 1 261 ? -9.641 -13.164 -22.031 1 98.38 261 ILE B C 1
ATOM 4530 O O . ILE B 1 261 ? -8.906 -14.055 -22.453 1 98.38 261 ILE B O 1
ATOM 4534 N N . ALA B 1 262 ? -10.922 -13.344 -21.75 1 96.81 262 ALA B N 1
ATOM 4535 C CA . ALA B 1 262 ? -11.547 -14.648 -21.969 1 96.81 262 ALA B CA 1
ATOM 4536 C C . ALA B 1 262 ? -11.398 -15.094 -23.422 1 96.81 262 ALA B C 1
ATOM 4538 O O . ALA B 1 262 ? -11.148 -16.266 -23.688 1 96.81 262 ALA B O 1
ATOM 4539 N N . GLN B 1 263 ? -11.492 -14.172 -24.312 1 96.25 263 GLN B N 1
ATOM 4540 C CA . GLN B 1 263 ? -11.375 -14.469 -25.734 1 96.25 263 GLN B CA 1
ATOM 4541 C C . GLN B 1 263 ? -9.922 -14.758 -26.125 1 96.25 263 GLN B C 1
ATOM 4543 O O . GLN B 1 263 ? -9.664 -15.539 -27.047 1 96.25 263 GLN B O 1
ATOM 4548 N N . ALA B 1 264 ? -9.031 -14.203 -25.406 1 96.75 264 ALA B N 1
ATOM 4549 C CA . ALA B 1 264 ? -7.613 -14.273 -25.75 1 96.75 264 ALA B CA 1
ATOM 4550 C C . ALA B 1 264 ? -6.953 -15.492 -25.109 1 96.75 264 ALA B C 1
ATOM 4552 O O . ALA B 1 264 ? -5.961 -16 -25.625 1 96.75 264 ALA B O 1
ATOM 4553 N N . LEU B 1 265 ? -7.508 -15.961 -24.078 1 94.5 265 LEU B N 1
ATOM 4554 C CA . LEU B 1 265 ? -6.891 -17.047 -23.328 1 94.5 265 LEU B CA 1
ATOM 4555 C C . LEU B 1 265 ? -6.734 -18.297 -24.219 1 94.5 265 LEU B C 1
ATOM 4557 O O . LEU B 1 265 ? -7.703 -18.75 -24.812 1 94.5 265 LEU B O 1
ATOM 4561 N N . GLY B 1 266 ? -5.582 -18.797 -24.359 1 84.75 266 GLY B N 1
ATOM 4562 C CA . GLY B 1 266 ? -5.262 -19.984 -25.125 1 84.75 266 GLY B CA 1
ATOM 4563 C C . GLY B 1 266 ? -5.062 -19.703 -26.609 1 84.75 266 GLY B C 1
ATOM 4564 O O . GLY B 1 266 ? -4.641 -20.578 -27.359 1 84.75 266 GLY B O 1
ATOM 4565 N N . GLN B 1 267 ? -5.27 -18.406 -27.031 1 88.06 267 GLN B N 1
ATOM 4566 C CA . GLN B 1 267 ? -5.246 -18.141 -28.469 1 88.06 267 GLN B CA 1
ATOM 4567 C C . GLN B 1 267 ? -4.375 -16.922 -28.781 1 88.06 267 GLN B C 1
ATOM 4569 O O . GLN B 1 267 ? -3.916 -16.766 -29.922 1 88.06 267 GLN B O 1
ATOM 4574 N N . ALA B 1 268 ? -4.188 -16.141 -27.844 1 90.62 268 ALA B N 1
ATOM 4575 C CA . ALA B 1 268 ? -3.496 -14.875 -28.094 1 90.62 268 ALA B CA 1
ATOM 4576 C C . ALA B 1 268 ? -2.01 -15.102 -28.344 1 90.62 268 ALA B C 1
ATOM 4578 O O . ALA B 1 268 ? -1.407 -16.016 -27.781 1 90.62 268 ALA B O 1
ATOM 4579 N N . ASP B 1 269 ? -1.476 -14.289 -29.25 1 93.88 269 ASP B N 1
ATOM 4580 C CA . ASP B 1 269 ? -0.017 -14.258 -29.297 1 93.88 269 ASP B CA 1
ATOM 4581 C C . ASP B 1 269 ? 0.562 -13.477 -28.125 1 93.88 269 ASP B C 1
ATOM 4583 O O . ASP B 1 269 ? -0.182 -12.938 -27.297 1 93.88 269 ASP B O 1
ATOM 4587 N N . PHE B 1 270 ? 1.896 -13.461 -28.078 1 95.56 270 PHE B N 1
ATOM 4588 C CA . PHE B 1 270 ? 2.602 -12.93 -26.922 1 95.56 270 PHE B CA 1
ATOM 4589 C C . PHE B 1 270 ? 2.326 -11.438 -26.766 1 95.56 270 PHE B C 1
ATOM 4591 O O . PHE B 1 270 ? 2.068 -10.961 -25.656 1 95.56 270 PHE B O 1
ATOM 4598 N N . ARG B 1 271 ? 2.283 -10.648 -27.797 1 95.69 271 ARG B N 1
ATOM 4599 C CA . ARG B 1 271 ? 2.096 -9.203 -27.75 1 95.69 271 ARG B CA 1
ATOM 4600 C C . ARG B 1 271 ? 0.694 -8.852 -27.266 1 95.69 271 ARG B C 1
ATOM 4602 O O . ARG B 1 271 ? 0.526 -7.945 -26.453 1 95.69 271 ARG B O 1
ATOM 4609 N N . GLU B 1 272 ? -0.284 -9.5 -27.812 1 97.31 272 GLU B N 1
ATOM 4610 C CA . GLU B 1 272 ? -1.663 -9.281 -27.375 1 97.31 272 GLU B CA 1
ATOM 4611 C C . GLU B 1 272 ? -1.848 -9.641 -25.906 1 97.31 272 GLU B C 1
ATOM 4613 O O . GLU B 1 272 ? -2.48 -8.898 -25.156 1 97.31 272 GLU B O 1
ATOM 4618 N N . ALA B 1 273 ? -1.269 -10.82 -25.516 1 97.44 273 ALA B N 1
ATOM 4619 C CA . ALA B 1 273 ? -1.356 -11.25 -24.125 1 97.44 273 ALA B CA 1
ATOM 4620 C C . ALA B 1 273 ? -0.709 -10.234 -23.188 1 97.44 273 ALA B C 1
ATOM 4622 O O . ALA B 1 273 ? -1.268 -9.906 -22.141 1 97.44 273 ALA B O 1
ATOM 4623 N N . LEU B 1 274 ? 0.441 -9.758 -23.641 1 97.38 274 LEU B N 1
ATOM 4624 C CA . LEU B 1 274 ? 1.174 -8.773 -22.844 1 97.38 274 LEU B CA 1
ATOM 4625 C C . LEU B 1 274 ? 0.376 -7.484 -22.719 1 97.38 274 LEU B C 1
ATOM 4627 O O . LEU B 1 274 ? 0.303 -6.91 -21.625 1 97.38 274 LEU B O 1
ATOM 4631 N N . SER B 1 275 ? -0.265 -7.023 -23.781 1 97.81 275 SER B N 1
ATOM 4632 C CA . SER B 1 275 ? -1.074 -5.812 -23.766 1 97.81 275 SER B CA 1
ATOM 4633 C C . SER B 1 275 ? -2.252 -5.938 -22.797 1 97.81 275 SER B C 1
ATOM 4635 O O . SER B 1 275 ? -2.521 -5.027 -22.016 1 97.81 275 SER B O 1
ATOM 4637 N N . LEU B 1 276 ? -2.939 -7.039 -22.844 1 98.56 276 LEU B N 1
ATOM 4638 C CA . LEU B 1 276 ? -4.082 -7.281 -21.969 1 98.56 276 LEU B CA 1
ATOM 4639 C C . LEU B 1 276 ? -3.639 -7.379 -20.516 1 98.56 276 LEU B C 1
ATOM 4641 O O . LEU B 1 276 ? -4.34 -6.91 -19.609 1 98.56 276 LEU B O 1
ATOM 4645 N N . ARG B 1 277 ? -2.471 -7.98 -20.297 1 98.44 277 ARG B N 1
ATOM 4646 C CA . ARG B 1 277 ? -1.905 -8.07 -18.953 1 98.44 277 ARG B CA 1
ATOM 4647 C C . ARG B 1 277 ? -1.625 -6.684 -18.391 1 98.44 277 ARG B C 1
ATOM 4649 O O . ARG B 1 277 ? -1.945 -6.406 -17.234 1 98.44 277 ARG B O 1
ATOM 4656 N N . ILE B 1 278 ? -1.109 -5.812 -19.203 1 98.44 278 ILE B N 1
ATOM 4657 C CA . ILE B 1 278 ? -0.803 -4.445 -18.797 1 98.44 278 ILE B CA 1
ATOM 4658 C C . ILE B 1 278 ? -2.098 -3.697 -18.484 1 98.44 278 ILE B C 1
ATOM 4660 O O . ILE B 1 278 ? -2.184 -2.971 -17.5 1 98.44 278 ILE B O 1
ATOM 4664 N N . GLN B 1 279 ? -3.104 -3.891 -19.312 1 98.69 279 GLN B N 1
ATOM 4665 C CA . GLN B 1 279 ? -4.398 -3.266 -19.078 1 98.69 279 GLN B CA 1
ATOM 4666 C C . GLN B 1 279 ? -5.008 -3.734 -17.766 1 98.69 279 GLN B C 1
ATOM 4668 O O . GLN B 1 279 ? -5.609 -2.943 -17.031 1 98.69 279 GLN B O 1
ATOM 4673 N N . ALA B 1 280 ? -4.871 -4.996 -17.453 1 98.88 280 ALA B N 1
ATOM 4674 C CA . ALA B 1 280 ? -5.406 -5.551 -16.219 1 98.88 280 ALA B CA 1
ATOM 4675 C C . ALA B 1 280 ? -4.727 -4.93 -14.992 1 98.88 280 ALA B C 1
ATOM 4677 O O . ALA B 1 280 ? -5.391 -4.543 -14.031 1 98.88 280 ALA B O 1
ATOM 4678 N N . LEU B 1 281 ? -3.406 -4.816 -15.078 1 98.75 281 LEU B N 1
ATOM 4679 C CA . LEU B 1 281 ? -2.65 -4.223 -13.977 1 98.75 281 LEU B CA 1
ATOM 4680 C C . LEU B 1 281 ? -3.004 -2.75 -13.812 1 98.75 281 LEU B C 1
ATOM 4682 O O . LEU B 1 281 ? -3.186 -2.275 -12.688 1 98.75 281 LEU B O 1
ATOM 4686 N N . THR B 1 282 ? -3.145 -2.041 -14.914 1 98.31 282 THR B N 1
ATOM 4687 C CA . THR B 1 282 ? -3.49 -0.624 -14.898 1 98.31 282 THR B CA 1
ATOM 4688 C C . THR B 1 282 ? -4.863 -0.41 -14.266 1 98.31 282 THR B C 1
ATOM 4690 O O . THR B 1 282 ? -5.027 0.448 -13.398 1 98.31 282 THR B O 1
ATOM 4693 N N . LEU B 1 283 ? -5.816 -1.208 -14.703 1 98.75 283 LEU B N 1
ATOM 4694 C CA . LEU B 1 283 ? -7.168 -1.088 -14.172 1 98.75 283 LEU B CA 1
ATOM 4695 C C . LEU B 1 283 ? -7.207 -1.469 -12.695 1 98.75 283 LEU B C 1
ATOM 4697 O O . LEU B 1 283 ? -7.918 -0.841 -11.906 1 98.75 283 LEU B O 1
ATOM 4701 N N . MET B 1 284 ? -6.473 -2.484 -12.328 1 98.81 284 MET B N 1
ATOM 4702 C CA . MET B 1 284 ? -6.379 -2.883 -10.922 1 98.81 284 MET B CA 1
ATOM 4703 C C . MET B 1 284 ? -5.934 -1.713 -10.055 1 98.81 284 MET B C 1
ATOM 4705 O O . MET B 1 284 ? -6.555 -1.424 -9.031 1 98.81 284 MET B O 1
ATOM 4709 N N . HIS B 1 285 ? -4.934 -0.985 -10.484 1 98.56 285 HIS B N 1
ATOM 4710 C CA . HIS B 1 285 ? -4.406 0.12 -9.688 1 98.56 285 HIS B CA 1
ATOM 4711 C C . HIS B 1 285 ? -5.402 1.275 -9.625 1 98.56 285 HIS B C 1
ATOM 4713 O O . HIS B 1 285 ? -5.566 1.902 -8.578 1 98.56 285 HIS B O 1
ATOM 4719 N N . ARG B 1 286 ? -6.086 1.552 -10.719 1 98.5 286 ARG B N 1
ATOM 4720 C CA . ARG B 1 286 ? -7.125 2.578 -10.695 1 98.5 286 ARG B CA 1
ATOM 4721 C C . ARG B 1 286 ? -8.227 2.215 -9.703 1 98.5 286 ARG B C 1
ATOM 4723 O O . ARG B 1 286 ? -8.664 3.055 -8.914 1 98.5 286 ARG B O 1
ATOM 4730 N N . CYS B 1 287 ? -8.672 0.976 -9.742 1 98.81 287 CYS B N 1
ATOM 4731 C CA . CYS B 1 287 ? -9.734 0.526 -8.852 1 98.81 287 CYS B CA 1
ATOM 4732 C C . CYS B 1 287 ? -9.289 0.561 -7.398 1 98.81 287 CYS B C 1
ATOM 4734 O O . CYS B 1 287 ? -10.07 0.91 -6.512 1 98.81 287 CYS B O 1
ATOM 4736 N N . THR B 1 288 ? -8.07 0.166 -7.164 1 98.62 288 THR B N 1
ATOM 4737 C CA . THR B 1 288 ? -7.551 0.19 -5.805 1 98.62 288 THR B CA 1
ATOM 4738 C C . THR B 1 288 ? -7.5 1.618 -5.27 1 98.62 288 THR B C 1
ATOM 4740 O O . THR B 1 288 ? -7.859 1.867 -4.117 1 98.62 288 THR B O 1
ATOM 4743 N N . GLN B 1 289 ? -7.043 2.555 -6.082 1 98.38 289 GLN B N 1
ATOM 4744 C CA . GLN B 1 289 ? -7.027 3.959 -5.688 1 98.38 289 GLN B CA 1
ATOM 4745 C C . GLN B 1 289 ? -8.445 4.473 -5.426 1 98.38 289 GLN B C 1
ATOM 4747 O O . GLN B 1 289 ? -8.672 5.191 -4.453 1 98.38 289 GLN B O 1
ATOM 4752 N N . ALA B 1 290 ? -9.375 4.066 -6.277 1 98.69 290 ALA B N 1
ATOM 4753 C CA . ALA B 1 290 ? -10.766 4.465 -6.066 1 98.69 290 ALA B CA 1
ATOM 4754 C C . ALA B 1 290 ? -11.273 3.979 -4.711 1 98.69 290 ALA B C 1
ATOM 4756 O O . ALA B 1 290 ? -11.938 4.727 -3.986 1 98.69 290 ALA B O 1
ATOM 4757 N N . ALA B 1 291 ? -10.969 2.752 -4.375 1 98.62 291 ALA B N 1
ATOM 4758 C CA . ALA B 1 291 ? -11.391 2.191 -3.092 1 98.62 291 ALA B CA 1
ATOM 4759 C C . ALA B 1 291 ? -10.781 2.963 -1.928 1 98.62 291 ALA B C 1
ATOM 4761 O O . ALA B 1 291 ? -11.453 3.24 -0.934 1 98.62 291 ALA B O 1
ATOM 4762 N N . VAL B 1 292 ? -9.516 3.322 -2.025 1 98.25 292 VAL B N 1
ATOM 4763 C CA . VAL B 1 292 ? -8.805 4.066 -0.989 1 98.25 292 VAL B CA 1
ATOM 4764 C C . VAL B 1 292 ? -9.469 5.434 -0.796 1 98.25 292 VAL B C 1
ATOM 4766 O O . VAL B 1 292 ? -9.797 5.816 0.329 1 98.25 292 VAL B O 1
ATOM 4769 N N . PHE B 1 293 ? -9.695 6.129 -1.907 1 97.69 293 PHE B N 1
ATOM 4770 C CA . PHE B 1 293 ? -10.305 7.453 -1.824 1 97.69 293 PHE B CA 1
ATOM 4771 C C . PHE B 1 293 ? -11.727 7.363 -1.282 1 97.69 293 PHE B C 1
ATOM 4773 O O . PHE B 1 293 ? -12.148 8.219 -0.501 1 97.69 293 PHE B O 1
ATOM 4780 N N . SER B 1 294 ? -12.414 6.328 -1.677 1 96.88 294 SER B N 1
ATOM 4781 C CA . SER B 1 294 ? -13.773 6.145 -1.186 1 96.88 294 SER B CA 1
ATOM 4782 C C . SER B 1 294 ? -13.797 5.914 0.322 1 96.88 294 SER B C 1
ATOM 4784 O O . SER B 1 294 ? -14.68 6.406 1.02 1 96.88 294 SER B O 1
ATOM 4786 N N . ALA B 1 295 ? -12.828 5.211 0.833 1 96.38 295 ALA B N 1
ATOM 4787 C CA . ALA B 1 295 ? -12.766 4.871 2.254 1 96.38 295 ALA B CA 1
ATOM 4788 C C . ALA B 1 295 ? -12.18 6.023 3.066 1 96.38 295 ALA B C 1
ATOM 4790 O O . ALA B 1 295 ? -12.273 6.035 4.293 1 96.38 295 ALA B O 1
ATOM 4791 N N . ALA B 1 296 ? -11.555 6.988 2.387 1 94.31 296 ALA B N 1
ATOM 4792 C CA . ALA B 1 296 ? -10.953 8.148 3.045 1 94.31 296 ALA B CA 1
ATOM 4793 C C . ALA B 1 296 ? -9.945 7.711 4.105 1 94.31 296 ALA B C 1
ATOM 4795 O O . ALA B 1 296 ? -9.172 6.781 3.885 1 94.31 296 ALA B O 1
ATOM 4796 N N . GLY B 1 297 ? -9.867 8.375 5.199 1 94 297 GLY B N 1
ATOM 4797 C CA . GLY B 1 297 ? -8.875 8.102 6.223 1 94 297 GLY B CA 1
ATOM 4798 C C . GLY B 1 297 ? -8.914 6.668 6.727 1 94 297 GLY B C 1
ATOM 4799 O O . GLY B 1 297 ? -7.879 6.109 7.102 1 94 297 GLY B O 1
ATOM 4800 N N . ALA B 1 298 ? -10.109 6.074 6.738 1 94.62 298 ALA B N 1
ATOM 4801 C CA . ALA B 1 298 ? -10.273 4.707 7.234 1 94.62 298 ALA B CA 1
ATOM 4802 C C . ALA B 1 298 ? -9.469 3.719 6.395 1 94.62 298 ALA B C 1
ATOM 4804 O O . ALA B 1 298 ? -9.148 2.621 6.855 1 94.62 298 ALA B O 1
ATOM 4805 N N . ALA B 1 299 ? -9.102 4.117 5.191 1 97.12 299 ALA B N 1
ATOM 4806 C CA . ALA B 1 299 ? -8.336 3.252 4.297 1 97.12 299 ALA B CA 1
ATOM 4807 C C . ALA B 1 299 ? -6.957 2.945 4.879 1 97.12 299 ALA B C 1
ATOM 4809 O O . ALA B 1 299 ? -6.285 2.01 4.438 1 97.12 299 ALA B O 1
ATOM 4810 N N . ASN B 1 300 ? -6.527 3.758 5.82 1 96.94 300 ASN B N 1
ATOM 4811 C CA . ASN B 1 300 ? -5.207 3.533 6.395 1 96.94 300 ASN B CA 1
ATOM 4812 C C . ASN B 1 300 ? -5.254 2.531 7.543 1 96.94 300 ASN B C 1
ATOM 4814 O O . ASN B 1 300 ? -4.215 2.082 8.031 1 96.94 300 ASN B O 1
ATOM 4818 N N . SER B 1 301 ? -6.441 2.184 7.973 1 95.88 301 SER B N 1
ATOM 4819 C CA . SER B 1 301 ? -6.617 1.222 9.055 1 95.88 301 SER B CA 1
ATOM 4820 C C . SER B 1 301 ? -6.336 -0.2 8.586 1 95.88 301 SER B C 1
ATOM 4822 O O . SER B 1 301 ? -6.809 -0.611 7.52 1 95.88 301 SER B O 1
ATOM 4824 N N . LEU B 1 302 ? -5.598 -0.989 9.359 1 92.69 302 LEU B N 1
ATOM 4825 C CA . LEU B 1 302 ? -5.238 -2.359 9.016 1 92.69 302 LEU B CA 1
ATOM 4826 C C . LEU B 1 302 ? -6.477 -3.244 8.938 1 92.69 302 LEU B C 1
ATOM 4828 O O . LEU B 1 302 ? -6.434 -4.328 8.352 1 92.69 302 LEU B O 1
ATOM 4832 N N . GLN B 1 303 ? -7.582 -2.738 9.477 1 93.06 303 GLN B N 1
ATOM 4833 C CA . GLN B 1 303 ? -8.805 -3.537 9.492 1 93.06 303 GLN B CA 1
ATOM 4834 C C . GLN B 1 303 ? -9.711 -3.174 8.32 1 93.06 303 GLN B C 1
ATOM 4836 O O . GLN B 1 303 ? -10.742 -3.818 8.102 1 93.06 303 GLN B O 1
ATOM 4841 N N . ASN B 1 304 ? -9.375 -2.17 7.637 1 96.88 304 ASN B N 1
ATOM 4842 C CA . ASN B 1 304 ? -10.211 -1.742 6.516 1 96.88 304 ASN B CA 1
ATOM 4843 C C . ASN B 1 304 ? -9.891 -2.531 5.25 1 96.88 304 ASN B C 1
ATOM 4845 O O . ASN B 1 304 ? -8.727 -2.639 4.855 1 96.88 304 ASN B O 1
ATOM 4849 N N . PRO B 1 305 ? -10.906 -3.041 4.535 1 98.06 305 PRO B N 1
ATOM 4850 C CA . PRO B 1 305 ? -10.641 -3.838 3.336 1 98.06 305 PRO B CA 1
ATOM 4851 C C . PRO B 1 305 ? -9.906 -3.049 2.254 1 98.06 305 PRO B C 1
ATOM 4853 O O . PRO B 1 305 ? -9.125 -3.621 1.491 1 98.06 305 PRO B O 1
ATOM 4856 N N . ALA B 1 306 ? -10.125 -1.722 2.154 1 98.38 306 ALA B N 1
ATOM 4857 C CA . ALA B 1 306 ? -9.43 -0.925 1.149 1 98.38 306 ALA B CA 1
ATOM 4858 C C . ALA B 1 306 ? -7.918 -0.986 1.355 1 98.38 306 ALA B C 1
ATOM 4860 O O . ALA B 1 306 ? -7.156 -1.025 0.388 1 98.38 306 ALA B O 1
ATOM 4861 N N . GLN B 1 307 ? -7.578 -0.992 2.611 1 98 307 GLN B N 1
ATOM 4862 C CA . GLN B 1 307 ? -6.16 -1.072 2.945 1 98 307 GLN B CA 1
ATOM 4863 C C . GLN B 1 307 ? -5.566 -2.408 2.506 1 98 307 GLN B C 1
ATOM 4865 O O . GLN B 1 307 ? -4.492 -2.447 1.9 1 98 307 GLN B O 1
ATOM 4870 N N . ARG B 1 308 ? -6.184 -3.473 2.879 1 97.94 308 ARG B N 1
ATOM 4871 C CA . ARG B 1 308 ? -5.727 -4.812 2.518 1 97.94 308 ARG B CA 1
ATOM 4872 C C . ARG B 1 308 ? -5.59 -4.953 1.006 1 97.94 308 ARG B C 1
ATOM 4874 O O . ARG B 1 308 ? -4.562 -5.422 0.513 1 97.94 308 ARG B O 1
ATOM 4881 N N . LEU B 1 309 ? -6.641 -4.527 0.289 1 98.75 309 LEU B N 1
ATOM 4882 C CA . LEU B 1 309 ? -6.645 -4.648 -1.165 1 98.75 309 LEU B CA 1
ATOM 4883 C C . LEU B 1 309 ? -5.531 -3.811 -1.785 1 98.75 309 LEU B C 1
ATOM 4885 O O . LEU B 1 309 ? -4.93 -4.211 -2.783 1 98.75 309 LEU B O 1
ATOM 4889 N N . TYR B 1 310 ? -5.281 -2.674 -1.192 1 98.62 310 TYR B N 1
ATOM 4890 C CA . TYR B 1 310 ? -4.176 -1.837 -1.642 1 98.62 310 TYR B CA 1
ATOM 4891 C C . TYR B 1 310 ? -2.846 -2.568 -1.498 1 98.62 310 TYR B C 1
ATOM 4893 O O . TYR B 1 310 ? -2.035 -2.584 -2.428 1 98.62 310 TYR B O 1
ATOM 4901 N N . ARG B 1 311 ? -2.592 -3.203 -0.395 1 97.88 311 ARG B N 1
ATOM 4902 C CA . ARG B 1 311 ? -1.37 -3.975 -0.188 1 97.88 311 ARG B CA 1
ATOM 4903 C C . ARG B 1 311 ? -1.314 -5.176 -1.128 1 97.88 311 ARG B C 1
ATOM 4905 O O . ARG B 1 311 ? -0.255 -5.496 -1.671 1 97.88 311 ARG B O 1
ATOM 4912 N N . GLU B 1 312 ? -2.418 -5.793 -1.313 1 98.62 312 GLU B N 1
ATOM 4913 C CA . GLU B 1 312 ? -2.459 -6.949 -2.205 1 98.62 312 GLU B CA 1
ATOM 4914 C C . GLU B 1 312 ? -2.146 -6.547 -3.645 1 98.62 312 GLU B C 1
ATOM 4916 O O . GLU B 1 312 ? -1.545 -7.32 -4.391 1 98.62 312 GLU B O 1
ATOM 4921 N N . ALA B 1 313 ? -2.562 -5.336 -4.043 1 98.75 313 ALA B N 1
ATOM 4922 C CA . ALA B 1 313 ? -2.256 -4.848 -5.387 1 98.75 313 ALA B CA 1
ATOM 4923 C C . ALA B 1 313 ? -0.748 -4.742 -5.602 1 98.75 313 ALA B C 1
ATOM 4925 O O . ALA B 1 313 ? -0.252 -5 -6.699 1 98.75 313 ALA B O 1
ATOM 4926 N N . LEU B 1 314 ? -0.017 -4.398 -4.543 1 98.44 314 LEU B N 1
ATOM 4927 C CA . LEU B 1 314 ? 1.439 -4.387 -4.621 1 98.44 314 LEU B CA 1
ATOM 4928 C C . LEU B 1 314 ? 1.978 -5.773 -4.949 1 98.44 314 LEU B C 1
ATOM 4930 O O . LEU B 1 314 ? 2.77 -5.934 -5.883 1 98.44 314 LEU B O 1
ATOM 4934 N N . ALA B 1 315 ? 1.487 -6.758 -4.262 1 98 315 ALA B N 1
ATOM 4935 C CA . ALA B 1 315 ? 1.955 -8.125 -4.449 1 98 315 ALA B CA 1
ATOM 4936 C C . ALA B 1 315 ? 1.586 -8.648 -5.836 1 98 315 ALA B C 1
ATOM 4938 O O . ALA B 1 315 ? 2.418 -9.242 -6.523 1 98 315 ALA B O 1
ATOM 4939 N N . PHE B 1 316 ? 0.352 -8.398 -6.277 1 98.38 316 PHE B N 1
ATOM 4940 C CA . PHE B 1 316 ? -0.121 -8.906 -7.562 1 98.38 316 PHE B CA 1
ATOM 4941 C C . PHE B 1 316 ? 0.564 -8.18 -8.711 1 98.38 316 PHE B C 1
ATOM 4943 O O . PHE B 1 316 ? 0.642 -8.711 -9.828 1 98.38 316 PHE B O 1
ATOM 4950 N N . SER B 1 317 ? 1.078 -6.969 -8.484 1 97.94 317 SER B N 1
ATOM 4951 C CA . SER B 1 317 ? 1.807 -6.223 -9.508 1 97.94 317 SER B CA 1
ATOM 4952 C C . SER B 1 317 ? 3.078 -6.957 -9.922 1 97.94 317 SER B C 1
ATOM 4954 O O . SER B 1 317 ? 3.449 -6.945 -11.102 1 97.94 317 SER B O 1
ATOM 4956 N N . VAL B 1 318 ? 3.658 -7.633 -8.938 1 95.81 318 VAL B N 1
ATOM 4957 C CA . VAL B 1 318 ? 4.984 -8.164 -9.227 1 95.81 318 VAL B CA 1
ATOM 4958 C C . VAL B 1 318 ? 4.922 -9.688 -9.336 1 95.81 318 VAL B C 1
ATOM 4960 O O . VAL B 1 318 ? 5.945 -10.352 -9.523 1 95.81 318 VAL B O 1
ATOM 4963 N N . LEU B 1 319 ? 3.715 -10.266 -9.188 1 94.31 319 LEU B N 1
ATOM 4964 C CA . LEU B 1 319 ? 3.525 -11.695 -9.375 1 94.31 319 LEU B CA 1
ATOM 4965 C C . LEU B 1 319 ? 3.773 -12.094 -10.828 1 94.31 319 LEU B C 1
ATOM 4967 O O . LEU B 1 319 ? 3.125 -11.578 -11.734 1 94.31 319 LEU B O 1
ATOM 4971 N N . GLY B 1 320 ? 4.676 -13.047 -11.055 1 92 320 GLY B N 1
ATOM 4972 C CA . GLY B 1 320 ? 4.969 -13.492 -12.406 1 92 320 GLY B CA 1
ATOM 4973 C C . GLY B 1 320 ? 5.594 -12.414 -13.273 1 92 320 GLY B C 1
ATOM 4974 O O . GLY B 1 320 ? 5.387 -12.391 -14.484 1 92 320 GLY B O 1
ATOM 4975 N N . LEU B 1 321 ? 6.324 -11.547 -12.672 1 93.88 321 LEU B N 1
ATOM 4976 C CA . LEU B 1 321 ? 6.891 -10.398 -13.375 1 93.88 321 LEU B CA 1
ATOM 4977 C C . LEU B 1 321 ? 8.094 -10.82 -14.211 1 93.88 321 LEU B C 1
ATOM 4979 O O . LEU B 1 321 ? 9.109 -11.266 -13.672 1 93.88 321 LEU B O 1
ATOM 4983 N N . THR B 1 322 ? 7.938 -10.758 -15.492 1 93.81 322 THR B N 1
ATOM 4984 C CA . THR B 1 322 ? 9.039 -10.992 -16.422 1 93.81 322 THR B CA 1
ATOM 4985 C C . THR B 1 322 ? 9.703 -9.68 -16.812 1 93.81 322 THR B C 1
ATOM 4987 O O . THR B 1 322 ? 9.148 -8.602 -16.594 1 93.81 322 THR B O 1
ATOM 4990 N N . THR B 1 323 ? 10.859 -9.773 -17.359 1 91.94 323 THR B N 1
ATOM 4991 C CA . THR B 1 323 ? 11.586 -8.594 -17.828 1 91.94 323 THR B CA 1
ATOM 4992 C C . THR B 1 323 ? 10.766 -7.82 -18.859 1 91.94 323 THR B C 1
ATOM 4994 O O . THR B 1 323 ? 10.711 -6.59 -18.812 1 91.94 323 THR B O 1
ATOM 4997 N N . GLU B 1 324 ? 10.148 -8.523 -19.734 1 94.06 324 GLU B N 1
ATOM 4998 C CA . GLU B 1 324 ? 9.367 -7.895 -20.797 1 94.06 324 GLU B CA 1
ATOM 4999 C C . GLU B 1 324 ? 8.148 -7.168 -20.219 1 94.06 324 GLU B C 1
ATOM 5001 O O . GLU B 1 324 ? 7.859 -6.039 -20.609 1 94.06 324 GLU B O 1
ATOM 5006 N N . LEU B 1 325 ? 7.438 -7.824 -19.375 1 96.12 325 LEU B N 1
ATOM 5007 C CA . LEU B 1 325 ? 6.277 -7.199 -18.734 1 96.12 325 LEU B CA 1
ATOM 5008 C C . LEU B 1 325 ? 6.688 -5.945 -17.969 1 96.12 325 LEU B C 1
ATOM 5010 O O . LEU B 1 325 ? 6.023 -4.91 -18.078 1 96.12 325 LEU B O 1
ATOM 5014 N N . ARG B 1 326 ? 7.777 -6.035 -17.188 1 96.06 326 ARG B N 1
ATOM 5015 C CA . ARG B 1 326 ? 8.273 -4.898 -16.422 1 96.06 326 ARG B CA 1
ATOM 5016 C C . ARG B 1 326 ? 8.57 -3.709 -17.328 1 96.06 326 ARG B C 1
ATOM 5018 O O . ARG B 1 326 ? 8.117 -2.594 -17.062 1 96.06 326 ARG B O 1
ATOM 5025 N N . GLN B 1 327 ? 9.273 -3.957 -18.391 1 95.5 327 GLN B N 1
ATOM 5026 C CA . GLN B 1 327 ? 9.664 -2.902 -19.312 1 95.5 327 GLN B CA 1
ATOM 5027 C C . GLN B 1 327 ? 8.445 -2.26 -19.969 1 95.5 327 GLN B C 1
ATOM 5029 O O . GLN B 1 327 ? 8.359 -1.033 -20.047 1 95.5 327 GLN B O 1
ATOM 5034 N N . GLU B 1 328 ? 7.559 -3.086 -20.359 1 96.44 328 GLU B N 1
ATOM 5035 C CA . GLU B 1 328 ? 6.371 -2.572 -21.047 1 96.44 328 GLU B CA 1
ATOM 5036 C C . GLU B 1 328 ? 5.469 -1.81 -20.078 1 96.44 328 GLU B C 1
ATOM 5038 O O . GLU B 1 328 ? 4.855 -0.809 -20.453 1 96.44 328 GLU B O 1
ATOM 5043 N N . TYR B 1 329 ? 5.309 -2.307 -18.922 1 97.56 329 TYR B N 1
ATOM 5044 C CA . TYR B 1 329 ? 4.488 -1.601 -17.953 1 97.56 329 TYR B CA 1
ATOM 5045 C C . TYR B 1 329 ? 5.094 -0.243 -17.609 1 97.56 329 TYR B C 1
ATOM 5047 O O . TYR B 1 329 ? 4.375 0.756 -17.516 1 97.56 329 TYR B O 1
ATOM 5055 N N . LEU B 1 330 ? 6.438 -0.205 -17.359 1 97.81 330 LEU B N 1
ATOM 5056 C CA . LEU B 1 330 ? 7.117 1.047 -17.047 1 97.81 330 LEU B CA 1
ATOM 5057 C C . LEU B 1 330 ? 6.977 2.043 -18.188 1 97.81 330 LEU B C 1
ATOM 5059 O O . LEU B 1 330 ? 6.812 3.244 -17.969 1 97.81 330 LEU B O 1
ATOM 5063 N N . SER B 1 331 ? 7 1.556 -19.391 1 96.75 331 SER B N 1
ATOM 5064 C CA . SER B 1 331 ? 6.762 2.416 -20.547 1 96.75 331 SER B CA 1
ATOM 5065 C C . SER B 1 331 ? 5.34 2.975 -20.531 1 96.75 331 SER B C 1
ATOM 5067 O O . SER B 1 331 ? 5.133 4.156 -20.812 1 96.75 331 SER B O 1
ATOM 5069 N N . ALA B 1 332 ? 4.387 2.143 -20.172 1 95.94 332 ALA B N 1
ATOM 5070 C CA . ALA B 1 332 ? 2.986 2.555 -20.109 1 95.94 332 ALA B CA 1
ATOM 5071 C C . ALA B 1 332 ? 2.771 3.607 -19.031 1 95.94 332 ALA B C 1
ATOM 5073 O O . ALA B 1 332 ? 2.045 4.582 -19.234 1 95.94 332 ALA B O 1
ATOM 5074 N N . ILE B 1 333 ? 3.375 3.432 -17.938 1 95.69 333 ILE B N 1
ATOM 5075 C CA . ILE B 1 333 ? 3.236 4.34 -16.797 1 95.69 333 ILE B CA 1
ATOM 5076 C C . ILE B 1 333 ? 3.84 5.699 -17.156 1 95.69 333 ILE B C 1
ATOM 5078 O O . ILE B 1 333 ? 3.322 6.738 -16.734 1 95.69 333 ILE B O 1
ATOM 5082 N N . ALA B 1 334 ? 4.922 5.703 -17.844 1 94.19 334 ALA B N 1
ATOM 5083 C CA . ALA B 1 334 ? 5.613 6.93 -18.234 1 94.19 334 ALA B CA 1
ATOM 5084 C C . ALA B 1 334 ? 4.789 7.73 -19.234 1 94.19 334 ALA B C 1
ATOM 5086 O O . ALA B 1 334 ? 4.836 8.961 -19.25 1 94.19 334 ALA B O 1
ATOM 5087 N N . GLY B 1 335 ? 3.818 7.074 -20.031 1 86.81 335 GLY B N 1
ATOM 5088 C CA . GLY B 1 335 ? 3.029 7.727 -21.062 1 86.81 335 GLY B CA 1
ATOM 5089 C C . GLY B 1 335 ? 3.744 7.816 -22.406 1 86.81 335 GLY B C 1
ATOM 5090 O O . GLY B 1 335 ? 4.848 8.359 -22.484 1 86.81 335 GLY B O 1
#

Solvent-accessible surface area (backbone atoms only — not comparable to full-atom values): 33474 Å² total; per-residue (Å²): 124,81,82,75,84,45,70,66,57,52,50,49,47,34,61,70,65,40,37,83,39,29,64,51,32,51,72,29,43,67,55,39,49,52,51,52,48,54,37,12,76,69,43,68,34,12,49,58,24,58,43,97,42,81,29,60,43,48,51,73,56,54,46,35,50,51,44,13,52,40,16,33,35,26,52,40,58,35,54,44,54,44,35,28,29,51,35,37,38,48,40,48,70,67,37,69,81,46,78,51,64,67,25,28,12,43,45,46,60,29,35,16,42,33,52,71,54,67,80,39,87,78,48,58,30,36,31,46,76,58,88,74,25,40,33,40,43,38,41,38,76,61,32,50,30,57,92,70,32,54,27,29,44,34,49,25,40,32,90,88,46,35,28,38,31,31,56,44,58,59,78,46,81,50,61,46,72,43,78,52,62,40,68,38,50,47,39,37,28,38,21,29,34,36,36,62,47,79,38,61,52,86,37,52,61,51,74,43,58,63,56,45,65,62,52,50,49,54,73,45,49,42,59,64,32,20,43,28,48,10,38,24,52,39,24,48,68,66,44,48,80,93,40,42,69,36,38,52,48,47,48,52,52,49,52,54,49,51,53,53,47,54,67,32,59,98,64,50,54,61,67,59,27,49,50,52,29,46,50,29,51,52,50,21,52,44,28,33,51,44,20,28,53,67,48,32,68,54,20,37,28,65,80,27,66,38,26,51,51,42,36,37,50,57,48,60,66,32,54,89,64,44,72,66,57,45,53,51,43,38,49,59,64,46,104,124,82,82,72,82,46,72,65,56,52,50,50,47,34,60,70,64,41,36,82,41,27,66,52,32,51,71,29,45,66,53,37,50,51,53,53,48,53,38,12,76,70,45,66,35,13,52,60,26,61,40,80,78,76,32,58,43,49,52,73,54,53,46,34,51,50,44,13,51,40,16,34,35,26,53,41,58,36,54,46,52,44,35,27,28,51,34,38,38,48,39,49,71,66,37,70,82,46,79,51,64,70,25,26,14,44,46,46,59,29,36,16,42,34,53,72,54,69,79,40,86,78,48,57,30,36,30,45,76,57,87,73,26,40,32,40,44,39,42,38,78,61,31,52,30,57,90,70,33,55,27,31,44,34,48,24,39,32,90,87,45,34,27,39,31,31,58,43,56,59,78,48,80,50,62,45,74,42,79,52,63,42,69,39,52,48,39,37,28,38,20,27,35,35,39,62,46,78,38,61,52,87,37,52,60,51,73,42,57,62,55,44,65,62,54,49,49,54,73,46,49,44,57,63,32,20,45,29,47,10,39,23,52,38,24,48,69,66,43,50,81,91,38,43,68,38,38,52,48,46,49,52,52,49,52,53,50,52,52,54,46,54,69,31,60,97,66,50,54,62,66,60,26,47,51,52,30,47,50,29,51,53,49,21,52,44,28,32,50,44,20,27,54,67,48,30,66,54,22,38,27,64,81,27,67,39,28,51,52,43,37,37,49,58,47,60,67,32,54,88,63,43,73,66,56,44,53,51,45,39,49,58,63,44,104

Radius of gyration: 27.49 Å; Cα contacts (8 Å, |Δi|>4): 1246; chains: 2; bounding box: 51×81×63 Å

Foldseek 3Di:
DLPADDLVVLLVCLVVPQQVCQLVCFPALVVLLVVLQVQLQSLQLAACQDVVASHNNDDLLSLLQSLLSNLLRHLLNSVLSVQLNVVLNVCCVQPVPDPQNNRSSNCVDREGEAEPQLLDVPRQKAWEDDDQKIKIFGKGQKTWQQVRGQKYFYWHAYPVQKIWTFIDGSPPPQWDWAQDDALGSSSRRIIMIGGTDIGGNVRTRDIGHNCVLVVVLLLCVQSLLSSLLSLLVNLLVLADPVCVVVSVVLVVVSVVLSVLSSVCRPPPHSVSSLVSSLSSLVSSQVSLVNSDVRCDPCLCPSSDVSVNSNRSSVVSVCVSDHPVSVVVNVVVVVD/DLPADDLVVLLVCLVPPQQVCQLVCFPALVVLLVVLQVQLQSLQLACCQDPPDNHRNDDLLSLLQSLLSNLLRHLLNSVQSVQLNVVLNVCCVQPVPDPQNNRSSNCVDREGEAEPQLLDVPRQKAWEDDDQKIKIFGKGQKTWQQVRGQKYFYWHAYPVQKIWTFIDGSPPPQWDWAQDDALGSSSRRIIMIGGTDIGGNVRTRDIGHNCVLVVVLLLCVQSLLSSLLSLLVNLLVLADPVCVVVSVVLVVVSVVLSVLSSVCRPPPHSVSSLVSSLVSLVSSQVSLVNSDVRCDPCLCPSSDVSVNSNRSSVVSVCVSDHPVSVVVNVVVVVD

Secondary structure (DSSP, 8-state):
------HHHHHHHIIIIIGGGHHHHHH-HHHHHHHHHHHHHTT-S-TTS-TTTT-----HHHHHHHHHHHHHH-HHHHHHHHHHHHHHHHHHHH-TT-TTHHHHTTTSS-EEEE-GGGGSSS-SEEEEEETTEEEEEEEEEEE--TTT-SEEEEEEE-TTSPEEEEEEETT-TT-EEEE--BSS-GGG--EEEEEEEEEEGGGEEEEE-TTHHHHHHHHTTTTTHHHHHHHHHHHHHT--GGGHHHHHHHHHHHHHHHHHHHHHTTT--HHHHHHHHHHHHHHHHHHHHHHHHHHGGGGGBTTSHHHHHHHHHHHHHHTT--HHHHHHHHHHHH-/------HHHHHHHIIIIIGGGHHHHHH-HHHHHHHHHHHHHTT-S-TTS-TTTT-----HHHHHHHHHHHHHH-HHHHHHHHHHHHHHHHHHHH-TT-TTHHHHTTTSS-EEEE-GGGGSSS-SEEEEEETTEEEEEEEEEEE--TTT-SEEEEEEE-TTSPEEEEEEETT-TT-EEEE--BSS-GGG--EEEEEEEEEEGGGEEEEE-TTHHHHHHHHTTTTTHHHHHHHHHHHHHT--GGGHHHHHHHHHHHHHHHHHHHHHTTT--HHHHHHHHHHHHHHHHHHHHHHHHHHGGGGGBTTSHHHHHHHHHHHHHHTT--HHHHHHHHHHHH-